Protein AF-0000000077593115 (afdb_homodimer)

Structure (mmCIF, N/CA/C/O backbone):
data_AF-0000000077593115-model_v1
#
loop_
_entity.id
_entity.type
_entity.pdbx_description
1 polymer 'AB hydrolase-1 domain-containing protein'
#
loop_
_atom_site.group_PDB
_atom_site.id
_atom_site.type_symbol
_atom_site.label_atom_id
_atom_site.label_alt_id
_atom_site.label_comp_id
_atom_site.label_asym_id
_atom_site.label_entity_id
_atom_site.label_seq_id
_atom_site.pdbx_PDB_ins_code
_atom_site.Cartn_x
_atom_site.Cartn_y
_atom_site.Cartn_z
_atom_site.occupancy
_atom_site.B_iso_or_equiv
_atom_site.auth_seq_id
_atom_site.auth_comp_id
_atom_site.auth_asym_id
_atom_site.auth_atom_id
_atom_site.pdbx_PDB_model_num
ATOM 1 N N . MET A 1 1 ? 10.383 -39.031 -15.211 1 55.69 1 MET A N 1
ATOM 2 C CA . MET A 1 1 ? 10.148 -37.656 -14.852 1 55.69 1 MET A CA 1
ATOM 3 C C . MET A 1 1 ? 11.055 -37.219 -13.703 1 55.69 1 MET A C 1
ATOM 5 O O . MET A 1 1 ? 11.188 -37.938 -12.711 1 55.69 1 MET A O 1
ATOM 9 N N . PRO A 1 2 ? 11.953 -36.156 -14 1 64.44 2 PRO A N 1
ATOM 10 C CA . PRO A 1 2 ? 12.82 -35.812 -12.875 1 64.44 2 PRO A CA 1
ATOM 11 C C . PRO A 1 2 ? 12.047 -35.5 -11.594 1 64.44 2 PRO A C 1
ATOM 13 O O . PRO A 1 2 ? 10.953 -34.938 -11.648 1 64.44 2 PRO A O 1
ATOM 16 N N . THR A 1 3 ? 12.312 -36.188 -10.625 1 82.62 3 THR A N 1
ATOM 17 C CA . THR A 1 3 ? 11.758 -35.906 -9.312 1 82.62 3 THR A CA 1
ATOM 18 C C . THR A 1 3 ? 12.414 -34.656 -8.703 1 82.62 3 THR A C 1
ATOM 20 O O . THR A 1 3 ? 13.617 -34.656 -8.445 1 82.62 3 THR A O 1
ATOM 23 N N . LEU A 1 4 ? 11.656 -33.562 -8.711 1 95 4 LEU A N 1
ATOM 24 C CA . LEU A 1 4 ? 12.211 -32.344 -8.188 1 95 4 LEU A CA 1
ATOM 25 C C . LEU A 1 4 ? 12.383 -32.406 -6.672 1 95 4 LEU A C 1
ATOM 27 O O . LEU A 1 4 ? 11.539 -32.969 -5.977 1 95 4 LEU A O 1
ATOM 31 N N . SER A 1 5 ? 13.539 -31.953 -6.227 1 97 5 SER A N 1
ATOM 32 C CA . SER A 1 5 ? 13.727 -31.703 -4.801 1 97 5 SER A CA 1
ATOM 33 C C . SER A 1 5 ? 13.039 -30.406 -4.371 1 97 5 SER A C 1
ATOM 35 O O . SER A 1 5 ? 12.766 -29.547 -5.203 1 97 5 SER A O 1
ATOM 37 N N . SER A 1 6 ? 12.68 -30.359 -3.135 1 97.62 6 SER A N 1
ATOM 38 C CA . SER A 1 6 ? 12.023 -29.141 -2.656 1 97.62 6 SER A CA 1
ATOM 39 C C . SER A 1 6 ? 12.461 -28.797 -1.238 1 97.62 6 SER A C 1
ATOM 41 O O . SER A 1 6 ? 12.938 -29.656 -0.5 1 97.62 6 SER A O 1
ATOM 43 N N . GLN A 1 7 ? 12.477 -27.562 -0.952 1 98.06 7 GLN A N 1
ATOM 44 C CA . GLN A 1 7 ? 12.758 -27.016 0.373 1 98.06 7 GLN A CA 1
ATOM 45 C C . GLN A 1 7 ? 11.773 -25.906 0.736 1 98.06 7 GLN A C 1
ATOM 47 O O . GLN A 1 7 ? 11.422 -25.078 -0.106 1 98.06 7 GLN A O 1
ATOM 52 N N . HIS A 1 8 ? 11.297 -25.953 1.96 1 98.44 8 HIS A N 1
ATOM 53 C CA . HIS A 1 8 ? 10.312 -24.984 2.436 1 98.44 8 HIS A CA 1
ATOM 54 C C . HIS A 1 8 ? 10.984 -23.891 3.248 1 98.44 8 HIS A C 1
ATOM 56 O O . HIS A 1 8 ? 11.898 -24.141 4.027 1 98.44 8 HIS A O 1
ATOM 62 N N . TYR A 1 9 ? 10.562 -22.656 3.021 1 98.81 9 TYR A N 1
ATOM 63 C CA . TYR A 1 9 ? 11.031 -21.484 3.754 1 98.81 9 TYR A CA 1
ATOM 64 C C . TYR A 1 9 ? 9.859 -20.672 4.285 1 98.81 9 TYR A C 1
ATOM 66 O O . TYR A 1 9 ? 8.734 -20.797 3.787 1 98.81 9 TYR A O 1
ATOM 74 N N . VAL A 1 10 ? 10.07 -19.953 5.324 1 98.88 10 VAL A N 1
ATOM 75 C CA . VAL A 1 10 ? 9.203 -18.859 5.758 1 98.88 10 VAL A CA 1
ATOM 76 C C . VAL A 1 10 ? 9.969 -17.531 5.695 1 98.88 10 VAL A C 1
ATOM 78 O O . VAL A 1 10 ? 10.984 -17.359 6.379 1 98.88 10 VAL A O 1
ATOM 81 N N . PHE A 1 11 ? 9.594 -16.688 4.836 1 98.94 11 PHE A N 1
ATOM 82 C CA . PHE A 1 11 ? 10.141 -15.328 4.789 1 98.94 11 PHE A CA 1
ATOM 83 C C . PHE A 1 11 ? 9.422 -14.422 5.777 1 98.94 11 PHE A C 1
ATOM 85 O O . PHE A 1 11 ? 8.195 -14.352 5.785 1 98.94 11 PHE A O 1
ATOM 92 N N . ASP A 1 12 ? 10.188 -13.758 6.633 1 98.88 12 ASP A N 1
ATOM 93 C CA . ASP A 1 12 ? 9.633 -12.938 7.707 1 98.88 12 ASP A CA 1
ATOM 94 C C . ASP A 1 12 ? 10.172 -11.508 7.641 1 98.88 12 ASP A C 1
ATOM 96 O O . ASP A 1 12 ? 11.281 -11.242 8.117 1 98.88 12 ASP A O 1
ATOM 100 N N . PRO A 1 13 ? 9.398 -10.602 7.023 1 98.62 13 PRO A N 1
ATOM 101 C CA . PRO A 1 13 ? 9.828 -9.203 6.934 1 98.62 13 PRO A CA 1
ATOM 102 C C . PRO A 1 13 ? 9.406 -8.375 8.148 1 98.62 13 PRO A C 1
ATOM 104 O O . PRO A 1 13 ? 9.672 -7.172 8.203 1 98.62 13 PRO A O 1
ATOM 107 N N . ARG A 1 14 ? 8.781 -8.93 9.18 1 97.75 14 ARG A N 1
ATOM 108 C CA . ARG A 1 14 ? 8.359 -8.203 10.375 1 97.75 14 ARG A CA 1
ATOM 109 C C . ARG A 1 14 ? 9.57 -7.66 11.133 1 97.75 14 ARG A C 1
ATOM 111 O O . ARG A 1 14 ? 10.656 -8.234 11.07 1 97.75 14 ARG A O 1
ATOM 118 N N . PRO A 1 15 ? 9.367 -6.559 11.727 1 96.75 15 PRO A N 1
ATOM 119 C CA . PRO A 1 15 ? 8.125 -5.863 12.07 1 96.75 15 PRO A CA 1
ATOM 120 C C . PRO A 1 15 ? 7.758 -4.781 11.055 1 96.75 15 PRO A C 1
ATOM 122 O O . PRO A 1 15 ? 6.707 -4.145 11.188 1 96.75 15 PRO A O 1
ATOM 125 N N . ASP A 1 16 ? 8.5 -4.48 9.992 1 96.62 16 ASP A N 1
ATOM 126 C CA . ASP A 1 16 ? 8.258 -3.375 9.062 1 96.62 16 ASP A CA 1
ATOM 127 C C . ASP A 1 16 ? 7.062 -3.664 8.164 1 96.62 16 ASP A C 1
ATOM 129 O O . ASP A 1 16 ? 6.41 -2.74 7.672 1 96.62 16 ASP A O 1
ATOM 133 N N . PHE A 1 17 ? 6.77 -4.844 7.922 1 97.88 17 PHE A N 1
ATOM 134 C CA . PHE A 1 17 ? 5.648 -5.371 7.152 1 97.88 17 PHE A CA 1
ATOM 135 C C . PHE A 1 17 ? 4.98 -6.523 7.895 1 97.88 17 PHE A C 1
ATOM 137 O O . PHE A 1 17 ? 5.656 -7.395 8.438 1 97.88 17 PHE A O 1
ATOM 144 N N . PRO A 1 18 ? 3.699 -6.543 7.922 1 97.56 18 PRO A N 1
ATOM 145 C CA . PRO A 1 18 ? 3.072 -7.367 8.953 1 97.56 18 PRO A CA 1
ATOM 146 C C . PRO A 1 18 ? 2.934 -8.828 8.539 1 97.56 18 PRO A C 1
ATOM 148 O O . PRO A 1 18 ? 2.596 -9.68 9.367 1 97.56 18 PRO A O 1
ATOM 151 N N . PHE A 1 19 ? 3.232 -9.156 7.254 1 98.75 19 PHE A N 1
ATOM 152 C CA . PHE A 1 19 ? 2.881 -10.484 6.766 1 98.75 19 PHE A CA 1
ATOM 153 C C . PHE A 1 19 ? 4.125 -11.352 6.594 1 98.75 19 PHE A C 1
ATOM 155 O O . PHE A 1 19 ? 5.164 -10.867 6.141 1 98.75 19 PHE A O 1
ATOM 162 N N . ARG A 1 20 ? 3.988 -12.57 6.953 1 98.88 20 ARG A N 1
ATOM 163 C CA . ARG A 1 20 ? 4.965 -13.594 6.602 1 98.88 20 ARG A CA 1
ATOM 164 C C . ARG A 1 20 ? 4.547 -14.336 5.332 1 98.88 20 ARG A C 1
ATOM 166 O O . ARG A 1 20 ? 3.367 -14.344 4.977 1 98.88 20 ARG A O 1
ATOM 173 N N . PHE A 1 21 ? 5.551 -14.961 4.656 1 98.94 21 PHE A N 1
ATOM 174 C CA . PHE A 1 21 ? 5.277 -15.656 3.398 1 98.94 21 PHE A CA 1
ATOM 175 C C . PHE A 1 21 ? 5.859 -17.062 3.42 1 98.94 21 PHE A C 1
ATOM 177 O O . PHE A 1 21 ? 7.047 -17.25 3.693 1 98.94 21 PHE A O 1
ATOM 184 N N . ALA A 1 22 ? 5.008 -18.016 3.162 1 98.94 22 ALA A N 1
ATOM 185 C CA . ALA A 1 22 ? 5.473 -19.375 2.912 1 98.94 22 ALA A CA 1
ATOM 186 C C . ALA A 1 22 ? 6.004 -19.531 1.489 1 98.94 22 ALA A C 1
ATOM 188 O O . ALA A 1 22 ? 5.328 -19.156 0.526 1 98.94 22 ALA A O 1
ATOM 189 N N . VAL A 1 23 ? 7.16 -20.062 1.39 1 98.94 23 VAL A N 1
ATOM 190 C CA . VAL A 1 23 ? 7.855 -20.156 0.11 1 98.94 23 VAL A CA 1
ATOM 191 C C . VAL A 1 23 ? 8.406 -21.578 -0.078 1 98.94 23 VAL A C 1
ATOM 193 O O . VAL A 1 23 ? 8.836 -22.219 0.884 1 98.94 23 VAL A O 1
ATOM 196 N N . LYS A 1 24 ? 8.328 -22.047 -1.273 1 98.81 24 LYS A N 1
ATOM 197 C CA . LYS A 1 24 ? 8.875 -23.344 -1.614 1 98.81 24 LYS A CA 1
ATOM 198 C C . LYS A 1 24 ? 9.891 -23.25 -2.748 1 98.81 24 LYS A C 1
ATOM 200 O O . LYS A 1 24 ? 9.586 -22.703 -3.816 1 98.81 24 LYS A O 1
ATOM 205 N N . ARG A 1 25 ? 11.086 -23.688 -2.506 1 98.69 25 ARG A N 1
ATOM 206 C CA . ARG A 1 25 ? 12.125 -23.828 -3.523 1 98.69 25 ARG A CA 1
ATOM 207 C C . ARG A 1 25 ? 12.078 -25.203 -4.172 1 98.69 25 ARG A C 1
ATOM 209 O O . ARG A 1 25 ? 11.969 -26.219 -3.48 1 98.69 25 ARG A O 1
ATOM 216 N N . LEU A 1 26 ? 12.078 -25.25 -5.484 1 98.38 26 LEU A N 1
ATOM 217 C CA . LEU A 1 26 ? 12.117 -26.5 -6.23 1 98.38 26 LEU A CA 1
ATOM 218 C C . LEU A 1 26 ? 13.266 -26.5 -7.23 1 98.38 26 LEU A C 1
ATOM 220 O O . LEU A 1 26 ? 13.539 -25.484 -7.867 1 98.38 26 LEU A O 1
ATOM 224 N N . TRP A 1 27 ? 13.953 -27.641 -7.32 1 96.81 27 TRP A N 1
ATOM 225 C CA . TRP A 1 27 ? 15.031 -27.766 -8.297 1 96.81 27 TRP A CA 1
ATOM 226 C C . TRP A 1 27 ? 15.266 -29.234 -8.672 1 96.81 27 TRP A C 1
ATOM 228 O O . TRP A 1 27 ? 14.797 -30.141 -7.977 1 96.81 27 TRP A O 1
ATOM 238 N N . ASP A 1 28 ? 15.805 -29.438 -9.82 1 94.88 28 ASP A N 1
ATOM 239 C CA . ASP A 1 28 ? 16.328 -30.75 -10.211 1 94.88 28 ASP A CA 1
ATOM 240 C C . ASP A 1 28 ? 17.766 -30.938 -9.727 1 94.88 28 ASP A C 1
ATOM 242 O O . ASP A 1 28 ? 18.688 -30.344 -10.273 1 94.88 28 ASP A O 1
ATOM 246 N N . PRO A 1 29 ? 17.922 -31.781 -8.766 1 93.12 29 PRO A N 1
ATOM 247 C CA . PRO A 1 29 ? 19.266 -31.953 -8.211 1 93.12 29 PRO A CA 1
ATOM 248 C C . PRO A 1 29 ? 20.266 -32.469 -9.242 1 93.12 29 PRO A C 1
ATOM 250 O O . PRO A 1 29 ? 21.484 -32.312 -9.062 1 93.12 29 PRO A O 1
ATOM 253 N N . LEU A 1 30 ? 19.781 -33 -10.297 1 90.69 30 LEU A N 1
ATOM 254 C CA . LEU A 1 30 ? 20.656 -33.562 -11.312 1 90.69 30 LEU A CA 1
ATOM 255 C C . LEU A 1 30 ? 20.906 -32.562 -12.445 1 90.69 30 LEU A C 1
ATOM 257 O O . LEU A 1 30 ? 21.703 -32.844 -13.344 1 90.69 30 LEU A O 1
ATOM 261 N N . SER A 1 31 ? 20.25 -31.469 -12.305 1 89.62 31 SER A N 1
ATOM 262 C CA . SER A 1 31 ? 20.453 -30.469 -13.344 1 89.62 31 SER A CA 1
ATOM 263 C C . SER A 1 31 ? 21.891 -29.938 -13.328 1 89.62 31 SER A C 1
ATOM 265 O O . SER A 1 31 ? 22.422 -29.625 -12.266 1 89.62 31 SER A O 1
ATOM 267 N N . PRO A 1 32 ? 22.5 -29.828 -14.492 1 89.06 32 PRO A N 1
ATOM 268 C CA . PRO A 1 32 ? 23.859 -29.25 -14.531 1 89.06 32 PRO A CA 1
ATOM 269 C C . PRO A 1 32 ? 23.875 -27.75 -14.289 1 89.06 32 PRO A C 1
ATOM 271 O O . PRO A 1 32 ? 24.938 -27.141 -14.211 1 89.06 32 PRO A O 1
ATOM 274 N N . TYR A 1 33 ? 22.703 -27.141 -14.062 1 91.75 33 TYR A N 1
ATOM 275 C CA . TYR A 1 33 ? 22.609 -25.688 -14.008 1 91.75 33 TYR A CA 1
ATOM 276 C C . TYR A 1 33 ? 22.359 -25.203 -12.578 1 91.75 33 TYR A C 1
ATOM 278 O O . TYR A 1 33 ? 22.219 -24.016 -12.336 1 91.75 33 TYR A O 1
ATOM 286 N N . VAL A 1 34 ? 22.406 -26.047 -11.664 1 91.31 34 VAL A N 1
ATOM 287 C CA . VAL A 1 34 ? 22.078 -25.719 -10.281 1 91.31 34 VAL A CA 1
ATOM 288 C C . VAL A 1 34 ? 23.031 -24.656 -9.758 1 91.31 34 VAL A C 1
ATOM 290 O O . VAL A 1 34 ? 22.656 -23.797 -8.961 1 91.31 34 VAL A O 1
ATOM 293 N N . GLN A 1 35 ? 24.25 -24.641 -10.258 1 92.38 35 GLN A N 1
ATOM 294 C CA . GLN A 1 35 ? 25.25 -23.703 -9.781 1 92.38 35 GLN A CA 1
ATOM 295 C C . GLN A 1 35 ? 25.609 -22.688 -10.867 1 92.38 35 GLN A C 1
ATOM 297 O O . GLN A 1 35 ? 26.562 -21.906 -10.711 1 92.38 35 GLN A O 1
ATOM 302 N N . ASP A 1 36 ? 24.859 -22.719 -11.914 1 93.44 36 ASP A N 1
ATOM 303 C CA . ASP A 1 36 ? 25.125 -21.844 -13.047 1 93.44 36 ASP A CA 1
ATOM 304 C C . ASP A 1 36 ? 24.562 -20.453 -12.797 1 93.44 36 ASP A C 1
ATOM 306 O O . ASP A 1 36 ? 23.344 -20.281 -12.711 1 93.44 36 ASP A O 1
ATOM 310 N N . GLU A 1 37 ? 25.359 -19.438 -12.797 1 92.19 37 GLU A N 1
ATOM 311 C CA . GLU A 1 37 ? 24.953 -18.062 -12.492 1 92.19 37 GLU A CA 1
ATOM 312 C C . GLU A 1 37 ? 24.156 -17.469 -13.641 1 92.19 37 GLU A C 1
ATOM 314 O O . GLU A 1 37 ? 23.422 -16.5 -13.453 1 92.19 37 GLU A O 1
ATOM 319 N N . ASP A 1 38 ? 24.266 -18.094 -14.781 1 92.19 38 ASP A N 1
ATOM 320 C CA . ASP A 1 38 ? 23.547 -17.578 -15.953 1 92.19 38 ASP A CA 1
ATOM 321 C C . ASP A 1 38 ? 22.203 -18.281 -16.125 1 92.19 38 ASP A C 1
ATOM 323 O O . ASP A 1 38 ? 21.422 -17.922 -17.016 1 92.19 38 ASP A O 1
ATOM 327 N N . ALA A 1 39 ? 21.953 -19.25 -15.242 1 95.81 39 ALA A N 1
ATOM 328 C CA . ALA A 1 39 ? 20.688 -19.953 -15.297 1 95.81 39 ALA A CA 1
ATOM 329 C C . ALA A 1 39 ? 19.594 -19.156 -14.586 1 95.81 39 ALA A C 1
ATOM 331 O O . ALA A 1 39 ? 19.859 -18.453 -13.617 1 95.81 39 ALA A O 1
ATOM 332 N N . TYR A 1 40 ? 18.438 -19.328 -15.039 1 97.25 40 TYR A N 1
ATOM 333 C CA . TYR A 1 40 ? 17.312 -18.578 -14.492 1 97.25 40 TYR A CA 1
ATOM 334 C C . TYR A 1 40 ? 16.922 -19.109 -13.117 1 97.25 40 TYR A C 1
ATOM 336 O O . TYR A 1 40 ? 16.922 -20.312 -12.883 1 97.25 40 TYR A O 1
ATOM 344 N N . THR A 1 41 ? 16.719 -18.234 -12.25 1 98.38 41 THR A N 1
ATOM 345 C CA . THR A 1 41 ? 15.914 -18.453 -11.055 1 98.38 41 THR A CA 1
ATOM 346 C C . THR A 1 41 ? 14.484 -17.969 -11.273 1 98.38 41 THR A C 1
ATOM 348 O O . THR A 1 41 ? 14.25 -16.781 -11.484 1 98.38 41 THR A O 1
ATOM 351 N N . LEU A 1 42 ? 13.555 -18.922 -11.211 1 98.81 42 LEU A N 1
ATOM 352 C CA . LEU A 1 42 ? 12.156 -18.578 -11.453 1 98.81 42 LEU A CA 1
ATOM 353 C C . LEU A 1 42 ? 11.477 -18.125 -10.164 1 98.81 42 LEU A C 1
ATOM 355 O O . LEU A 1 42 ? 11.648 -18.75 -9.109 1 98.81 42 LEU A O 1
ATOM 359 N N . ILE A 1 43 ? 10.828 -17 -10.219 1 98.94 43 ILE A N 1
ATOM 360 C CA . ILE A 1 43 ? 9.977 -16.5 -9.148 1 98.94 43 ILE A CA 1
ATOM 361 C C . ILE A 1 43 ? 8.508 -16.641 -9.555 1 98.94 43 ILE A C 1
ATOM 363 O O . ILE A 1 43 ? 8.039 -15.93 -10.445 1 98.94 43 ILE A O 1
ATOM 367 N N . MET A 1 44 ? 7.785 -17.531 -8.875 1 98.94 44 MET A N 1
ATOM 368 C CA . MET A 1 44 ? 6.449 -17.891 -9.344 1 98.94 44 MET A CA 1
ATOM 369 C C . MET A 1 44 ? 5.395 -17.531 -8.305 1 98.94 44 MET A C 1
ATOM 371 O O . MET A 1 44 ? 5.504 -17.922 -7.137 1 98.94 44 MET A O 1
ATOM 375 N N . VAL A 1 45 ? 4.375 -16.797 -8.695 1 98.94 45 VAL A N 1
ATOM 376 C CA . VAL A 1 45 ? 3.342 -16.297 -7.793 1 98.94 45 VAL A CA 1
ATOM 377 C C . VAL A 1 45 ? 1.963 -16.656 -8.344 1 98.94 45 VAL A C 1
ATOM 379 O O . VAL A 1 45 ? 1.66 -16.359 -9.508 1 98.94 45 VAL A O 1
ATOM 382 N N . HIS A 1 46 ? 1.139 -17.234 -7.539 1 98.88 46 HIS A N 1
ATOM 383 C CA . HIS A 1 46 ? -0.167 -17.734 -7.941 1 98.88 46 HIS A CA 1
ATOM 384 C C . HIS A 1 46 ? -1.222 -16.641 -7.914 1 98.88 46 HIS A C 1
ATOM 386 O O . HIS A 1 46 ? -0.95 -15.523 -7.461 1 98.88 46 HIS A O 1
ATOM 392 N N . GLY A 1 47 ? -2.4 -16.938 -8.438 1 98.38 47 GLY A N 1
ATOM 393 C CA . GLY A 1 47 ? -3.533 -16.031 -8.43 1 98.38 47 GLY A CA 1
ATOM 394 C C . GLY A 1 47 ? -4.422 -16.188 -7.215 1 98.38 47 GLY A C 1
ATOM 395 O O . GLY A 1 47 ? -4.234 -17.109 -6.418 1 98.38 47 GLY A O 1
ATOM 396 N N . THR A 1 48 ? -5.391 -15.281 -7.105 1 97.88 48 THR A N 1
ATOM 397 C CA . THR A 1 48 ? -6.348 -15.32 -6.004 1 97.88 48 THR A CA 1
ATOM 398 C C . THR A 1 48 ? -7.156 -16.609 -6.035 1 97.88 48 THR A C 1
ATOM 400 O O . THR A 1 48 ? -7.645 -17.031 -7.09 1 97.88 48 THR A O 1
ATOM 403 N N . GLY A 1 49 ? -7.234 -17.219 -4.855 1 97.5 49 GLY A N 1
ATOM 404 C CA . GLY A 1 49 ? -8.008 -18.438 -4.742 1 97.5 49 GLY A CA 1
ATOM 405 C C . GLY A 1 49 ? -7.16 -19.688 -4.828 1 97.5 49 GLY A C 1
ATOM 406 O O . GLY A 1 49 ? -7.676 -20.797 -4.691 1 97.5 49 GLY A O 1
ATOM 407 N N . PHE A 1 50 ? -5.871 -19.5 -5.008 1 98.38 50 PHE A N 1
ATOM 408 C CA . PHE A 1 50 ? -4.988 -20.641 -5.191 1 98.38 50 PHE A CA 1
ATOM 409 C C . PHE A 1 50 ? -3.785 -20.547 -4.262 1 98.38 50 PHE A C 1
ATOM 411 O O . PHE A 1 50 ? -3.805 -19.812 -3.279 1 98.38 50 PHE A O 1
ATOM 418 N N . HIS A 1 51 ? -2.805 -21.469 -4.488 1 98.81 51 HIS A N 1
ATOM 419 C CA . HIS A 1 51 ? -1.635 -21.516 -3.619 1 98.81 51 HIS A CA 1
ATOM 420 C C . HIS A 1 51 ? -0.398 -21.984 -4.379 1 98.81 51 HIS A C 1
ATOM 422 O O . HIS A 1 51 ? -0.496 -22.391 -5.539 1 98.81 51 HIS A O 1
ATOM 428 N N . LYS A 1 52 ? 0.714 -21.906 -3.744 1 98.88 52 LYS A N 1
ATOM 429 C CA . LYS A 1 52 ? 2.01 -22.016 -4.406 1 98.88 52 LYS A CA 1
ATOM 430 C C . LYS A 1 52 ? 2.191 -23.406 -5.02 1 98.88 52 LYS A C 1
ATOM 432 O O . LYS A 1 52 ? 2.855 -23.547 -6.051 1 98.88 52 LYS A O 1
ATOM 437 N N . GLU A 1 53 ? 1.553 -24.438 -4.492 1 98.62 53 GLU A N 1
ATOM 438 C CA . GLU A 1 53 ? 1.765 -25.812 -4.969 1 98.62 53 GLU A CA 1
ATOM 439 C C . GLU A 1 53 ? 1.096 -26.031 -6.324 1 98.62 53 GLU A C 1
ATOM 441 O O . GLU A 1 53 ? 1.357 -27.031 -6.996 1 98.62 53 GLU A O 1
ATOM 446 N N . HIS A 1 54 ? 0.292 -25.062 -6.738 1 98.38 54 HIS A N 1
ATOM 447 C CA . HIS A 1 54 ? -0.297 -25.156 -8.07 1 98.38 54 HIS A CA 1
ATOM 448 C C . HIS A 1 54 ? 0.779 -25.125 -9.148 1 98.38 54 HIS A C 1
ATOM 450 O O . HIS A 1 54 ? 0.546 -25.578 -10.273 1 98.38 54 HIS A O 1
ATOM 456 N N . TRP A 1 55 ? 1.91 -24.672 -8.805 1 98.69 55 TRP A N 1
ATOM 457 C CA . TRP A 1 55 ? 2.988 -24.562 -9.773 1 98.69 55 TRP A CA 1
ATOM 458 C C . TRP A 1 55 ? 3.703 -25.891 -9.953 1 98.69 55 TRP A C 1
ATOM 460 O O . TRP A 1 55 ? 4.457 -26.078 -10.906 1 98.69 55 TRP A O 1
ATOM 470 N N . GLU A 1 56 ? 3.52 -26.812 -9.031 1 98 56 GLU A N 1
ATOM 471 C CA . GLU A 1 56 ? 4.32 -28.047 -9.016 1 98 56 GLU A CA 1
ATOM 472 C C . GLU A 1 56 ? 4.102 -28.859 -10.289 1 98 56 GLU A C 1
ATOM 474 O O . GLU A 1 56 ? 5.062 -29.234 -10.961 1 98 56 GLU A O 1
ATOM 479 N N . PRO A 1 57 ? 2.82 -29.078 -10.711 1 97.81 57 PRO A N 1
ATOM 480 C CA . PRO A 1 57 ? 2.656 -29.781 -11.977 1 97.81 57 PRO A CA 1
ATOM 481 C C . PRO A 1 57 ? 3.217 -29.016 -13.172 1 97.81 57 PRO A C 1
ATOM 483 O O . PRO A 1 57 ? 3.73 -29.625 -14.117 1 97.81 57 PRO A O 1
ATOM 486 N N . VAL A 1 58 ? 3.145 -27.719 -13.164 1 98.5 58 VAL A N 1
ATOM 487 C CA . VAL A 1 58 ? 3.717 -26.891 -14.219 1 98.5 58 VAL A CA 1
ATOM 488 C C . VAL A 1 58 ? 5.23 -27.062 -14.258 1 98.5 58 VAL A C 1
ATOM 490 O O . VAL A 1 58 ? 5.816 -27.234 -15.336 1 98.5 58 VAL A O 1
ATOM 493 N N . LEU A 1 59 ? 5.824 -27.094 -13.094 1 98.19 59 LEU A N 1
ATOM 494 C CA . LEU A 1 59 ? 7.273 -27.219 -12.992 1 98.19 59 LEU A CA 1
ATOM 495 C C . LEU A 1 59 ? 7.723 -28.609 -13.391 1 98.19 59 LEU A C 1
ATOM 497 O O . LEU A 1 59 ? 8.758 -28.781 -14.039 1 98.19 59 LEU A O 1
ATOM 501 N N . ASP A 1 60 ? 6.938 -29.641 -12.969 1 96.5 60 ASP A N 1
ATOM 502 C CA . ASP A 1 60 ? 7.246 -31 -13.406 1 96.5 60 ASP A CA 1
ATOM 503 C C . ASP A 1 60 ? 7.312 -31.078 -14.93 1 96.5 60 ASP A C 1
ATOM 505 O O . ASP A 1 60 ? 8.273 -31.609 -15.492 1 96.5 60 ASP A O 1
ATOM 509 N N . ASP A 1 61 ? 6.301 -30.531 -15.531 1 96.56 61 ASP A N 1
ATOM 510 C CA . ASP A 1 61 ? 6.227 -30.562 -16.984 1 96.56 61 ASP A CA 1
ATOM 511 C C . ASP A 1 61 ? 7.328 -29.703 -17.609 1 96.56 61 ASP A C 1
ATOM 513 O O . ASP A 1 61 ? 7.902 -30.078 -18.641 1 96.56 61 ASP A O 1
ATOM 517 N N . LEU A 1 62 ? 7.66 -28.578 -17.031 1 96.12 62 LEU A N 1
ATOM 518 C CA . LEU A 1 62 ? 8.688 -27.672 -17.547 1 96.12 62 LEU A CA 1
ATOM 519 C C . LEU A 1 62 ? 10.055 -28.344 -17.562 1 96.12 62 LEU A C 1
ATOM 521 O O . LEU A 1 62 ? 10.758 -28.328 -18.562 1 96.12 62 LEU A O 1
ATOM 525 N N . TYR A 1 63 ? 10.414 -29 -16.453 1 93.5 63 TYR A N 1
ATOM 526 C CA . TYR A 1 63 ? 11.719 -29.641 -16.328 1 93.5 63 TYR A CA 1
ATOM 527 C C . TYR A 1 63 ? 11.828 -30.828 -17.266 1 93.5 63 TYR A C 1
ATOM 529 O O . TYR A 1 63 ? 12.93 -31.219 -17.656 1 93.5 63 TYR A O 1
ATOM 537 N N . GLU A 1 64 ? 10.68 -31.344 -17.625 1 91.19 64 GLU A N 1
ATOM 538 C CA . GLU A 1 64 ? 10.68 -32.406 -18.609 1 91.19 64 GLU A CA 1
ATOM 539 C C . GLU A 1 64 ? 10.922 -31.859 -20.016 1 91.19 64 GLU A C 1
ATOM 541 O O . GLU A 1 64 ? 11.539 -32.531 -20.859 1 91.19 64 GLU A O 1
ATOM 546 N N . LEU A 1 65 ? 10.484 -30.672 -20.219 1 89.75 65 LEU A N 1
ATOM 547 C CA . LEU A 1 65 ? 10.516 -30.078 -21.547 1 89.75 65 LEU A CA 1
ATOM 548 C C . LEU A 1 65 ? 11.867 -29.406 -21.812 1 89.75 65 LEU A C 1
ATOM 550 O O . LEU A 1 65 ? 12.312 -29.328 -22.953 1 89.75 65 LEU A O 1
ATOM 554 N N . LEU A 1 66 ? 12.562 -28.953 -20.812 1 86.94 66 LEU A N 1
ATOM 555 C CA . LEU A 1 66 ? 13.727 -28.078 -20.938 1 86.94 66 LEU A CA 1
ATOM 556 C C . LEU A 1 66 ? 14.844 -28.781 -21.719 1 86.94 66 LEU A C 1
ATOM 558 O O . LEU A 1 66 ? 15.406 -28.203 -22.656 1 86.94 66 LEU A O 1
ATOM 562 N N . PRO A 1 67 ? 15.195 -30.047 -21.422 1 78.06 67 PRO A N 1
ATOM 563 C CA . PRO A 1 67 ? 16.266 -30.719 -22.156 1 78.06 67 PRO A CA 1
ATOM 564 C C . PRO A 1 67 ? 15.906 -30.969 -23.609 1 78.06 67 PRO A C 1
ATOM 566 O O . PRO A 1 67 ? 16.781 -31.266 -24.438 1 78.06 67 PRO A O 1
ATOM 569 N N . LYS A 1 68 ? 14.672 -30.828 -24.016 1 74.31 68 LYS A N 1
ATOM 570 C CA . LYS A 1 68 ? 14.18 -31.203 -25.344 1 74.31 68 LYS A CA 1
ATOM 571 C C . LYS A 1 68 ? 14.008 -29.984 -26.234 1 74.31 68 LYS A C 1
ATOM 573 O O . LYS A 1 68 ? 13.664 -30.109 -27.406 1 74.31 68 LYS A O 1
ATOM 578 N N . GLN A 1 69 ? 14.18 -28.828 -25.672 1 68.69 69 GLN A N 1
ATOM 579 C CA . GLN A 1 69 ? 13.883 -27.625 -26.453 1 68.69 69 GLN A CA 1
ATOM 580 C C . GLN A 1 69 ? 14.906 -27.422 -27.562 1 68.69 69 GLN A C 1
ATOM 582 O O . GLN A 1 69 ? 16.109 -27.562 -27.328 1 68.69 69 GLN A O 1
ATOM 587 N N . PRO A 1 70 ? 14.391 -27.266 -28.875 1 59.38 70 PRO A N 1
ATOM 588 C CA . PRO A 1 70 ? 15.289 -26.938 -29.984 1 59.38 70 PRO A CA 1
ATOM 589 C C . PRO A 1 70 ? 15.961 -25.578 -29.812 1 59.38 70 PRO A C 1
ATOM 591 O O . PRO A 1 70 ? 15.352 -24.641 -29.281 1 59.38 70 PRO A O 1
ATOM 594 N N . GLY A 1 71 ? 17.234 -25.188 -30.281 1 52.72 71 GLY A N 1
ATOM 595 C CA . GLY A 1 71 ? 17.859 -23.891 -30.422 1 52.72 71 GLY A CA 1
ATOM 596 C C . GLY A 1 71 ? 18.484 -23.359 -29.141 1 52.72 71 GLY A C 1
ATOM 597 O O . GLY A 1 71 ? 18.672 -22.156 -28.984 1 52.72 71 GLY A O 1
ATOM 598 N N . GLY A 1 72 ? 18.719 -24.203 -28.109 1 56.94 72 GLY A N 1
ATOM 599 C CA . GLY A 1 72 ? 19.453 -23.922 -26.891 1 56.94 72 GLY A CA 1
ATOM 600 C C . GLY A 1 72 ? 18.609 -24.031 -25.625 1 56.94 72 GLY A C 1
ATOM 601 O O . GLY A 1 72 ? 17.406 -23.781 -25.672 1 56.94 72 GLY A O 1
ATOM 602 N N . VAL A 1 73 ? 19.016 -24.719 -24.719 1 64.06 73 VAL A N 1
ATOM 603 C CA . VAL A 1 73 ? 18.375 -25.125 -23.469 1 64.06 73 VAL A CA 1
ATOM 604 C C . VAL A 1 73 ? 18.344 -23.938 -22.5 1 64.06 73 VAL A C 1
ATOM 606 O O . VAL A 1 73 ? 19.375 -23.344 -22.203 1 64.06 73 VAL A O 1
ATOM 609 N N . ALA A 1 74 ? 17.016 -23.391 -22.422 1 83.62 74 ALA A N 1
ATOM 610 C CA . ALA A 1 74 ? 16.938 -22.469 -21.297 1 83.62 74 ALA A CA 1
ATOM 611 C C . ALA A 1 74 ? 17.516 -23.078 -20.031 1 83.62 74 ALA A C 1
ATOM 613 O O . ALA A 1 74 ? 17.203 -24.234 -19.688 1 83.62 74 ALA A O 1
ATOM 614 N N . LYS A 1 75 ? 18.406 -22.422 -19.547 1 91.31 75 LYS A N 1
ATOM 615 C CA . LYS A 1 75 ? 19.031 -22.875 -18.297 1 91.31 75 LYS A CA 1
ATOM 616 C C . LYS A 1 75 ? 18.219 -22.422 -17.094 1 91.31 75 LYS A C 1
ATOM 618 O O . LYS A 1 75 ? 18.016 -21.219 -16.891 1 91.31 75 LYS A O 1
ATOM 623 N N . VAL A 1 76 ? 17.719 -23.438 -16.406 1 96.12 76 VAL A N 1
ATOM 624 C CA . VAL A 1 76 ? 16.969 -23.125 -15.195 1 96.12 76 VAL A CA 1
ATOM 625 C C . VAL A 1 76 ? 17.672 -23.703 -13.977 1 96.12 76 VAL A C 1
ATOM 627 O O . VAL A 1 76 ? 17.938 -24.906 -13.922 1 96.12 76 VAL A O 1
ATOM 630 N N . ARG A 1 77 ? 17.938 -22.844 -13.094 1 96.06 77 ARG A N 1
ATOM 631 C CA . ARG A 1 77 ? 18.641 -23.203 -11.859 1 96.06 77 ARG A CA 1
ATOM 632 C C . ARG A 1 77 ? 17.656 -23.766 -10.828 1 96.06 77 ARG A C 1
ATOM 634 O O . ARG A 1 77 ? 17.922 -24.797 -10.211 1 96.06 77 ARG A O 1
ATOM 641 N N . GLU A 1 78 ? 16.594 -23.094 -10.617 1 97.94 78 GLU A N 1
ATOM 642 C CA . GLU A 1 78 ? 15.633 -23.359 -9.547 1 97.94 78 GLU A CA 1
ATOM 643 C C . GLU A 1 78 ? 14.375 -22.5 -9.719 1 97.94 78 GLU A C 1
ATOM 645 O O . GLU A 1 78 ? 14.344 -21.594 -10.547 1 97.94 78 GLU A O 1
ATOM 650 N N . ALA A 1 79 ? 13.367 -22.953 -8.992 1 98.69 79 ALA A N 1
ATOM 651 C CA . ALA A 1 79 ? 12.133 -22.188 -8.914 1 98.69 79 ALA A CA 1
ATOM 652 C C . ALA A 1 79 ? 11.7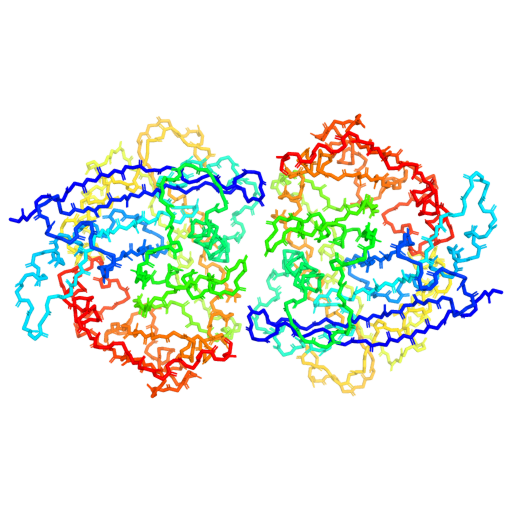5 -21.906 -7.461 1 98.69 79 ALA A C 1
ATOM 654 O O . ALA A 1 79 ? 11.891 -22.766 -6.598 1 98.69 79 ALA A O 1
ATOM 655 N N . TRP A 1 80 ? 11.375 -20.688 -7.234 1 98.94 80 TRP A N 1
ATOM 656 C CA . TRP A 1 80 ? 10.828 -20.266 -5.949 1 98.94 80 TRP A CA 1
ATOM 657 C C . TRP A 1 80 ? 9.352 -19.906 -6.082 1 98.94 80 TRP A C 1
ATOM 659 O O . TRP A 1 80 ? 9 -18.953 -6.777 1 98.94 80 TRP A O 1
ATOM 669 N N . CYS A 1 81 ? 8.5 -20.641 -5.406 1 98.94 81 CYS A N 1
ATOM 670 C CA . CYS A 1 81 ? 7.062 -20.438 -5.434 1 98.94 81 CYS A CA 1
ATOM 671 C C . CYS A 1 81 ? 6.574 -19.812 -4.133 1 98.94 81 CYS A C 1
ATOM 673 O O . CYS A 1 81 ? 6.801 -20.359 -3.053 1 98.94 81 CYS A O 1
ATOM 675 N N . LEU A 1 82 ? 5.883 -18.703 -4.246 1 98.94 82 LEU A N 1
ATOM 676 C CA . LEU A 1 82 ? 5.418 -17.984 -3.061 1 98.94 82 LEU A CA 1
ATOM 677 C C . LEU A 1 82 ? 3.908 -18.125 -2.896 1 98.94 82 LEU A C 1
ATOM 679 O O . LEU A 1 82 ? 3.162 -18.016 -3.873 1 98.94 82 LEU A O 1
ATOM 683 N N . ASP A 1 83 ? 3.457 -18.375 -1.651 1 98.94 83 ASP A N 1
ATOM 684 C CA . ASP A 1 83 ? 2.07 -18.078 -1.304 1 98.94 83 ASP A CA 1
ATOM 685 C C . ASP A 1 83 ? 1.872 -16.578 -1.062 1 98.94 83 ASP A C 1
ATOM 687 O O . ASP A 1 83 ? 2.656 -15.953 -0.347 1 98.94 83 ASP A O 1
ATOM 691 N N . THR A 1 84 ? 0.856 -16.031 -1.643 1 98.81 84 THR A N 1
ATOM 692 C CA . THR A 1 84 ? 0.507 -14.672 -1.271 1 98.81 84 THR A CA 1
ATOM 693 C C . THR A 1 84 ? 0.079 -14.602 0.191 1 98.81 84 THR A C 1
ATOM 695 O O . THR A 1 84 ? -0.248 -15.617 0.798 1 98.81 84 THR A O 1
ATOM 698 N N . TYR A 1 85 ? 0.042 -13.438 0.756 1 98.81 85 TYR A N 1
ATOM 699 C CA . TYR A 1 85 ? 0.015 -13.242 2.201 1 98.81 85 TYR A CA 1
ATOM 700 C C . TYR A 1 85 ? -1.256 -13.828 2.807 1 98.81 85 TYR A C 1
ATOM 702 O O . TYR A 1 85 ? -1.285 -14.172 3.992 1 98.81 85 TYR A O 1
ATOM 710 N N . ASN A 1 86 ? -2.342 -13.984 2.029 1 98.75 86 ASN A N 1
ATOM 711 C CA . ASN A 1 86 ? -3.625 -14.422 2.574 1 98.75 86 ASN A CA 1
ATOM 712 C C . ASN A 1 86 ? -4.078 -15.734 1.95 1 98.75 86 ASN A C 1
ATOM 714 O O . ASN A 1 86 ? -5.262 -16.078 2.01 1 98.75 86 ASN A O 1
ATOM 718 N N . HIS A 1 87 ? -3.166 -16.469 1.303 1 98.81 87 HIS A N 1
ATOM 719 C CA . HIS A 1 87 ? -3.479 -17.75 0.685 1 98.81 87 HIS A CA 1
ATOM 720 C C . HIS A 1 87 ? -2.492 -18.828 1.122 1 98.81 87 HIS A C 1
ATOM 722 O O . HIS A 1 87 ? -1.409 -18.516 1.623 1 98.81 87 HIS A O 1
ATOM 728 N N . GLY A 1 88 ? -2.857 -20.078 0.93 1 98.75 88 GLY A N 1
ATOM 729 C CA . GLY A 1 88 ? -1.972 -21.188 1.223 1 98.75 88 GLY A CA 1
ATOM 730 C C . GLY A 1 88 ? -1.443 -21.172 2.645 1 98.75 88 GLY A C 1
ATOM 731 O O . GLY A 1 88 ? -2.176 -20.859 3.58 1 98.75 88 GLY A O 1
ATOM 732 N N . ASP A 1 89 ? -0.246 -21.609 2.775 1 98.88 89 ASP A N 1
ATOM 733 C CA . ASP A 1 89 ? 0.361 -21.688 4.102 1 98.88 89 ASP A CA 1
ATOM 734 C C . ASP A 1 89 ? 0.633 -20.297 4.664 1 98.88 89 ASP A C 1
ATOM 736 O O . ASP A 1 89 ? 0.731 -20.125 5.879 1 98.88 89 ASP A O 1
ATOM 740 N N . SER A 1 90 ? 0.754 -19.312 3.809 1 98.94 90 SER A N 1
ATOM 741 C CA . SER A 1 90 ? 0.895 -17.938 4.289 1 98.94 90 SER A CA 1
ATOM 742 C C . SER A 1 90 ? -0.345 -17.484 5.059 1 98.94 90 SER A C 1
ATOM 744 O O . SER A 1 90 ? -0.238 -16.781 6.062 1 98.94 90 SER A O 1
ATOM 746 N N . ALA A 1 91 ? -1.502 -17.875 4.566 1 98.81 91 ALA A N 1
ATOM 747 C CA . ALA A 1 91 ? -2.74 -17.516 5.258 1 98.81 91 ALA A CA 1
ATOM 748 C C . ALA A 1 91 ? -2.734 -18.047 6.691 1 98.81 91 ALA A C 1
ATOM 750 O O . ALA A 1 91 ? -3.178 -17.359 7.613 1 98.81 91 ALA A O 1
ATOM 751 N N . LEU A 1 92 ? -2.27 -19.266 6.844 1 98.62 92 LEU A N 1
ATOM 752 C CA . LEU A 1 92 ? -2.205 -19.844 8.18 1 98.62 92 LEU A CA 1
ATOM 753 C C . LEU A 1 92 ? -1.211 -19.094 9.055 1 98.62 92 LEU A C 1
ATOM 755 O O . LEU A 1 92 ? -1.489 -18.828 10.227 1 98.62 92 LEU A O 1
ATOM 759 N N . LEU A 1 93 ? -0.032 -18.75 8.469 1 98.75 93 LEU A N 1
ATOM 760 C CA . LEU A 1 93 ? 0.989 -18.016 9.195 1 98.75 93 LEU A CA 1
ATOM 761 C C . LEU A 1 93 ? 0.456 -16.656 9.641 1 98.75 93 LEU A C 1
ATOM 763 O O . LEU A 1 93 ? 0.875 -16.125 10.68 1 98.75 93 LEU A O 1
ATOM 767 N N . ASN A 1 94 ? -0.512 -16.109 8.898 1 98.69 94 ASN A N 1
ATOM 768 C CA . ASN A 1 94 ? -0.942 -14.734 9.094 1 98.69 94 ASN A CA 1
ATOM 769 C C . ASN A 1 94 ? -2.357 -14.664 9.656 1 98.69 94 ASN A C 1
ATOM 771 O O . ASN A 1 94 ? -2.996 -13.609 9.617 1 98.69 94 ASN A O 1
ATOM 775 N N . GLU A 1 95 ? -2.885 -15.719 10.125 1 97.75 95 GLU A N 1
ATOM 776 C CA . GLU A 1 95 ? -4.293 -15.812 10.5 1 97.75 95 GLU A CA 1
ATOM 777 C C . GLU A 1 95 ? -4.684 -14.711 11.484 1 97.75 95 GLU A C 1
ATOM 779 O O . GLU A 1 95 ? -5.707 -14.047 11.305 1 97.75 95 GLU A O 1
ATOM 784 N N . ASN A 1 96 ? -3.875 -14.445 12.484 1 95.62 96 ASN A N 1
ATOM 785 C CA . ASN A 1 96 ? -4.18 -13.445 13.5 1 95.62 96 ASN A CA 1
ATOM 786 C C . ASN A 1 96 ? -4.25 -12.039 12.898 1 95.62 96 ASN A C 1
ATOM 788 O O . ASN A 1 96 ? -5.184 -11.289 13.172 1 95.62 96 ASN A O 1
ATOM 792 N N . VAL A 1 97 ? -3.301 -11.711 12.055 1 95.69 97 VAL A N 1
ATOM 793 C CA . VAL A 1 97 ? -3.24 -10.391 11.438 1 95.69 97 VAL A CA 1
ATOM 794 C C . VAL A 1 97 ? -4.43 -10.203 10.5 1 95.69 97 VAL A C 1
ATOM 796 O O . VAL A 1 97 ? -5.023 -9.117 10.453 1 95.69 97 VAL A O 1
ATOM 799 N N . LEU A 1 98 ? -4.812 -11.211 9.805 1 96.75 98 LEU A N 1
ATOM 800 C CA . LEU A 1 98 ? -5.832 -11.133 8.766 1 96.75 98 LEU A CA 1
ATOM 801 C C . LEU A 1 98 ? -7.219 -10.961 9.375 1 96.75 98 LEU A C 1
ATOM 803 O O . LEU A 1 98 ? -8.172 -10.633 8.672 1 96.75 98 LEU A O 1
ATOM 807 N N . THR A 1 99 ? -7.379 -11.18 10.672 1 92.44 99 THR A N 1
ATOM 808 C CA . THR A 1 99 ? -8.656 -10.945 11.328 1 92.44 99 THR A CA 1
ATOM 809 C C . THR A 1 99 ? -8.797 -9.484 11.742 1 92.44 99 THR A C 1
ATOM 811 O O . THR A 1 99 ? -9.805 -9.094 12.336 1 92.44 99 THR A O 1
ATOM 814 N N . GLN A 1 100 ? -7.809 -8.695 11.43 1 91.19 100 GLN A N 1
ATOM 815 C CA . GLN A 1 100 ? -7.777 -7.316 11.914 1 91.19 100 GLN A CA 1
ATOM 816 C C . GLN A 1 100 ? -8.18 -6.34 10.812 1 91.19 100 GLN A C 1
ATOM 818 O O . GLN A 1 100 ? -7.43 -5.41 10.5 1 91.19 100 GLN A O 1
ATOM 823 N N . GLY A 1 101 ? -9.367 -6.531 10.258 1 89.25 101 GLY A N 1
ATOM 824 C CA . GLY A 1 101 ? -9.953 -5.527 9.383 1 89.25 101 GLY A CA 1
ATOM 825 C C . GLY A 1 101 ? -9.812 -5.855 7.91 1 89.25 101 GLY A C 1
ATOM 826 O O . GLY A 1 101 ? -10.273 -5.102 7.051 1 89.25 101 GLY A O 1
ATOM 827 N N . TYR A 1 102 ? -9.234 -6.977 7.555 1 93.56 102 TYR A N 1
ATOM 828 C CA . TYR A 1 102 ? -8.938 -7.285 6.16 1 93.56 102 TYR A CA 1
ATOM 829 C C . TYR A 1 102 ? -10.148 -7.895 5.465 1 93.56 102 TYR A C 1
ATOM 831 O O . TYR A 1 102 ? -10.117 -8.148 4.258 1 93.56 102 TYR A O 1
ATOM 839 N N . ASP A 1 103 ? -11.234 -8.008 6.156 1 90.5 103 ASP A N 1
ATOM 840 C CA . ASP A 1 103 ? -12.461 -8.539 5.562 1 90.5 103 ASP A CA 1
ATOM 841 C C . ASP A 1 103 ? -13.055 -7.559 4.559 1 90.5 103 ASP A C 1
ATOM 843 O O . ASP A 1 103 ? -13.812 -7.953 3.668 1 90.5 103 ASP A O 1
ATOM 847 N N . LYS A 1 104 ? -12.648 -6.34 4.684 1 89.12 104 LYS A N 1
ATOM 848 C CA . LYS A 1 104 ? -13.188 -5.332 3.775 1 89.12 104 LYS A CA 1
ATOM 849 C C . LYS A 1 104 ? -12.398 -5.289 2.469 1 89.12 104 LYS A C 1
ATOM 851 O O . LYS A 1 104 ? -12.984 -5.195 1.388 1 89.12 104 LYS A O 1
ATOM 856 N N . LEU A 1 105 ? -11.141 -5.41 2.643 1 94 105 LEU A N 1
ATOM 857 C CA . LEU A 1 105 ? -10.281 -5.336 1.464 1 94 105 LEU A CA 1
ATOM 858 C C . LEU A 1 105 ? -8.938 -6 1.728 1 94 105 LEU A C 1
ATOM 860 O O . LEU A 1 105 ? -8.289 -5.715 2.734 1 94 105 LEU A O 1
ATOM 864 N N . CYS A 1 106 ? -8.594 -6.902 0.868 1 96.69 106 CYS A N 1
ATOM 865 C CA . CYS A 1 106 ? -7.242 -7.445 0.786 1 96.69 106 CYS A CA 1
ATOM 866 C C . CYS A 1 106 ? -6.52 -6.926 -0.451 1 96.69 106 CYS A C 1
ATOM 868 O O . CYS A 1 106 ? -6.777 -7.383 -1.565 1 96.69 106 CYS A O 1
ATOM 870 N N . SER A 1 107 ? -5.637 -6.055 -0.219 1 97 107 SER A N 1
ATOM 871 C CA . SER A 1 107 ? -5.008 -5.355 -1.334 1 97 107 SER A CA 1
ATOM 872 C C . SER A 1 107 ? -3.947 -6.219 -2.006 1 97 107 SER A C 1
ATOM 874 O O . SER A 1 107 ? -3.154 -6.879 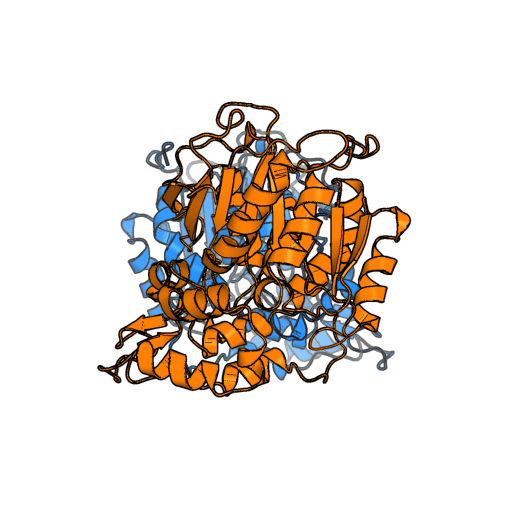-1.327 1 97 107 SER A O 1
ATOM 876 N N . TRP A 1 108 ? -3.873 -6.168 -3.332 1 98.25 108 TRP A N 1
ATOM 877 C CA . TRP A 1 108 ? -2.82 -6.855 -4.07 1 98.25 108 TRP A CA 1
ATOM 878 C C . TRP A 1 108 ? -1.5 -6.098 -3.971 1 98.25 108 TRP A C 1
ATOM 880 O O . TRP A 1 108 ? -0.442 -6.637 -4.309 1 98.25 108 TRP A O 1
ATOM 890 N N . GLU A 1 109 ? -1.563 -4.863 -3.475 1 97.81 109 GLU A N 1
ATOM 891 C CA . GLU A 1 109 ? -0.323 -4.137 -3.217 1 97.81 109 GLU A CA 1
ATOM 892 C C . GLU A 1 109 ? 0.514 -4.836 -2.148 1 97.81 109 GLU A C 1
ATOM 894 O O . GLU A 1 109 ? 1.744 -4.766 -2.172 1 97.81 109 GLU A O 1
ATOM 899 N N . ASP A 1 110 ? -0.179 -5.5 -1.249 1 98.56 110 ASP A N 1
ATOM 900 C CA . ASP A 1 110 ? 0.548 -6.242 -0.223 1 98.56 110 ASP A CA 1
ATOM 901 C C . ASP A 1 110 ? 1.276 -7.441 -0.825 1 98.56 110 ASP A C 1
ATOM 903 O O . ASP A 1 110 ? 2.322 -7.855 -0.322 1 98.56 110 ASP A O 1
ATOM 907 N N . ILE A 1 111 ? 0.766 -7.996 -1.936 1 98.81 111 ILE A N 1
ATOM 908 C CA . ILE A 1 111 ? 1.484 -9.023 -2.678 1 98.81 111 ILE A CA 1
ATOM 909 C C . ILE A 1 111 ? 2.762 -8.438 -3.271 1 98.81 111 ILE A C 1
ATOM 911 O O . ILE A 1 111 ? 3.848 -8.992 -3.102 1 98.81 111 ILE A O 1
ATOM 915 N N . ALA A 1 112 ? 2.617 -7.305 -3.902 1 98.88 112 ALA A N 1
ATOM 916 C CA . ALA A 1 112 ? 3.727 -6.633 -4.57 1 98.88 112 ALA A CA 1
ATOM 917 C C . ALA A 1 112 ? 4.832 -6.281 -3.58 1 98.88 112 ALA A C 1
ATOM 919 O O . ALA A 1 112 ? 6.008 -6.562 -3.826 1 98.88 112 ALA A O 1
ATOM 920 N N . ARG A 1 113 ? 4.398 -5.676 -2.48 1 98.75 113 ARG A N 1
ATOM 921 C CA . ARG A 1 113 ? 5.379 -5.273 -1.478 1 98.75 113 ARG A CA 1
ATOM 922 C C . ARG A 1 113 ? 6.062 -6.492 -0.864 1 98.75 113 ARG A C 1
ATOM 924 O O . ARG A 1 113 ? 7.27 -6.473 -0.618 1 98.75 113 ARG A O 1
ATOM 931 N N . GLY A 1 114 ? 5.324 -7.543 -0.62 1 98.81 114 GLY A N 1
ATOM 932 C CA . GLY A 1 114 ? 5.91 -8.781 -0.121 1 98.81 114 GLY A CA 1
ATOM 933 C C . GLY A 1 114 ? 6.949 -9.367 -1.055 1 98.81 114 GLY A C 1
ATOM 934 O O . GLY A 1 114 ? 8.031 -9.766 -0.615 1 98.81 114 GLY A O 1
ATOM 935 N N . ILE A 1 115 ? 6.629 -9.398 -2.34 1 98.94 115 ILE A N 1
ATOM 936 C CA . ILE A 1 115 ? 7.559 -9.898 -3.344 1 98.94 115 ILE A CA 1
ATOM 937 C C . ILE A 1 115 ? 8.828 -9.055 -3.342 1 98.94 115 ILE A C 1
ATOM 939 O O . ILE A 1 115 ? 9.938 -9.586 -3.361 1 98.94 115 ILE A O 1
ATOM 943 N N . HIS A 1 116 ? 8.688 -7.742 -3.303 1 98.88 116 HIS A N 1
ATOM 944 C CA . HIS A 1 116 ? 9.828 -6.836 -3.307 1 98.88 116 HIS A CA 1
ATOM 945 C C . HIS A 1 116 ? 10.734 -7.09 -2.105 1 98.88 116 HIS A C 1
ATOM 947 O O . HIS A 1 116 ? 11.953 -7.18 -2.252 1 98.88 116 HIS A O 1
ATOM 953 N N . LEU A 1 117 ? 10.109 -7.164 -0.901 1 98.81 117 LEU A N 1
ATOM 954 C CA . LEU A 1 117 ? 10.891 -7.375 0.312 1 98.81 117 LEU A CA 1
ATOM 955 C C . LEU A 1 117 ? 11.609 -8.719 0.267 1 98.81 117 LEU A C 1
ATOM 957 O O . LEU A 1 117 ? 12.766 -8.82 0.693 1 98.81 117 LEU A O 1
ATOM 961 N N . PHE A 1 118 ? 10.93 -9.727 -0.271 1 98.94 118 PHE A N 1
ATOM 962 C CA . PHE A 1 118 ? 11.492 -11.07 -0.412 1 98.94 118 PHE A CA 1
ATOM 963 C C . PHE A 1 118 ? 12.719 -11.039 -1.315 1 98.94 118 PHE A C 1
ATOM 965 O O . PHE A 1 118 ? 13.797 -11.508 -0.927 1 98.94 118 PHE A O 1
ATOM 972 N N . LEU A 1 119 ? 12.633 -10.391 -2.455 1 98.88 119 LEU A N 1
ATOM 973 C CA . LEU A 1 119 ? 13.672 -10.43 -3.473 1 98.88 119 LEU A CA 1
ATOM 974 C C . LEU A 1 119 ? 14.805 -9.469 -3.121 1 98.88 119 LEU A C 1
ATOM 976 O O . LEU A 1 119 ? 15.938 -9.633 -3.6 1 98.88 119 LEU A O 1
ATOM 980 N N . SER A 1 120 ? 14.516 -8.438 -2.297 1 98.31 120 SER A N 1
ATOM 981 C CA . SER A 1 120 ? 15.531 -7.453 -1.93 1 98.31 120 SER A CA 1
ATOM 982 C C . SER A 1 120 ? 16.203 -7.82 -0.609 1 98.31 120 SER A C 1
ATOM 984 O O . SER A 1 120 ? 17.047 -7.07 -0.106 1 98.31 120 SER A O 1
ATOM 986 N N . GLY A 1 121 ? 15.805 -8.898 0.016 1 97.75 121 GLY A N 1
ATOM 987 C CA . GLY A 1 121 ? 16.438 -9.391 1.223 1 97.75 121 GLY A CA 1
ATOM 988 C C . GLY A 1 121 ? 16.125 -8.57 2.453 1 97.75 121 GLY A C 1
ATOM 989 O O . GLY A 1 121 ? 16.953 -8.43 3.35 1 97.75 121 GLY A O 1
ATOM 990 N N . LYS A 1 122 ? 14.977 -7.988 2.441 1 97.81 122 LYS A N 1
ATOM 991 C CA . LYS A 1 122 ? 14.562 -7.172 3.576 1 97.81 122 LYS A CA 1
ATOM 992 C C . LYS A 1 122 ? 13.703 -7.977 4.551 1 97.81 122 LYS A C 1
ATOM 994 O O . LYS A 1 122 ? 12.523 -7.668 4.75 1 97.81 122 LYS A O 1
ATOM 999 N N . GLY A 1 123 ? 14.25 -8.875 5.219 1 97.88 123 GLY A N 1
ATOM 1000 C CA . GLY A 1 123 ? 13.633 -9.789 6.172 1 97.88 123 GLY A CA 1
ATOM 1001 C C . GLY A 1 123 ? 14.523 -10.969 6.527 1 97.88 123 GLY A C 1
ATOM 1002 O O . GLY A 1 123 ? 15.719 -10.961 6.23 1 97.88 123 GLY A O 1
ATOM 1003 N N . THR A 1 124 ? 13.977 -11.93 7.211 1 98.56 124 THR A N 1
ATOM 1004 C CA . THR A 1 124 ? 14.719 -13.117 7.641 1 98.56 124 THR A CA 1
ATOM 1005 C C . THR A 1 124 ? 14.062 -14.383 7.102 1 98.56 124 THR A C 1
ATOM 1007 O O . THR A 1 124 ? 12.961 -14.336 6.555 1 98.56 124 THR A O 1
ATOM 1010 N N . GLY A 1 125 ? 14.75 -15.477 7.098 1 98.69 125 GLY A N 1
ATOM 1011 C CA . GLY A 1 125 ? 14.188 -16.781 6.793 1 98.69 125 GLY A CA 1
ATOM 1012 C C . GLY A 1 125 ? 14.602 -17.297 5.426 1 98.69 125 GLY A C 1
ATOM 1013 O O . GLY A 1 125 ? 14.242 -18.422 5.047 1 98.69 125 GLY A O 1
ATOM 1014 N N . ILE A 1 126 ? 15.352 -16.5 4.688 1 98.62 126 ILE A N 1
ATOM 1015 C CA . ILE A 1 126 ? 15.805 -16.891 3.357 1 98.62 126 ILE A CA 1
ATOM 1016 C C . ILE A 1 126 ? 17.328 -16.828 3.295 1 98.62 126 ILE A C 1
ATOM 1018 O O . ILE A 1 126 ? 17.938 -15.844 3.725 1 98.62 126 ILE A O 1
ATOM 1022 N N . ASP A 1 127 ? 18.016 -17.75 2.732 1 97.62 127 ASP A N 1
ATOM 1023 C CA . ASP A 1 127 ? 19.469 -17.859 2.752 1 97.62 127 ASP A CA 1
ATOM 1024 C C . ASP A 1 127 ? 20.062 -17.625 1.357 1 97.62 127 ASP A C 1
ATOM 1026 O O . ASP A 1 127 ? 21.141 -18.125 1.051 1 97.62 127 ASP A O 1
ATOM 1030 N N . VAL A 1 128 ? 19.297 -16.969 0.521 1 97 128 VAL A N 1
ATOM 1031 C CA . VAL A 1 128 ? 19.734 -16.672 -0.838 1 97 128 VAL A CA 1
ATOM 1032 C C . VAL A 1 128 ? 19.719 -15.164 -1.067 1 97 128 VAL A C 1
ATOM 1034 O O . VAL A 1 128 ? 18.812 -14.469 -0.617 1 97 128 VAL A O 1
ATOM 1037 N N . ASP A 1 129 ? 20.734 -14.695 -1.766 1 97.38 129 ASP A N 1
ATOM 1038 C CA . ASP A 1 129 ? 20.781 -13.312 -2.236 1 97.38 129 ASP A CA 1
ATOM 1039 C C . ASP A 1 129 ? 20.281 -13.211 -3.678 1 97.38 129 ASP A C 1
ATOM 1041 O O . ASP A 1 129 ? 21.062 -13.391 -4.621 1 97.38 129 ASP A O 1
ATOM 1045 N N . PHE A 1 130 ? 19.094 -12.805 -3.877 1 98.31 130 PHE A N 1
ATOM 1046 C CA . PHE A 1 130 ? 18.438 -12.82 -5.188 1 98.31 130 PHE A CA 1
ATOM 1047 C C . PHE A 1 130 ? 19.031 -11.742 -6.094 1 98.31 130 PHE A C 1
ATOM 1049 O O . PHE A 1 130 ? 18.828 -11.773 -7.309 1 98.31 130 PHE A O 1
ATOM 1056 N N . SER A 1 131 ? 19.672 -10.742 -5.504 1 95.69 131 SER A N 1
ATOM 1057 C CA . SER A 1 131 ? 20.297 -9.703 -6.312 1 95.69 131 SER A CA 1
ATOM 1058 C C . SER A 1 131 ? 21.422 -10.266 -7.176 1 95.69 131 SER A C 1
ATOM 1060 O O . SER A 1 131 ? 21.859 -9.633 -8.133 1 95.69 131 SER A O 1
ATOM 1062 N N . LYS A 1 132 ? 21.828 -11.445 -6.902 1 96.19 132 LYS A N 1
ATOM 1063 C CA . LYS A 1 132 ? 22.906 -12.094 -7.645 1 96.19 132 LYS A CA 1
ATOM 1064 C C . LYS A 1 132 ? 22.359 -13.156 -8.594 1 96.19 132 LYS A C 1
ATOM 1066 O O . LYS A 1 132 ? 23.125 -13.906 -9.203 1 96.19 132 LYS A O 1
ATOM 1071 N N . ARG A 1 133 ? 21.062 -13.227 -8.703 1 97.44 133 ARG A N 1
ATOM 1072 C CA . ARG A 1 133 ? 20.438 -14.242 -9.539 1 97.44 133 ARG A CA 1
ATOM 1073 C C . ARG A 1 133 ? 19.875 -13.625 -10.82 1 97.44 133 ARG A C 1
ATOM 1075 O O . ARG A 1 133 ? 19.547 -12.438 -10.852 1 97.44 133 ARG A O 1
ATOM 1082 N N . LYS A 1 134 ? 19.859 -14.477 -11.836 1 97.06 134 LYS A N 1
ATOM 1083 C CA . LYS A 1 134 ? 19.109 -14.141 -13.039 1 97.06 134 LYS A CA 1
ATOM 1084 C C . LYS A 1 134 ? 17.625 -14.469 -12.867 1 97.06 134 LYS A C 1
ATOM 1086 O O . LYS A 1 134 ? 17.203 -15.617 -13.039 1 97.06 134 LYS A O 1
ATOM 1091 N N . LEU A 1 135 ? 16.812 -13.445 -12.625 1 98.25 135 LEU A N 1
ATOM 1092 C CA . LEU A 1 135 ? 15.445 -13.672 -12.172 1 98.25 135 LEU A CA 1
ATOM 1093 C C . LEU A 1 135 ? 14.469 -13.656 -13.336 1 98.25 135 LEU A C 1
ATOM 1095 O O . LEU A 1 135 ? 14.5 -12.742 -14.172 1 98.25 135 LEU A O 1
ATOM 1099 N N . ALA A 1 136 ? 13.68 -14.648 -13.445 1 98.38 136 ALA A N 1
ATOM 1100 C CA . ALA A 1 136 ? 12.492 -14.664 -14.297 1 98.38 136 ALA A CA 1
ATOM 1101 C C . ALA A 1 136 ? 11.219 -14.695 -13.453 1 98.38 136 ALA A C 1
ATOM 1103 O O . ALA A 1 136 ? 10.945 -15.68 -12.766 1 98.38 136 ALA A O 1
ATOM 1104 N N . GLY A 1 137 ? 10.453 -13.641 -13.523 1 98.88 137 GLY A N 1
ATOM 1105 C CA . GLY A 1 137 ? 9.188 -13.609 -12.812 1 98.88 137 GLY A CA 1
ATOM 1106 C C . GLY A 1 137 ? 8.039 -14.195 -13.617 1 98.88 137 GLY A C 1
ATOM 1107 O O . GLY A 1 137 ? 7.801 -13.789 -14.758 1 98.88 137 GLY A O 1
ATOM 1108 N N . ILE A 1 138 ? 7.332 -15.086 -13.023 1 98.94 138 ILE A N 1
ATOM 1109 C CA . ILE A 1 138 ? 6.172 -15.719 -13.641 1 98.94 138 ILE A CA 1
ATOM 1110 C C . ILE A 1 138 ? 4.973 -15.625 -12.695 1 98.94 138 ILE A C 1
ATOM 1112 O O . ILE A 1 138 ? 4.973 -16.219 -11.617 1 98.94 138 ILE A O 1
ATOM 1116 N N . GLY A 1 139 ? 3.975 -14.891 -13.062 1 98.88 139 GLY A N 1
ATOM 1117 C CA . GLY A 1 139 ? 2.824 -14.656 -12.203 1 98.88 139 GLY A CA 1
ATOM 1118 C C . GLY A 1 139 ? 1.5 -14.922 -12.898 1 98.88 139 GLY A C 1
ATOM 1119 O O . GLY A 1 139 ? 1.334 -14.594 -14.078 1 98.88 139 GLY A O 1
ATOM 1120 N N . HIS A 1 140 ? 0.614 -15.531 -12.188 1 98.75 140 HIS A N 1
ATOM 1121 C CA . HIS A 1 140 ? -0.739 -15.773 -12.672 1 98.75 140 HIS A CA 1
ATOM 1122 C C . HIS A 1 140 ? -1.738 -14.82 -12.023 1 98.75 140 HIS A C 1
ATOM 1124 O O . HIS A 1 140 ? -1.787 -14.711 -10.797 1 98.75 140 HIS A O 1
ATOM 1130 N N . SER A 1 141 ? -2.605 -14.133 -12.797 1 97.44 141 SER A N 1
ATOM 1131 C CA . SER A 1 141 ? -3.719 -13.344 -12.281 1 97.44 141 SER A CA 1
ATOM 1132 C C . SER A 1 141 ? -3.234 -12.266 -11.312 1 97.44 141 SER A C 1
ATOM 1134 O O . SER A 1 141 ? -2.371 -11.461 -11.656 1 97.44 141 SER A O 1
ATOM 1136 N N . SER A 1 142 ? -3.654 -12.32 -10.047 1 98.12 142 SER A N 1
ATOM 1137 C CA . SER A 1 142 ? -3.229 -11.352 -9.039 1 98.12 142 SER A CA 1
ATOM 1138 C C . SER A 1 142 ? -1.731 -11.453 -8.766 1 98.12 142 SER A C 1
ATOM 1140 O O . SER A 1 142 ? -1.084 -10.461 -8.43 1 98.12 142 SER A O 1
ATOM 1142 N N . GLY A 1 143 ? -1.176 -12.641 -8.938 1 98.81 143 GLY A N 1
ATOM 1143 C CA . GLY A 1 143 ? 0.263 -12.805 -8.797 1 98.81 143 GLY A CA 1
ATOM 1144 C C . GLY A 1 143 ? 1.053 -12.031 -9.836 1 98.81 143 GLY A C 1
ATOM 1145 O O . GLY A 1 143 ? 2.131 -11.508 -9.539 1 98.81 143 GLY A O 1
ATOM 1146 N N . ALA A 1 144 ? 0.506 -11.984 -11.055 1 98.88 144 ALA A N 1
ATOM 1147 C CA . ALA A 1 144 ? 1.124 -11.172 -12.102 1 98.88 144 ALA A CA 1
ATOM 1148 C C . ALA A 1 144 ? 1.101 -9.695 -11.734 1 98.88 144 ALA A C 1
ATOM 1150 O O . ALA A 1 144 ? 2.08 -8.977 -11.953 1 98.88 144 ALA A O 1
ATOM 1151 N N . VAL A 1 145 ? -0.027 -9.266 -11.188 1 98.56 145 VAL A N 1
ATOM 1152 C CA . VAL A 1 145 ? -0.148 -7.883 -10.75 1 98.56 145 VAL A CA 1
ATOM 1153 C C . VAL A 1 145 ? 0.889 -7.59 -9.664 1 98.56 145 VAL A C 1
ATOM 1155 O O . VAL A 1 145 ? 1.529 -6.535 -9.68 1 98.56 145 VAL A O 1
ATOM 1158 N N . GLY A 1 146 ? 1.035 -8.539 -8.75 1 98.81 146 GLY A N 1
ATOM 1159 C CA . GLY A 1 146 ? 2.057 -8.406 -7.727 1 98.81 146 GLY A CA 1
ATOM 1160 C C . GLY A 1 146 ? 3.455 -8.258 -8.289 1 98.81 146 GLY A C 1
ATOM 1161 O O . GLY A 1 146 ? 4.23 -7.418 -7.828 1 98.81 146 GLY A O 1
ATOM 1162 N N . LEU A 1 147 ? 3.77 -9.047 -9.297 1 98.88 147 LEU A N 1
ATOM 1163 C CA . LEU A 1 147 ? 5.082 -8.961 -9.93 1 98.88 147 LEU A CA 1
ATOM 1164 C C . LEU A 1 147 ? 5.27 -7.605 -10.602 1 98.88 147 LEU A C 1
ATOM 1166 O O . LEU A 1 147 ? 6.332 -6.988 -10.484 1 98.88 147 LEU A O 1
ATOM 1170 N N . ILE A 1 148 ? 4.262 -7.176 -11.328 1 98.75 148 ILE A N 1
ATOM 1171 C CA . ILE A 1 148 ? 4.316 -5.883 -12.008 1 98.75 148 ILE A CA 1
ATOM 1172 C C . ILE A 1 148 ? 4.66 -4.789 -11 1 98.75 148 ILE A C 1
ATOM 1174 O O . ILE A 1 148 ? 5.652 -4.07 -11.164 1 98.75 148 ILE A O 1
ATOM 1178 N N . LEU A 1 149 ? 3.947 -4.727 -9.898 1 98.75 149 LEU A N 1
ATOM 1179 C CA . LEU A 1 149 ? 4.062 -3.588 -8.992 1 98.75 149 LEU A CA 1
ATOM 1180 C C . LEU A 1 149 ? 5.234 -3.771 -8.031 1 98.75 149 LEU A C 1
ATOM 1182 O O . LEU A 1 149 ? 5.676 -2.812 -7.395 1 98.75 149 LEU A O 1
ATOM 1186 N N . SER A 1 150 ? 5.762 -4.98 -7.93 1 98.81 150 SER A N 1
ATOM 1187 C CA . SER A 1 150 ? 6.984 -5.176 -7.156 1 98.81 150 SER A CA 1
ATOM 1188 C C . SER A 1 150 ? 8.141 -4.363 -7.734 1 98.81 150 SER A C 1
ATOM 1190 O O . SER A 1 150 ? 9.117 -4.09 -7.039 1 98.81 150 SER A O 1
ATOM 1192 N N . THR A 1 151 ? 8.055 -3.947 -8.969 1 98.62 151 THR A N 1
ATOM 1193 C CA . THR A 1 151 ? 9.125 -3.229 -9.656 1 98.62 151 THR A CA 1
ATOM 1194 C C . THR A 1 151 ? 9.062 -1.736 -9.336 1 98.62 151 THR A C 1
ATOM 1196 O O . THR A 1 151 ? 9.914 -0.964 -9.781 1 98.62 151 THR A O 1
ATOM 1199 N N . THR A 1 152 ? 8.07 -1.301 -8.523 1 98.5 152 THR A N 1
ATOM 1200 C CA . THR A 1 152 ? 7.879 0.122 -8.266 1 98.5 152 THR A CA 1
ATOM 1201 C C . THR A 1 152 ? 8.492 0.517 -6.93 1 98.5 152 THR A C 1
ATOM 1203 O O . THR A 1 152 ? 8.445 1.686 -6.539 1 98.5 152 THR A O 1
ATOM 1206 N N . TYR A 1 153 ? 9.016 -0.392 -6.207 1 98.31 153 TYR A N 1
ATOM 1207 C CA . TYR A 1 153 ? 9.664 -0.144 -4.922 1 98.31 153 TYR A CA 1
ATOM 1208 C C . TYR A 1 153 ? 11.172 -0.01 -5.086 1 98.31 153 TYR A C 1
ATOM 1210 O O . TYR A 1 153 ? 11.695 -0.156 -6.195 1 98.31 153 TYR A O 1
ATOM 1218 N N . HIS A 1 154 ? 11.891 0.334 -3.916 1 97.38 154 HIS A N 1
ATOM 1219 C CA . HIS A 1 154 ? 13.336 0.521 -3.932 1 97.38 154 HIS A CA 1
ATOM 1220 C C . HIS A 1 154 ? 14.016 -0.321 -2.855 1 97.38 154 HIS A C 1
ATOM 1222 O O . HIS A 1 154 ? 13.508 -0.429 -1.736 1 97.38 154 HIS A O 1
ATOM 1228 N N . PRO A 1 155 ? 15.203 -0.895 -3.119 1 97.12 155 PRO A N 1
ATOM 1229 C CA . PRO A 1 155 ? 15.836 -0.895 -4.441 1 97.12 155 PRO A CA 1
ATOM 1230 C C . PRO A 1 155 ? 15.023 -1.672 -5.48 1 97.12 155 PRO A C 1
ATOM 1232 O O . PRO A 1 155 ? 14.297 -2.6 -5.129 1 97.12 155 PRO A O 1
ATOM 1235 N N . ARG A 1 156 ? 15.086 -1.297 -6.652 1 96.94 156 ARG A N 1
ATOM 1236 C CA . ARG A 1 156 ? 14.289 -1.91 -7.711 1 96.94 156 ARG A CA 1
ATOM 1237 C C . ARG A 1 156 ? 14.719 -3.354 -7.949 1 96.94 156 ARG A C 1
ATOM 1239 O O . ARG A 1 156 ? 15.914 -3.656 -7.984 1 96.94 156 ARG A O 1
ATOM 1246 N N . VAL A 1 157 ? 13.766 -4.188 -8.102 1 97.19 157 VAL A N 1
ATOM 1247 C CA . VAL A 1 157 ? 14.039 -5.578 -8.453 1 97.19 157 VAL A CA 1
ATOM 1248 C C . VAL A 1 157 ? 14.531 -5.664 -9.891 1 97.19 157 VAL A C 1
ATOM 1250 O O . VAL A 1 157 ? 13.977 -5.016 -10.781 1 97.19 157 VAL A O 1
ATOM 1253 N N . LYS A 1 158 ? 15.516 -6.461 -10.078 1 95.94 158 LYS A N 1
ATOM 1254 C CA . LYS A 1 158 ? 16.094 -6.602 -11.414 1 95.94 158 LYS A CA 1
ATOM 1255 C C . LYS A 1 158 ? 15.656 -7.91 -12.062 1 95.94 158 LYS A C 1
ATOM 1257 O O . LYS A 1 158 ? 16.422 -8.875 -12.109 1 95.94 158 LYS A O 1
ATOM 1262 N N . TYR A 1 159 ? 14.578 -7.859 -12.68 1 98 159 TYR A N 1
ATOM 1263 C CA . TYR A 1 159 ? 14.133 -9.023 -13.445 1 98 159 TYR A CA 1
ATOM 1264 C C . TYR A 1 159 ? 14.836 -9.078 -14.797 1 98 159 TYR A C 1
ATOM 1266 O O . TYR A 1 159 ? 15.031 -8.055 -15.445 1 98 159 TYR A O 1
ATOM 1274 N N . SER A 1 160 ? 15.188 -10.281 -15.18 1 96.94 160 SER A N 1
ATOM 1275 C CA . SER A 1 160 ? 15.648 -10.492 -16.547 1 96.94 160 SER A CA 1
ATOM 1276 C C . SER A 1 160 ? 14.469 -10.555 -17.516 1 96.94 160 SER A C 1
ATOM 1278 O O . SER A 1 160 ? 14.602 -10.172 -18.688 1 96.94 160 SER A O 1
ATOM 1280 N N . LEU A 1 161 ? 13.383 -11.078 -17.031 1 97.5 161 LEU A N 1
ATOM 1281 C CA . LEU A 1 161 ? 12.141 -11.062 -17.797 1 97.5 161 LEU A CA 1
ATOM 1282 C C . LEU A 1 161 ? 10.945 -11.273 -16.875 1 97.5 161 LEU A C 1
ATOM 1284 O O . LEU A 1 161 ? 11.094 -11.75 -15.742 1 97.5 161 LEU A O 1
ATOM 1288 N N . LEU A 1 162 ? 9.789 -10.883 -17.359 1 98.56 162 LEU A N 1
ATOM 1289 C CA . LEU A 1 162 ? 8.508 -11.156 -16.719 1 98.56 162 LEU A CA 1
ATOM 1290 C C . LEU A 1 162 ? 7.578 -11.914 -17.656 1 98.56 162 LEU A C 1
ATOM 1292 O O . LEU A 1 162 ? 7.457 -11.547 -18.844 1 98.56 162 LEU A O 1
ATOM 1296 N N . HIS A 1 163 ? 7.047 -12.984 -17.219 1 98.75 163 HIS A N 1
ATOM 1297 C CA . HIS A 1 163 ? 6 -13.711 -17.922 1 98.75 163 HIS A CA 1
ATOM 1298 C C . HIS A 1 163 ? 4.66 -13.586 -17.203 1 98.75 163 HIS A C 1
ATOM 1300 O O . HIS A 1 163 ? 4.418 -14.281 -16.219 1 98.75 163 HIS A O 1
ATOM 1306 N N . LEU A 1 164 ? 3.809 -12.75 -17.703 1 98.75 164 LEU A N 1
ATOM 1307 C CA . LEU A 1 164 ? 2.521 -12.461 -17.078 1 98.75 164 LEU A CA 1
ATOM 1308 C C . LEU A 1 164 ? 1.424 -13.344 -17.656 1 98.75 164 LEU A C 1
ATOM 1310 O O . LEU A 1 164 ? 1.009 -13.156 -18.797 1 98.75 164 LEU A O 1
ATOM 1314 N N . VAL A 1 165 ? 0.987 -14.211 -16.812 1 98.62 165 VAL A N 1
ATOM 1315 C CA . VAL A 1 165 ? -0.021 -15.18 -17.234 1 98.62 165 VAL A CA 1
ATOM 1316 C C . VAL A 1 165 ? -1.403 -14.711 -16.781 1 98.62 165 VAL A C 1
ATOM 1318 O O . VAL A 1 165 ? -1.722 -14.75 -15.586 1 98.62 165 VAL A O 1
ATOM 1321 N N . GLU A 1 166 ? -2.244 -14.328 -17.719 1 97 166 GLU A N 1
ATOM 1322 C CA . GLU A 1 166 ? -3.604 -13.867 -17.453 1 97 166 GLU A CA 1
ATOM 1323 C C . GLU A 1 166 ? -3.617 -12.812 -16.344 1 97 166 GLU A C 1
ATOM 1325 O O . GLU A 1 166 ? -4.348 -12.945 -15.359 1 97 166 GLU A O 1
ATOM 1330 N N . PRO A 1 167 ? -2.785 -11.758 -16.516 1 97 167 PRO A N 1
ATOM 1331 C CA . PRO A 1 167 ? -2.807 -10.727 -15.477 1 97 167 PRO A CA 1
ATOM 1332 C C . PRO A 1 167 ? -4.156 -10.016 -15.375 1 97 167 PRO A C 1
ATOM 1334 O O . PRO A 1 167 ? -4.707 -9.586 -16.391 1 97 167 PRO A O 1
ATOM 1337 N N . MET A 1 168 ? -4.68 -9.953 -14.25 1 92.62 168 MET A N 1
ATOM 1338 C CA . MET A 1 168 ? -5.969 -9.297 -14.047 1 92.62 168 MET A CA 1
ATOM 1339 C C . MET A 1 168 ? -5.793 -7.801 -13.852 1 92.62 168 MET A C 1
ATOM 1341 O O . MET A 1 168 ? -5.859 -7.305 -12.719 1 92.62 168 MET A O 1
ATOM 1345 N N . ILE A 1 169 ? -5.535 -7.094 -14.898 1 93.81 169 ILE A N 1
ATOM 1346 C CA . ILE A 1 169 ? -5.355 -5.648 -14.914 1 93.81 169 ILE A CA 1
ATOM 1347 C C . ILE A 1 169 ? -6.406 -5.008 -15.812 1 93.81 169 ILE A C 1
ATOM 1349 O O . ILE A 1 169 ? -6.77 -5.566 -16.859 1 93.81 169 ILE A O 1
ATOM 1353 N N . LEU A 1 170 ? -6.973 -3.939 -15.398 1 87.12 170 LEU A N 1
ATOM 1354 C CA . LEU A 1 170 ? -7.969 -3.238 -16.203 1 87.12 170 LEU A CA 1
ATOM 1355 C C . LEU A 1 170 ? -8.086 -1.781 -15.773 1 87.12 170 LEU A C 1
ATOM 1357 O O . LEU A 1 170 ? -7.797 -1.444 -14.617 1 87.12 170 LEU A O 1
ATOM 1361 N N . PRO A 1 171 ? -8.383 -1.014 -16.75 1 83.94 171 PRO A N 1
ATOM 1362 C CA . PRO A 1 171 ? -8.711 0.358 -16.359 1 83.94 171 PRO A CA 1
ATOM 1363 C C . PRO A 1 171 ? -9.93 0.43 -15.438 1 83.94 171 PRO A C 1
ATOM 1365 O O . PRO A 1 171 ? -10.672 -0.549 -15.305 1 83.94 171 PRO A O 1
ATOM 1368 N N . ALA A 1 172 ? -10.07 1.395 -14.711 1 75.25 172 ALA A N 1
ATOM 1369 C CA . ALA A 1 172 ? -11.133 1.49 -13.711 1 75.25 172 ALA A CA 1
ATOM 1370 C C . ALA A 1 172 ? -12.492 1.18 -14.336 1 75.25 172 ALA A C 1
ATOM 1372 O O . ALA A 1 172 ? -12.797 1.638 -15.438 1 75.25 172 ALA A O 1
ATOM 1373 N N . PHE A 1 173 ? -13.094 0.147 -13.719 1 65.56 173 PHE A N 1
ATOM 1374 C CA . PHE A 1 173 ? -14.422 -0.26 -14.156 1 65.56 173 PHE A CA 1
ATOM 1375 C C . PHE A 1 173 ? -15.422 0.876 -13.984 1 65.56 173 PHE A C 1
ATOM 1377 O O . PHE A 1 173 ? -15.344 1.641 -13.016 1 65.56 173 PHE A O 1
ATOM 1384 N N . PRO A 1 174 ? -16.203 0.887 -14.977 1 61.41 174 PRO A N 1
ATOM 1385 C CA . PRO A 1 174 ? -17.328 1.765 -14.664 1 61.41 174 PRO A CA 1
ATOM 1386 C C . PRO A 1 174 ? -18.109 1.301 -13.445 1 61.41 174 PRO A C 1
ATOM 1388 O O . PRO A 1 174 ? -18.188 0.1 -13.172 1 61.41 174 PRO A O 1
ATOM 1391 N N . PRO A 1 175 ? -18.5 2.223 -12.758 1 61.56 175 PRO A N 1
ATOM 1392 C CA . PRO A 1 175 ? -19.359 1.886 -11.609 1 61.56 175 PRO A CA 1
ATOM 1393 C C . PRO A 1 175 ? -20.547 1.013 -12 1 61.56 175 PRO A C 1
ATOM 1395 O O . PRO A 1 175 ? -21.094 1.159 -13.094 1 61.56 175 PRO A O 1
ATOM 1398 N N . GLY A 1 176 ? -20.797 -0.117 -11.273 1 61.5 176 GLY A N 1
ATOM 1399 C CA . GLY A 1 176 ? -22.016 -0.877 -11.469 1 61.5 176 GLY A CA 1
ATOM 1400 C C . GLY A 1 176 ? -21.781 -2.262 -12.039 1 61.5 176 GLY A C 1
ATOM 1401 O O . GLY A 1 176 ? -22.672 -3.111 -12.023 1 61.5 176 GLY A O 1
ATOM 1402 N N . ILE A 1 177 ? -20.672 -2.463 -12.609 1 65.56 177 ILE A N 1
ATOM 1403 C CA . ILE A 1 177 ? -20.422 -3.797 -13.148 1 65.56 177 ILE A CA 1
ATOM 1404 C C . ILE A 1 177 ? -20.172 -4.777 -12 1 65.56 177 ILE A C 1
ATOM 1406 O O . ILE A 1 177 ? -19.328 -4.527 -11.133 1 65.56 177 ILE A O 1
ATOM 1410 N N . PRO A 1 178 ? -21.062 -5.688 -12.055 1 70.31 178 PRO A N 1
ATOM 1411 C CA . PRO A 1 178 ? -20.922 -6.668 -10.977 1 70.31 178 PRO A CA 1
ATOM 1412 C C . PRO A 1 178 ? -19.562 -7.355 -10.969 1 70.31 178 PRO A C 1
ATOM 1414 O O . PRO A 1 178 ? -19.016 -7.652 -12.031 1 70.31 178 PRO A O 1
ATOM 1417 N N . ASN A 1 179 ? -19.031 -7.445 -9.828 1 85.19 179 ASN A N 1
ATOM 1418 C CA . ASN A 1 179 ? -17.812 -8.234 -9.617 1 85.19 179 ASN A CA 1
ATOM 1419 C C . ASN A 1 179 ? -18.141 -9.711 -9.406 1 85.19 179 ASN A C 1
ATOM 1421 O O . ASN A 1 179 ? -18.344 -10.148 -8.281 1 85.19 179 ASN A O 1
ATOM 1425 N N . VAL A 1 180 ? -18.141 -10.469 -10.438 1 86.12 180 VAL A N 1
ATOM 1426 C CA . VAL A 1 180 ? -18.594 -11.859 -10.445 1 86.12 180 VAL A CA 1
ATOM 1427 C C . VAL A 1 180 ? -17.656 -12.711 -9.602 1 86.12 180 VAL A C 1
ATOM 1429 O O . VAL A 1 180 ? -18.078 -13.68 -8.969 1 86.12 180 VAL A O 1
ATOM 1432 N N . LEU A 1 181 ? -16.438 -12.375 -9.602 1 91.38 181 LEU A N 1
ATOM 1433 C CA . LEU A 1 181 ? -15.477 -13.141 -8.812 1 91.38 181 LEU A CA 1
ATOM 1434 C C . LEU A 1 181 ? -15.727 -12.961 -7.324 1 91.38 181 LEU A C 1
ATOM 1436 O O . LEU A 1 181 ? -15.695 -13.93 -6.562 1 91.38 181 LEU A O 1
ATOM 1440 N N . GLU A 1 182 ? -15.984 -11.711 -6.945 1 93.19 182 GLU A N 1
ATOM 1441 C CA . GLU A 1 182 ? -16.328 -11.461 -5.551 1 93.19 182 GLU A CA 1
ATOM 1442 C C . GLU A 1 182 ? -17.594 -12.203 -5.148 1 93.19 182 GLU A C 1
ATOM 1444 O O . GLU A 1 182 ? -17.641 -12.852 -4.098 1 93.19 182 GLU A O 1
ATOM 1449 N N . ALA A 1 183 ? -18.641 -12.094 -5.977 1 93.31 183 ALA A N 1
ATOM 1450 C CA . ALA A 1 183 ? -19.922 -12.734 -5.688 1 93.31 183 ALA A CA 1
ATOM 1451 C C . ALA A 1 183 ? -19.75 -14.242 -5.555 1 93.31 183 ALA A C 1
ATOM 1453 O O . ALA A 1 183 ? -20.359 -14.867 -4.68 1 93.31 183 ALA A O 1
ATOM 1454 N N . GLY A 1 184 ? -18.953 -14.789 -6.449 1 93.81 184 GLY A N 1
ATOM 1455 C CA . GLY A 1 184 ? -18.688 -16.219 -6.391 1 93.81 184 GLY A CA 1
ATOM 1456 C C . GLY A 1 184 ? -17.984 -16.641 -5.117 1 93.81 184 GLY A C 1
ATOM 1457 O O . GLY A 1 184 ? -18.328 -17.656 -4.516 1 93.81 184 GLY A O 1
ATOM 1458 N N . ALA A 1 185 ? -17.016 -15.875 -4.711 1 95.56 185 ALA A N 1
ATOM 1459 C CA . ALA A 1 185 ? -16.25 -16.188 -3.508 1 95.56 185 ALA A CA 1
ATOM 1460 C C . ALA A 1 185 ? -17.125 -16.125 -2.262 1 95.56 185 ALA A C 1
ATOM 1462 O O . ALA A 1 185 ? -17.031 -16.969 -1.379 1 95.56 185 ALA A O 1
ATOM 1463 N N . VAL A 1 186 ? -18.031 -15.172 -2.225 1 94.56 186 VAL A N 1
ATOM 1464 C CA . VAL A 1 186 ? -18.875 -14.953 -1.063 1 94.56 186 VAL A CA 1
ATOM 1465 C C . VAL A 1 186 ? -19.828 -16.141 -0.887 1 94.56 186 VAL A C 1
ATOM 1467 O O . VAL A 1 186 ? -20.125 -16.547 0.24 1 94.56 186 VAL A O 1
ATOM 1470 N N . LYS A 1 187 ? -20.234 -16.766 -1.895 1 94.94 187 LYS A N 1
ATOM 1471 C CA . LYS A 1 187 ? -21.297 -17.766 -1.858 1 94.94 187 LYS A CA 1
ATOM 1472 C C . LYS A 1 187 ? -20.734 -19.172 -1.868 1 94.94 187 LYS A C 1
ATOM 1474 O O . LYS A 1 187 ? -21.469 -20.141 -1.67 1 94.94 187 LYS A O 1
ATOM 1479 N N . ARG A 1 188 ? -19.531 -19.312 -1.953 1 93.69 188 ARG A N 1
ATOM 1480 C CA . ARG A 1 188 ? -19 -20.656 -2.197 1 93.69 188 ARG A CA 1
ATOM 1481 C C . ARG A 1 188 ? -19.031 -21.5 -0.928 1 93.69 188 ARG A C 1
ATOM 1483 O O . ARG A 1 188 ? -18.844 -20.969 0.174 1 93.69 188 ARG A O 1
ATOM 1490 N N . ARG A 1 189 ? -19.234 -22.766 -1.141 1 94.75 189 ARG A N 1
ATOM 1491 C CA . ARG A 1 189 ? -19.031 -23.719 -0.056 1 94.75 189 ARG A CA 1
ATOM 1492 C C . ARG A 1 189 ? -17.562 -23.766 0.367 1 94.75 189 ARG A C 1
ATOM 1494 O O . ARG A 1 189 ? -16.672 -23.734 -0.479 1 94.75 189 ARG A O 1
ATOM 1501 N N . ASP A 1 190 ? -17.344 -23.781 1.727 1 96.69 190 ASP A N 1
ATOM 1502 C CA . ASP A 1 190 ? -15.938 -23.781 2.129 1 96.69 190 ASP A CA 1
ATOM 1503 C C . ASP A 1 190 ? -15.711 -24.688 3.326 1 96.69 190 ASP A C 1
ATOM 1505 O O . ASP A 1 190 ? -14.672 -24.609 3.992 1 96.69 190 ASP A O 1
ATOM 1509 N N . ILE A 1 191 ? -16.656 -25.516 3.65 1 98.19 191 ILE A N 1
ATOM 1510 C CA . ILE A 1 191 ? -16.484 -26.484 4.727 1 98.19 191 ILE A CA 1
ATOM 1511 C C . ILE A 1 191 ? -16.875 -27.875 4.234 1 98.19 191 ILE A C 1
ATOM 1513 O O . ILE A 1 191 ? -17.891 -28.031 3.547 1 98.19 191 ILE A O 1
ATOM 1517 N N . TRP A 1 192 ? -16.078 -28.875 4.559 1 98.62 192 TRP A N 1
ATOM 1518 C CA . TRP A 1 192 ? -16.312 -30.281 4.25 1 98.62 192 TRP A CA 1
ATOM 1519 C C . TRP A 1 192 ? -15.969 -31.172 5.441 1 98.62 192 TRP A C 1
ATOM 1521 O O . TRP A 1 192 ? -15.125 -30.812 6.266 1 98.62 192 TRP A O 1
ATOM 1531 N N . PRO A 1 193 ? -16.547 -32.344 5.512 1 98.38 193 PRO A N 1
ATOM 1532 C CA . PRO A 1 193 ? -16.234 -33.25 6.617 1 98.38 193 PRO A CA 1
ATOM 1533 C C . PRO A 1 193 ? -14.766 -33.688 6.617 1 98.38 193 PRO A C 1
ATOM 1535 O O . PRO A 1 193 ? -14.203 -33.969 7.68 1 98.38 193 PRO A O 1
ATOM 1538 N N . SER A 1 194 ? -14.195 -33.875 5.445 1 98.38 194 SER A N 1
ATOM 1539 C CA . SER A 1 194 ? -12.812 -34.312 5.281 1 98.38 194 SER A CA 1
ATOM 1540 C C . SER A 1 194 ? -12.258 -33.875 3.926 1 98.38 194 SER A C 1
ATOM 1542 O O . SER A 1 194 ? -13 -33.406 3.059 1 98.38 194 SER A O 1
ATOM 1544 N N . LYS A 1 195 ? -10.984 -34.031 3.783 1 98.44 195 LYS A N 1
ATOM 1545 C CA . LYS A 1 195 ? -10.367 -33.75 2.49 1 98.44 195 LYS A CA 1
ATOM 1546 C C . LYS A 1 195 ? -10.891 -34.688 1.413 1 98.44 195 LYS A C 1
ATOM 1548 O O . LYS A 1 195 ? -11.062 -34.312 0.259 1 98.44 195 LYS A O 1
ATOM 1553 N N . GLU A 1 196 ? -11.109 -35.906 1.777 1 98.31 196 GLU A N 1
ATOM 1554 C CA . GLU A 1 196 ? -11.656 -36.875 0.836 1 98.31 196 GLU A CA 1
ATOM 1555 C C . GLU A 1 196 ? -13.031 -36.469 0.343 1 98.31 196 GLU A C 1
ATOM 1557 O O . GLU A 1 196 ? -13.328 -36.562 -0.849 1 98.31 196 GLU A O 1
ATOM 1562 N N . GLU A 1 197 ? -13.828 -36 1.261 1 98.31 197 GLU A N 1
ATOM 1563 C CA . GLU A 1 197 ? -15.164 -35.562 0.895 1 98.31 197 GLU A CA 1
ATOM 1564 C C . GLU A 1 197 ? -15.117 -34.281 0.052 1 98.31 197 GLU A C 1
ATOM 1566 O O . GLU A 1 197 ? -15.953 -34.094 -0.832 1 98.31 197 GLU A O 1
ATOM 1571 N N . ALA A 1 198 ? -14.195 -33.438 0.364 1 98.38 198 ALA A N 1
ATOM 1572 C CA . ALA A 1 198 ? -13.992 -32.25 -0.465 1 98.38 198 ALA A CA 1
ATOM 1573 C C . ALA A 1 198 ? -13.609 -32.656 -1.893 1 98.38 198 ALA A C 1
ATOM 1575 O O . ALA A 1 198 ? -14.164 -32.094 -2.854 1 98.38 198 ALA A O 1
ATOM 1576 N N . MET A 1 199 ? -12.688 -33.562 -1.975 1 98.06 199 MET A N 1
ATOM 1577 C CA . MET A 1 199 ? -12.258 -34.031 -3.287 1 98.06 199 MET A CA 1
ATOM 1578 C C . MET A 1 199 ? -13.445 -34.594 -4.086 1 98.06 199 MET A C 1
ATOM 1580 O O . MET A 1 199 ? -13.586 -34.281 -5.273 1 98.06 199 MET A O 1
ATOM 1584 N N . LYS A 1 200 ? -14.258 -35.312 -3.461 1 97.62 200 LYS A N 1
ATOM 1585 C CA . LYS A 1 200 ? -15.445 -35.844 -4.109 1 97.62 200 LYS A CA 1
ATOM 1586 C C . LYS A 1 200 ? -16.375 -34.75 -4.57 1 97.62 200 LYS A C 1
ATOM 1588 O O . LYS A 1 200 ? -16.906 -34.781 -5.68 1 97.62 200 LYS A O 1
ATOM 1593 N N . ALA A 1 201 ? -16.547 -33.844 -3.688 1 96.62 201 ALA A N 1
ATOM 1594 C CA . ALA A 1 201 ? -17.438 -32.719 -4.004 1 96.62 201 ALA A CA 1
ATOM 1595 C C . ALA A 1 201 ? -16.922 -31.922 -5.199 1 96.62 201 ALA A C 1
ATOM 1597 O O . ALA A 1 201 ? -17.672 -31.594 -6.113 1 96.62 201 ALA A O 1
ATOM 1598 N N . PHE A 1 202 ? -15.625 -31.578 -5.199 1 96.44 202 PHE A N 1
ATOM 1599 C CA . PHE A 1 202 ? -15.031 -30.844 -6.301 1 96.44 202 PHE A CA 1
ATOM 1600 C C . PHE A 1 202 ? -15.086 -31.641 -7.594 1 96.44 202 PHE A C 1
ATOM 1602 O O . PHE A 1 202 ? -15.461 -31.125 -8.641 1 96.44 202 PHE A O 1
ATOM 1609 N N . SER A 1 203 ? -14.805 -32.875 -7.512 1 95 203 SER A N 1
ATOM 1610 C CA . SER A 1 203 ? -14.711 -33.719 -8.688 1 95 203 SER A CA 1
ATOM 1611 C C . SER A 1 203 ? -16.078 -33.969 -9.312 1 95 203 SER A C 1
ATOM 1613 O O . SER A 1 203 ? -16.172 -34.406 -10.461 1 95 203 SER A O 1
ATOM 1615 N N . SER A 1 204 ? -17.109 -33.688 -8.617 1 94.12 204 SER A N 1
ATOM 1616 C CA . SER A 1 204 ? -18.453 -33.938 -9.117 1 94.12 204 SER A CA 1
ATOM 1617 C C . SER A 1 204 ? -18.984 -32.719 -9.898 1 94.12 204 SER A C 1
ATOM 1619 O O . SER A 1 204 ? -19.984 -32.844 -10.609 1 94.12 204 SER A O 1
ATOM 1621 N N . ARG A 1 205 ? -18.328 -31.609 -9.805 1 93.81 205 ARG A N 1
ATOM 1622 C CA . ARG A 1 205 ? -18.797 -30.391 -10.453 1 93.81 205 ARG A CA 1
ATOM 1623 C C . ARG A 1 205 ? -18.047 -30.156 -11.758 1 93.81 205 ARG A C 1
ATOM 1625 O O . ARG A 1 205 ? -16.828 -30.281 -11.812 1 93.81 205 ARG A O 1
ATOM 1632 N N . PRO A 1 206 ? -18.766 -29.75 -12.766 1 92.06 206 PRO A N 1
ATOM 1633 C CA . PRO A 1 206 ? -18.156 -29.547 -14.078 1 92.06 206 PRO A CA 1
ATOM 1634 C C . PRO A 1 206 ? -17.031 -28.5 -14.047 1 92.06 206 PRO A C 1
ATOM 1636 O O . PRO A 1 206 ? -16.016 -28.656 -14.727 1 92.06 206 PRO A O 1
ATOM 1639 N N . SER A 1 207 ? -17.188 -27.484 -13.258 1 89.88 207 SER A N 1
ATOM 1640 C CA . SER A 1 207 ? -16.219 -26.375 -13.203 1 89.88 207 SER A CA 1
ATOM 1641 C C . SER A 1 207 ? -14.867 -26.859 -12.688 1 89.88 207 SER A C 1
ATOM 1643 O O . SER A 1 207 ? -13.844 -26.234 -12.961 1 89.88 207 SER A O 1
ATOM 1645 N N . TRP A 1 208 ? -14.898 -28 -11.992 1 93.81 208 TRP A N 1
ATOM 1646 C CA . TRP A 1 208 ? -13.664 -28.516 -11.43 1 93.81 208 TRP A CA 1
ATOM 1647 C C . TRP A 1 208 ? -13.172 -29.734 -12.219 1 93.81 208 TRP A C 1
ATOM 1649 O O . TRP A 1 208 ? -11.977 -30.031 -12.227 1 93.81 208 TRP A O 1
ATOM 1659 N N . GLN A 1 209 ? -14.047 -30.375 -12.883 1 93.38 209 GLN A N 1
ATOM 1660 C CA . GLN A 1 209 ? -13.711 -31.562 -13.656 1 93.38 209 GLN A CA 1
ATOM 1661 C C . GLN A 1 209 ? -12.758 -31.234 -14.805 1 93.38 209 GLN A C 1
ATOM 1663 O O . GLN A 1 209 ? -11.984 -32.094 -15.242 1 93.38 209 GLN A O 1
ATOM 1668 N N . VAL A 1 210 ? -12.805 -30.047 -15.203 1 93.62 210 VAL A N 1
ATOM 1669 C CA . VAL A 1 210 ? -11.984 -29.641 -16.344 1 93.62 210 VAL A CA 1
ATOM 1670 C C . VAL A 1 210 ? -10.555 -29.391 -15.891 1 93.62 210 VAL A C 1
ATOM 1672 O O . VAL A 1 210 ? -9.648 -29.266 -16.719 1 93.62 210 VAL A O 1
ATOM 1675 N N . TRP A 1 211 ? -10.312 -29.391 -14.586 1 96.94 211 TRP A N 1
ATOM 1676 C CA . TRP A 1 211 ? -8.969 -29.156 -14.078 1 96.94 211 TRP A CA 1
ATOM 1677 C C . TRP A 1 211 ? -8.078 -30.375 -14.305 1 96.94 211 TRP A C 1
ATOM 1679 O O . TRP A 1 211 ? -8.555 -31.516 -14.312 1 96.94 211 TRP A O 1
ATOM 1689 N N . ASP A 1 212 ? -6.793 -30.109 -14.609 1 97.25 212 ASP A N 1
ATOM 1690 C CA . ASP A 1 212 ? -5.805 -31.188 -14.547 1 97.25 212 ASP A CA 1
ATOM 1691 C C . ASP A 1 212 ? -5.875 -31.922 -13.211 1 97.25 212 ASP A C 1
ATOM 1693 O O . ASP A 1 212 ? -5.895 -31.281 -12.148 1 97.25 212 ASP A O 1
ATOM 1697 N N . ALA A 1 213 ? -5.875 -33.25 -13.258 1 97.31 213 ALA A N 1
ATOM 1698 C CA . ALA A 1 213 ? -6.066 -34.062 -12.062 1 97.31 213 ALA A CA 1
ATOM 1699 C C . ALA A 1 213 ? -4.965 -33.812 -11.047 1 97.31 213 ALA A C 1
ATOM 1701 O O . ALA A 1 213 ? -5.207 -33.844 -9.836 1 97.31 213 ALA A O 1
ATOM 1702 N N . ARG A 1 214 ? -3.73 -33.625 -11.453 1 97.44 214 ARG A N 1
ATOM 1703 C CA . ARG A 1 214 ? -2.619 -33.344 -10.547 1 97.44 214 ARG A CA 1
ATOM 1704 C C . ARG A 1 214 ? -2.859 -32.062 -9.766 1 97.44 214 ARG A C 1
ATOM 1706 O O . ARG A 1 214 ? -2.57 -31.984 -8.57 1 97.44 214 ARG A O 1
ATOM 1713 N N . ILE A 1 215 ? -3.422 -31.078 -10.461 1 97.88 215 ILE A N 1
ATOM 1714 C CA . ILE A 1 215 ? -3.652 -29.766 -9.859 1 97.88 215 ILE A CA 1
ATOM 1715 C C . ILE A 1 215 ? -4.809 -29.859 -8.867 1 97.88 215 ILE A C 1
ATOM 1717 O O . ILE A 1 215 ? -4.742 -29.297 -7.77 1 97.88 215 ILE A O 1
ATOM 1721 N N . LEU A 1 216 ? -5.867 -30.5 -9.242 1 97.88 216 LEU A N 1
ATOM 1722 C CA . LEU A 1 216 ? -6.996 -30.656 -8.328 1 97.88 216 LEU A CA 1
ATOM 1723 C C . LEU A 1 216 ? -6.57 -31.375 -7.051 1 97.88 216 LEU A C 1
ATOM 1725 O O . LEU A 1 216 ? -6.977 -30.984 -5.953 1 97.88 216 LEU A O 1
ATOM 1729 N N . LYS A 1 217 ? -5.785 -32.375 -7.242 1 97.5 217 LYS A N 1
ATOM 1730 C CA . LYS A 1 217 ? -5.262 -33.094 -6.082 1 97.5 217 LYS A CA 1
ATOM 1731 C C . LYS A 1 217 ? -4.461 -32.188 -5.176 1 97.5 217 LYS A C 1
ATOM 1733 O O . LYS A 1 217 ? -4.637 -32.188 -3.955 1 97.5 217 LYS A O 1
ATOM 1738 N N . THR A 1 218 ? -3.584 -31.391 -5.805 1 97.19 218 THR A N 1
ATOM 1739 C CA . THR A 1 218 ? -2.758 -30.438 -5.066 1 97.19 218 THR A CA 1
ATOM 1740 C C . THR A 1 218 ? -3.627 -29.406 -4.363 1 97.19 218 THR A C 1
ATOM 1742 O O . THR A 1 218 ? -3.33 -29 -3.238 1 97.19 218 THR A O 1
ATOM 1745 N N . TYR A 1 219 ? -4.695 -28.984 -5 1 98.06 219 TYR A N 1
ATOM 1746 C CA . TYR A 1 219 ? -5.609 -28 -4.438 1 98.06 219 TYR A CA 1
ATOM 1747 C C . TYR A 1 219 ? -6.211 -28.484 -3.129 1 98.06 219 TYR A C 1
ATOM 1749 O O . TYR A 1 219 ? -6.207 -27.781 -2.125 1 98.06 219 TYR A O 1
ATOM 1757 N N . VAL A 1 220 ? -6.648 -29.688 -3.158 1 98.06 220 VAL A N 1
ATOM 1758 C CA . VAL A 1 220 ? -7.324 -30.266 -1.994 1 98.06 220 VAL A CA 1
ATOM 1759 C C . VAL A 1 220 ? -6.305 -30.562 -0.899 1 98.06 220 VAL A C 1
ATOM 1761 O O . VAL A 1 220 ? -6.531 -30.25 0.273 1 98.06 220 VAL A O 1
ATOM 1764 N N . GLU A 1 221 ? -5.184 -31.078 -1.308 1 98 221 GLU A N 1
ATOM 1765 C CA . GLU A 1 221 ? -4.172 -31.5 -0.342 1 98 221 GLU A CA 1
ATOM 1766 C C . GLU A 1 221 ? -3.574 -30.297 0.384 1 98 221 GLU A C 1
ATOM 1768 O O . GLU A 1 221 ? -3.359 -30.344 1.597 1 98 221 GLU A O 1
ATOM 1773 N N . HIS A 1 222 ? -3.357 -29.203 -0.358 1 98.38 222 HIS A N 1
ATOM 1774 C CA . HIS A 1 222 ? -2.578 -28.109 0.215 1 98.38 222 HIS A CA 1
ATOM 1775 C C . HIS A 1 222 ? -3.438 -26.875 0.414 1 98.38 222 HIS A C 1
ATOM 1777 O O . HIS A 1 222 ? -3.021 -25.922 1.086 1 98.38 222 HIS A O 1
ATOM 1783 N N . GLY A 1 223 ? -4.641 -26.875 -0.079 1 98.25 223 GLY A N 1
ATOM 1784 C CA . GLY A 1 223 ? -5.48 -25.688 -0.007 1 98.25 223 GLY A CA 1
ATOM 1785 C C . GLY A 1 223 ? -6.441 -25.703 1.167 1 98.25 223 GLY A C 1
ATOM 1786 O O . GLY A 1 223 ? -7.086 -24.703 1.466 1 98.25 223 GLY A O 1
ATOM 1787 N N . LEU A 1 224 ? -6.574 -26.828 1.855 1 98.69 224 LEU A N 1
ATOM 1788 C CA . LEU A 1 224 ? -7.516 -26.984 2.961 1 98.69 224 LEU A CA 1
ATOM 1789 C C . LEU A 1 224 ? -6.773 -27.125 4.289 1 98.69 224 LEU A C 1
ATOM 1791 O O . LEU A 1 224 ? -5.605 -27.516 4.312 1 98.69 224 LEU A O 1
ATOM 1795 N N . THR A 1 225 ? -7.402 -26.719 5.355 1 98.62 225 THR A N 1
ATOM 1796 C CA . THR A 1 225 ? -6.879 -26.859 6.711 1 98.62 225 THR A CA 1
ATOM 1797 C C . THR A 1 225 ? -7.953 -27.391 7.652 1 98.62 225 THR A C 1
ATOM 1799 O O . THR A 1 225 ? -9.148 -27.281 7.367 1 98.62 225 THR A O 1
ATOM 1802 N N . SER A 1 226 ? -7.559 -27.938 8.742 1 98.44 226 SER A N 1
ATOM 1803 C CA . SER A 1 226 ? -8.484 -28.516 9.719 1 98.44 226 SER A CA 1
ATOM 1804 C C . SER A 1 226 ? -9.227 -27.406 10.484 1 98.44 226 SER A C 1
ATOM 1806 O O . SER A 1 226 ? -8.656 -26.359 10.766 1 98.44 226 SER A O 1
ATOM 1808 N N . LEU A 1 227 ? -10.445 -27.703 10.859 1 98.19 227 LEU A N 1
ATOM 1809 C CA . LEU A 1 227 ? -11.234 -26.875 11.773 1 98.19 227 LEU A CA 1
ATOM 1810 C C . LEU A 1 227 ? -10.945 -27.266 13.227 1 98.19 227 LEU A C 1
ATOM 1812 O O . LEU A 1 227 ? -10.578 -28.406 13.508 1 98.19 227 LEU A O 1
ATOM 1816 N N . PRO A 1 228 ? -11.094 -26.312 14.156 1 98 228 PRO A N 1
ATOM 1817 C CA . PRO A 1 228 ? -11.555 -24.922 13.992 1 98 228 PRO A CA 1
ATOM 1818 C C . PRO A 1 228 ? -10.445 -23.984 13.531 1 98 228 PRO A C 1
ATOM 1820 O O . PRO A 1 228 ? -9.266 -24.344 13.586 1 98 228 PRO A O 1
ATOM 1823 N N . THR A 1 229 ? -10.766 -22.875 12.977 1 97.75 229 THR A N 1
ATOM 1824 C CA . THR A 1 229 ? -9.898 -21.75 12.641 1 97.75 229 THR A CA 1
ATOM 1825 C C . THR A 1 229 ? -10.391 -20.469 13.312 1 97.75 229 THR A C 1
ATOM 1827 O O . THR A 1 229 ? -11.453 -20.469 13.945 1 97.75 229 THR A O 1
ATOM 1830 N N . LEU A 1 230 ? -9.734 -19.406 13.195 1 96 230 LEU A N 1
ATOM 1831 C CA . LEU A 1 230 ? -10.172 -18.156 13.773 1 96 230 LEU A CA 1
ATOM 1832 C C . LEU A 1 230 ? -11.398 -17.609 13.047 1 96 230 LEU A C 1
ATOM 1834 O O . LEU A 1 230 ? -12.211 -16.891 13.633 1 96 230 LEU A O 1
ATOM 1838 N N . SER A 1 231 ? -11.562 -17.984 11.773 1 94.56 231 SER A N 1
ATOM 1839 C CA . SER A 1 231 ? -12.742 -17.594 11.008 1 94.56 231 SER A CA 1
ATOM 1840 C C . SER A 1 231 ? -13.953 -18.438 11.367 1 94.56 231 SER A C 1
ATOM 1842 O O . SER A 1 231 ? -15.094 -18 11.195 1 94.56 231 SER A O 1
ATOM 1844 N N . TYR A 1 232 ? -13.68 -19.688 11.797 1 96.31 232 TYR A N 1
ATOM 1845 C CA . TYR A 1 232 ? -14.719 -20.625 12.219 1 96.31 232 TYR A CA 1
ATOM 1846 C C . TYR A 1 232 ? -14.391 -21.219 13.578 1 96.31 232 TYR A C 1
ATOM 1848 O O . TYR A 1 232 ? -14.195 -22.438 13.695 1 96.31 232 TYR A O 1
ATOM 1856 N N . PRO A 1 233 ? -14.484 -20.438 14.586 1 96.38 233 PRO A N 1
ATOM 1857 C CA . PRO A 1 233 ? -14.055 -20.938 15.891 1 96.38 233 PRO A CA 1
ATOM 1858 C C . PRO A 1 233 ? -15.031 -21.938 16.484 1 96.38 233 PRO A C 1
ATOM 1860 O O . PRO A 1 233 ? -14.641 -22.766 17.328 1 96.38 233 PRO A O 1
ATOM 1863 N N . ASP A 1 234 ? -16.25 -21.938 15.984 1 97.31 234 ASP A N 1
ATOM 1864 C CA . ASP A 1 234 ? -17.281 -22.75 16.625 1 97.31 234 ASP A CA 1
ATOM 1865 C C . ASP A 1 234 ? -17.469 -24.078 15.883 1 97.31 234 ASP A C 1
ATOM 1867 O O . ASP A 1 234 ? -18.203 -24.953 16.344 1 97.31 234 ASP A O 1
ATOM 1871 N N . ILE A 1 235 ? -16.922 -24.203 14.75 1 97.38 235 ILE A N 1
ATOM 1872 C CA . ILE A 1 235 ? -16.984 -25.453 14.008 1 97.38 235 ILE A CA 1
ATOM 1873 C C . ILE A 1 235 ? -15.719 -26.281 14.281 1 97.38 235 ILE A C 1
ATOM 1875 O O . ILE A 1 235 ? -14.625 -25.922 13.844 1 97.38 235 ILE A O 1
ATOM 1879 N N . THR A 1 236 ? -15.789 -27.406 14.898 1 97 236 THR A N 1
ATOM 1880 C CA . THR A 1 236 ? -14.617 -28.047 15.484 1 97 236 THR A CA 1
ATOM 1881 C C . THR A 1 236 ? -14.234 -29.297 14.68 1 97 236 THR A C 1
ATOM 1883 O O . THR A 1 236 ? -13.211 -29.922 14.961 1 97 236 THR A O 1
ATOM 1886 N N . LYS A 1 237 ? -14.992 -29.703 13.734 1 97.81 237 LYS A N 1
ATOM 1887 C CA . LYS A 1 237 ? -14.68 -30.891 12.93 1 97.81 237 LYS A CA 1
ATOM 1888 C C . LYS A 1 237 ? -14.711 -30.562 11.438 1 97.81 237 LYS A C 1
ATOM 1890 O O . LYS A 1 237 ? -15.477 -29.688 11.008 1 97.81 237 LYS A O 1
ATOM 1895 N N . GLY A 1 238 ? -13.852 -31.281 10.727 1 98.56 238 GLY A N 1
ATOM 1896 C CA . GLY A 1 238 ? -13.836 -31.094 9.281 1 98.56 238 GLY A CA 1
ATOM 1897 C C . GLY A 1 238 ? -12.695 -30.219 8.805 1 98.56 238 GLY A C 1
ATOM 1898 O O . GLY A 1 238 ? -11.688 -30.062 9.5 1 98.56 238 GLY A O 1
ATOM 1899 N N . VAL A 1 239 ? -12.836 -29.812 7.48 1 98.75 239 VAL A N 1
ATOM 1900 C CA . VAL A 1 239 ? -11.789 -29 6.859 1 98.75 239 VAL A CA 1
ATOM 1901 C C . VAL A 1 239 ? -12.422 -27.797 6.156 1 98.75 239 VAL A C 1
ATOM 1903 O O . VAL A 1 239 ? -13.609 -27.812 5.832 1 98.75 239 VAL A O 1
ATOM 1906 N N . THR A 1 240 ? -11.68 -26.781 6.016 1 98.62 240 THR A N 1
ATOM 1907 C CA . THR A 1 240 ? -12.07 -25.578 5.301 1 98.62 240 THR A CA 1
ATOM 1908 C C . THR A 1 240 ? -10.906 -25.031 4.469 1 98.62 240 THR A C 1
ATOM 1910 O O . THR A 1 240 ? -9.812 -25.609 4.48 1 98.62 240 THR A O 1
ATOM 1913 N N . LEU A 1 241 ? -11.125 -24.016 3.713 1 98.56 241 LEU A N 1
ATOM 1914 C CA . LEU A 1 241 ? -10.102 -23.375 2.881 1 98.56 241 LEU A CA 1
ATOM 1915 C C . LEU A 1 241 ? -9.07 -22.656 3.74 1 98.56 241 LEU A C 1
ATOM 1917 O O . LEU A 1 241 ? -9.422 -22 4.723 1 98.56 241 LEU A O 1
ATOM 1921 N N . LYS A 1 242 ? -7.836 -22.781 3.357 1 98.69 242 LYS A N 1
ATOM 1922 C CA . LYS A 1 242 ? -6.809 -22.016 4.062 1 98.69 242 LYS A CA 1
ATOM 1923 C C . LYS A 1 242 ? -7.055 -20.516 3.928 1 98.69 242 LYS A C 1
ATOM 1925 O O . LYS A 1 242 ? -6.855 -19.75 4.883 1 98.69 242 LYS A O 1
ATOM 1930 N N . CYS A 1 243 ? -7.457 -20.094 2.734 1 98.31 243 CYS A N 1
ATOM 1931 C CA . CYS A 1 243 ? -7.953 -18.734 2.564 1 98.31 243 CYS A CA 1
ATOM 1932 C C . CYS A 1 243 ? -9.453 -18.656 2.812 1 98.31 243 CYS A C 1
ATOM 1934 O O . CYS A 1 243 ? -10.25 -19.094 1.971 1 98.31 243 CYS A O 1
ATOM 1936 N N . PRO A 1 244 ? -9.852 -18.078 3.889 1 97.06 244 PRO A N 1
ATOM 1937 C CA . PRO A 1 244 ? -11.297 -17.984 4.125 1 97.06 244 PRO A CA 1
ATOM 1938 C C . PRO A 1 244 ? -12.031 -17.266 3 1 97.06 244 PRO A C 1
ATOM 1940 O O . PRO A 1 244 ? -11.5 -16.328 2.416 1 97.06 244 PRO A O 1
ATOM 1943 N N . ARG A 1 245 ? -13.234 -17.719 2.748 1 96.88 245 ARG A N 1
ATOM 1944 C CA . ARG A 1 245 ? -14 -17.219 1.61 1 96.88 245 ARG A CA 1
ATOM 1945 C C . ARG A 1 245 ? -14.172 -15.703 1.694 1 96.88 245 ARG A C 1
ATOM 1947 O O . ARG A 1 245 ? -14.148 -15.008 0.674 1 96.88 245 ARG A O 1
ATOM 1954 N N . HIS A 1 246 ? -14.367 -15.148 2.938 1 96.56 246 HIS A N 1
ATOM 1955 C CA . HIS A 1 246 ? -14.562 -13.711 3.055 1 96.56 246 HIS A CA 1
ATOM 1956 C C . HIS A 1 246 ? -13.289 -12.945 2.705 1 96.56 246 HIS A C 1
ATOM 1958 O O . HIS A 1 246 ? -13.352 -11.828 2.193 1 96.56 246 HIS A O 1
ATOM 1964 N N . LEU A 1 247 ? -12.109 -13.523 2.939 1 97.69 247 LEU A N 1
ATOM 1965 C CA . LEU A 1 247 ? -10.852 -12.875 2.586 1 97.69 247 LEU A CA 1
ATOM 1966 C C . LEU A 1 247 ? -10.578 -13.008 1.092 1 97.69 247 LEU A C 1
ATOM 1968 O O . LEU A 1 247 ? -9.992 -12.102 0.486 1 97.69 247 LEU A O 1
ATOM 1972 N N . GLU A 1 248 ? -10.945 -14.148 0.532 1 98.19 248 GLU A N 1
ATOM 1973 C CA . GLU A 1 248 ? -10.875 -14.273 -0.92 1 98.19 248 GLU A CA 1
ATOM 1974 C C . GLU A 1 248 ? -11.742 -13.227 -1.61 1 98.19 248 GLU A C 1
ATOM 1976 O O . GLU A 1 248 ? -11.312 -12.586 -2.572 1 98.19 248 GLU A O 1
ATOM 1981 N N . ALA A 1 249 ? -12.977 -13.039 -1.1 1 97.31 249 ALA A N 1
ATOM 1982 C CA . ALA A 1 249 ? -13.867 -12.008 -1.623 1 97.31 249 ALA A CA 1
ATOM 1983 C C . ALA A 1 249 ? -13.242 -10.625 -1.476 1 97.31 249 ALA A C 1
ATOM 1985 O O . ALA A 1 249 ? -13.312 -9.805 -2.396 1 97.31 249 ALA A O 1
ATOM 1986 N N . ALA A 1 250 ? -12.641 -10.398 -0.343 1 96.69 250 ALA A N 1
ATOM 1987 C CA . ALA A 1 250 ? -11.977 -9.125 -0.078 1 96.69 250 ALA A CA 1
ATOM 1988 C C . ALA A 1 250 ? -10.844 -8.875 -1.076 1 96.69 250 ALA A C 1
ATOM 1990 O O . ALA A 1 250 ? -10.578 -7.73 -1.446 1 96.69 250 ALA A O 1
ATOM 1991 N N . SER A 1 251 ? -10.188 -9.922 -1.515 1 97.44 251 SER A N 1
ATOM 1992 C CA . SER A 1 251 ? -9.125 -9.805 -2.516 1 97.44 251 SER A CA 1
ATOM 1993 C C . SER A 1 251 ? -9.688 -9.375 -3.865 1 97.44 251 SER A C 1
ATOM 1995 O O . SER A 1 251 ? -9.07 -8.57 -4.57 1 97.44 251 SER A O 1
ATOM 1997 N N . TYR A 1 252 ? -10.852 -9.836 -4.172 1 95.25 252 TYR A N 1
ATOM 1998 C CA . TYR A 1 252 ? -11.461 -9.516 -5.457 1 95.25 252 TYR A CA 1
ATOM 1999 C C . TYR A 1 252 ? -12.008 -8.094 -5.461 1 95.25 252 TYR A C 1
ATOM 2001 O O . TYR A 1 252 ? -12.289 -7.527 -6.52 1 95.25 252 TYR A O 1
ATOM 2009 N N . ARG A 1 253 ? -12.141 -7.492 -4.32 1 92.31 253 ARG A N 1
ATOM 2010 C CA . ARG A 1 253 ? -12.672 -6.137 -4.203 1 92.31 253 ARG A CA 1
ATOM 2011 C C . ARG A 1 253 ? -11.609 -5.098 -4.562 1 92.31 253 ARG A C 1
ATOM 2013 O O . ARG A 1 253 ? -11.93 -3.926 -4.762 1 92.31 253 ARG A O 1
ATOM 2020 N N . ASP A 1 254 ? -10.398 -5.551 -4.641 1 92.56 254 ASP A N 1
ATOM 2021 C CA . ASP A 1 254 ? -9.32 -4.602 -4.91 1 92.56 254 ASP A CA 1
ATOM 2022 C C . ASP A 1 254 ? -9.328 -4.16 -6.375 1 92.56 254 ASP A C 1
ATOM 2024 O O . ASP A 1 254 ? -8.711 -4.805 -7.227 1 92.56 254 ASP A O 1
ATOM 2028 N N . GLY A 1 255 ? -9.883 -3.053 -6.641 1 90.06 255 GLY A N 1
ATOM 2029 C CA . GLY A 1 255 ? -9.914 -2.488 -7.98 1 90.06 255 GLY A CA 1
ATOM 2030 C C . GLY A 1 255 ? -8.766 -1.526 -8.25 1 90.06 255 GLY A C 1
ATOM 2031 O O . GLY A 1 255 ? -8.266 -1.446 -9.375 1 90.06 255 GLY A O 1
ATOM 2032 N N . VAL A 1 256 ? -8.25 -0.912 -7.289 1 93.38 256 VAL A N 1
ATOM 2033 C CA . VAL A 1 256 ? -7.266 0.16 -7.406 1 93.38 256 VAL A CA 1
ATOM 2034 C C . VAL A 1 256 ? -5.922 -0.416 -7.852 1 93.38 256 VAL A C 1
ATOM 2036 O O . VAL A 1 256 ? -5.273 0.126 -8.75 1 93.38 256 VAL A O 1
ATOM 2039 N N . THR A 1 257 ? -5.57 -1.55 -7.293 1 95.56 257 THR A N 1
ATOM 2040 C CA . THR A 1 257 ? -4.258 -2.107 -7.598 1 95.56 257 THR A CA 1
ATOM 2041 C C . THR A 1 257 ? -4.215 -2.627 -9.031 1 95.56 257 THR A C 1
ATOM 2043 O O . THR A 1 257 ? -3.191 -2.51 -9.711 1 95.56 257 THR A O 1
ATOM 2046 N N . ARG A 1 258 ? -5.332 -3.162 -9.531 1 94.38 258 ARG A N 1
ATOM 2047 C CA . ARG A 1 258 ? -5.438 -3.604 -10.922 1 94.38 258 ARG A CA 1
ATOM 2048 C C . ARG A 1 258 ? -5.266 -2.432 -11.883 1 94.38 258 ARG A C 1
ATOM 2050 O O . ARG A 1 258 ? -4.582 -2.551 -12.898 1 94.38 258 ARG A O 1
ATOM 2057 N N . THR A 1 259 ? -5.879 -1.389 -11.523 1 95.12 259 THR A N 1
ATOM 2058 C CA . THR A 1 259 ? -5.844 -0.186 -12.344 1 95.12 259 THR A CA 1
ATOM 2059 C C . THR A 1 259 ? -4.453 0.438 -12.336 1 95.12 259 THR A C 1
ATOM 2061 O O . THR A 1 259 ? -3.961 0.894 -13.367 1 95.12 259 THR A O 1
ATOM 2064 N N . ARG A 1 260 ? -3.777 0.477 -11.141 1 96.81 260 ARG A N 1
ATOM 2065 C CA . ARG A 1 260 ? -2.406 0.964 -11.047 1 96.81 260 ARG A CA 1
ATOM 2066 C C . ARG A 1 260 ? -1.481 0.185 -11.969 1 96.81 260 ARG A C 1
ATOM 2068 O O . ARG A 1 260 ? -0.667 0.775 -12.688 1 96.81 260 ARG A O 1
ATOM 2075 N N . ALA A 1 261 ? -1.668 -1.106 -11.977 1 97.5 261 ALA A N 1
ATOM 2076 C CA . ALA A 1 261 ? -0.844 -1.951 -12.836 1 97.5 261 ALA A CA 1
ATOM 2077 C C . ALA A 1 261 ? -1.106 -1.653 -14.312 1 97.5 261 ALA A C 1
ATOM 2079 O O . ALA A 1 261 ? -0.176 -1.625 -15.117 1 97.5 261 ALA A O 1
ATOM 2080 N N . PHE A 1 262 ? -2.373 -1.452 -14.641 1 96.62 262 PHE A N 1
ATOM 2081 C CA . PHE A 1 262 ? -2.754 -1.13 -16 1 96.62 262 PHE A CA 1
ATOM 2082 C C . PHE A 1 262 ? -2.027 0.119 -16.484 1 96.62 262 PHE A C 1
ATOM 2084 O O . PHE A 1 262 ? -1.418 0.112 -17.562 1 96.62 262 PHE A O 1
ATOM 2091 N N . TRP A 1 263 ? -2.002 1.129 -15.672 1 96.25 263 TRP A N 1
ATOM 2092 C CA . TRP A 1 263 ? -1.441 2.408 -16.094 1 96.25 263 TRP A CA 1
ATOM 2093 C C . TRP A 1 263 ? 0.08 2.395 -16 1 96.25 263 TRP A C 1
ATOM 2095 O O . TRP A 1 263 ? 0.754 3.238 -16.594 1 96.25 263 TRP A O 1
ATOM 2105 N N . TYR A 1 264 ? 0.646 1.442 -15.258 1 97.88 264 TYR A N 1
ATOM 2106 C CA . TYR A 1 264 ? 2.094 1.32 -15.125 1 97.88 264 TYR A CA 1
ATOM 2107 C C . TYR A 1 264 ? 2.672 0.462 -16.25 1 97.88 264 TYR A C 1
ATOM 2109 O O . TYR A 1 264 ? 3.875 0.51 -16.516 1 97.88 264 TYR A O 1
ATOM 2117 N N . LEU A 1 265 ? 1.887 -0.256 -16.953 1 97.5 265 LEU A N 1
ATOM 2118 C CA . LEU A 1 265 ? 2.293 -1.269 -17.922 1 97.5 265 LEU A CA 1
ATOM 2119 C C . LEU A 1 265 ? 3.15 -0.654 -19.016 1 97.5 265 LEU A C 1
ATOM 2121 O O . LEU A 1 265 ? 4.164 -1.231 -19.422 1 97.5 265 LEU A O 1
ATOM 2125 N N . PRO A 1 266 ? 2.791 0.528 -19.562 1 97.12 266 PRO A N 1
ATOM 2126 C CA . PRO A 1 266 ? 3.635 1.131 -20.609 1 97.12 266 PRO A CA 1
ATOM 2127 C C . PRO A 1 266 ? 5.066 1.372 -20.125 1 97.12 266 PRO A C 1
ATOM 2129 O O . PRO A 1 266 ? 6.008 1.244 -20.922 1 97.12 266 PRO A O 1
ATOM 2132 N N . THR A 1 267 ? 5.219 1.685 -18.859 1 97.38 267 THR A N 1
ATOM 2133 C CA . THR A 1 267 ? 6.547 1.882 -18.297 1 97.38 267 THR A CA 1
ATOM 2134 C C . THR A 1 267 ? 7.25 0.544 -18.094 1 97.38 267 THR A C 1
ATOM 2136 O O . THR A 1 267 ? 8.438 0.411 -18.391 1 97.38 267 THR A O 1
ATOM 2139 N N . LEU A 1 268 ? 6.52 -0.416 -17.594 1 97.94 268 LEU A N 1
ATOM 2140 C CA . LEU A 1 268 ? 7.082 -1.73 -17.312 1 97.94 268 LEU A CA 1
ATOM 2141 C C . LEU A 1 268 ? 7.719 -2.336 -18.547 1 97.94 268 LEU A C 1
ATOM 2143 O O . LEU A 1 268 ? 8.828 -2.867 -18.484 1 97.94 268 LEU A O 1
ATOM 2147 N N . VAL A 1 269 ? 7.051 -2.23 -19.688 1 97 269 VAL A N 1
ATOM 2148 C CA . VAL A 1 269 ? 7.477 -2.912 -20.906 1 97 269 VAL A CA 1
ATOM 2149 C C . VAL A 1 269 ? 8.695 -2.207 -21.484 1 97 269 VAL A C 1
ATOM 2151 O O . VAL A 1 269 ? 9.383 -2.758 -22.359 1 97 269 VAL A O 1
ATOM 2154 N N . GLN A 1 270 ? 8.93 -1.011 -21.047 1 95.31 270 GLN A N 1
ATOM 2155 C CA . GLN A 1 270 ? 10.133 -0.303 -21.469 1 95.31 270 GLN A CA 1
ATOM 2156 C C . GLN A 1 270 ? 11.32 -0.668 -20.578 1 95.31 270 GLN A C 1
ATOM 2158 O O . GLN A 1 270 ? 12.469 -0.578 -21.016 1 95.31 270 GLN A O 1
ATOM 2163 N N . ARG A 1 271 ? 11.023 -1.126 -19.391 1 95 271 ARG A N 1
ATOM 2164 C CA . ARG A 1 271 ? 12.07 -1.36 -18.406 1 95 271 ARG A CA 1
ATOM 2165 C C . ARG A 1 271 ? 12.516 -2.82 -18.422 1 95 271 ARG A C 1
ATOM 2167 O O . ARG A 1 271 ? 13.664 -3.129 -18.109 1 95 271 ARG A O 1
ATOM 2174 N N . TYR A 1 272 ? 11.562 -3.691 -18.734 1 96.56 272 TYR A N 1
ATOM 2175 C CA . TYR A 1 272 ? 11.812 -5.129 -18.688 1 96.56 272 TYR A CA 1
ATOM 2176 C C . TYR A 1 272 ? 11.266 -5.812 -19.938 1 96.56 272 TYR A C 1
ATOM 2178 O O . TYR A 1 272 ? 10.289 -5.348 -20.531 1 96.56 272 TYR A O 1
ATOM 2186 N N . PRO A 1 273 ? 11.969 -6.957 -20.375 1 96.88 273 PRO A N 1
ATOM 2187 C CA . PRO A 1 273 ? 11.242 -7.844 -21.281 1 96.88 273 PRO A CA 1
ATOM 2188 C C . PRO A 1 273 ? 9.984 -8.438 -20.656 1 96.88 273 PRO A C 1
ATOM 2190 O O . PRO A 1 273 ? 10.07 -9.164 -19.656 1 96.88 273 PRO A O 1
ATOM 2193 N N . VAL A 1 274 ? 8.844 -8.117 -21.203 1 97.94 274 VAL A N 1
ATOM 2194 C CA . VAL A 1 274 ? 7.574 -8.586 -20.672 1 97.94 274 VAL A CA 1
ATOM 2195 C C . VAL A 1 274 ? 6.883 -9.484 -21.688 1 97.94 274 VAL A C 1
ATOM 2197 O O . VAL A 1 274 ? 6.605 -9.055 -22.812 1 97.94 274 VAL A O 1
ATOM 2200 N N . HIS A 1 275 ? 6.676 -10.695 -21.312 1 97.81 275 HIS A N 1
ATOM 2201 C CA . HIS A 1 275 ? 5.926 -11.664 -22.094 1 97.81 275 HIS A CA 1
ATOM 2202 C C . HIS A 1 275 ? 4.5 -11.82 -21.578 1 97.81 275 HIS A C 1
ATOM 2204 O O . HIS A 1 275 ? 4.297 -12.156 -20.406 1 97.81 275 HIS A O 1
ATOM 2210 N N . MET A 1 276 ? 3.533 -11.609 -22.484 1 97.62 276 MET A N 1
ATOM 2211 C CA . MET A 1 276 ? 2.123 -11.688 -22.125 1 97.62 276 MET A CA 1
ATOM 2212 C C . MET A 1 276 ? 1.502 -12.992 -22.609 1 97.62 276 MET A C 1
ATOM 2214 O O . MET A 1 276 ? 1.673 -13.359 -23.781 1 97.62 276 MET A O 1
ATOM 2218 N N . LEU A 1 277 ? 0.875 -13.641 -21.672 1 98 277 LEU A N 1
ATOM 2219 C CA . LEU A 1 277 ? 0.095 -14.805 -22.062 1 98 277 LEU A CA 1
ATOM 2220 C C . LEU A 1 277 ? -1.365 -14.648 -21.656 1 98 277 LEU A C 1
ATOM 2222 O O . LEU A 1 277 ? -1.669 -14.516 -20.469 1 98 277 LEU A O 1
ATOM 2226 N N . TYR A 1 278 ? -2.264 -14.672 -22.625 1 96.56 278 TYR A N 1
ATOM 2227 C CA . TYR A 1 278 ? -3.703 -14.695 -22.406 1 96.56 278 TYR A CA 1
ATOM 2228 C C . TYR A 1 278 ? -4.328 -15.961 -22.984 1 96.56 278 TYR A C 1
ATOM 2230 O O . TYR A 1 278 ? -3.891 -16.453 -24.016 1 96.56 278 TYR A O 1
ATOM 2238 N N . GLY A 1 279 ? -5.277 -16.453 -22.219 1 94.69 279 GLY A N 1
ATOM 2239 C CA . GLY A 1 279 ? -6.102 -17.484 -22.844 1 94.69 279 GLY A CA 1
ATOM 2240 C C . GLY A 1 279 ? -6.988 -16.953 -23.953 1 94.69 279 GLY A C 1
ATOM 2241 O O . GLY A 1 279 ? -7.52 -15.844 -23.844 1 94.69 279 GLY A O 1
ATOM 2242 N N . ALA A 1 280 ? -7.195 -17.75 -24.953 1 92.69 280 ALA A N 1
ATOM 2243 C CA . ALA A 1 280 ? -7.98 -17.328 -26.109 1 92.69 280 ALA A CA 1
ATOM 2244 C C . ALA A 1 280 ? -9.477 -17.453 -25.828 1 92.69 280 ALA A C 1
ATOM 2246 O O . ALA A 1 280 ? -10.297 -16.875 -26.547 1 92.69 280 ALA A O 1
ATOM 2247 N N . VAL A 1 281 ? -9.828 -18.156 -24.797 1 90 281 VAL A N 1
ATOM 2248 C CA . VAL A 1 281 ? -11.227 -18.297 -24.406 1 90 281 VAL A CA 1
ATOM 2249 C C . VAL A 1 281 ? -11.625 -17.156 -23.484 1 90 281 VAL A C 1
ATOM 2251 O O . VAL A 1 281 ? -10.984 -16.938 -22.453 1 90 281 VAL A O 1
ATOM 2254 N N . SER A 1 282 ? -12.664 -16.438 -23.906 1 83.81 282 SER A N 1
ATOM 2255 C CA . SER A 1 282 ? -13.164 -15.344 -23.078 1 83.81 282 SER A CA 1
ATOM 2256 C C . SER A 1 282 ? -14.078 -15.859 -21.969 1 83.81 282 SER A C 1
ATOM 2258 O O . SER A 1 282 ? -15.195 -16.297 -22.234 1 83.81 282 SER A O 1
ATOM 2260 N N . ASP A 1 283 ? -13.617 -15.828 -20.812 1 83.19 283 ASP A N 1
ATOM 2261 C CA . ASP A 1 283 ? -14.391 -16.266 -19.641 1 83.19 283 ASP A CA 1
ATOM 2262 C C . ASP A 1 283 ? -14.477 -15.148 -18.609 1 83.19 283 ASP A C 1
ATOM 2264 O O . ASP A 1 283 ? -14.938 -14.047 -18.906 1 83.19 283 ASP A O 1
ATOM 2268 N N . TYR A 1 284 ? -13.875 -15.32 -17.391 1 76.94 284 TYR A N 1
ATOM 2269 C CA . TYR A 1 284 ? -13.953 -14.367 -16.297 1 76.94 284 TYR A CA 1
ATOM 2270 C C . TYR A 1 284 ? -13.242 -13.062 -16.641 1 76.94 284 TYR A C 1
ATOM 2272 O O . TYR A 1 284 ? -13.484 -12.031 -16.016 1 76.94 284 TYR A O 1
ATOM 2280 N N . TYR A 1 285 ? -12.5 -13.172 -17.672 1 81.06 285 TYR A N 1
ATOM 2281 C CA . TYR A 1 285 ? -11.719 -12.031 -18.141 1 81.06 285 TYR A CA 1
ATOM 2282 C C . TYR A 1 285 ? -11.992 -11.75 -19.609 1 81.06 285 TYR A C 1
ATOM 2284 O O . TYR A 1 285 ? -11.406 -12.383 -20.484 1 81.06 285 TYR A O 1
ATOM 2292 N N . PRO A 1 286 ? -12.797 -10.734 -19.875 1 83.31 286 PRO A N 1
ATOM 2293 C CA . PRO A 1 286 ? -13.289 -10.523 -21.234 1 83.31 286 PRO A CA 1
ATOM 2294 C C . PRO A 1 286 ? -12.18 -10.133 -22.203 1 83.31 286 PRO A C 1
ATOM 2296 O O . PRO A 1 286 ? -11.266 -9.391 -21.844 1 83.31 286 PRO A O 1
ATOM 2299 N N . GLY A 1 287 ? -12.359 -10.602 -23.406 1 86.31 287 GLY A N 1
ATOM 2300 C CA . GLY A 1 287 ? -11.391 -10.328 -24.453 1 86.31 287 GLY A CA 1
ATOM 2301 C C . GLY A 1 287 ? -11.188 -8.852 -24.719 1 86.31 287 GLY A C 1
ATOM 2302 O O . GLY A 1 287 ? -10.07 -8.406 -24.984 1 86.31 287 GLY A O 1
ATOM 2303 N N . THR A 1 288 ? -12.195 -8.094 -24.594 1 88.06 288 THR A N 1
ATOM 2304 C CA . THR A 1 288 ? -12.102 -6.66 -24.844 1 88.06 288 THR A CA 1
ATOM 2305 C C . THR A 1 288 ? -11.172 -6 -23.828 1 88.06 288 THR A C 1
ATOM 2307 O O . THR A 1 288 ? -10.445 -5.062 -24.172 1 88.06 288 THR A O 1
ATOM 2310 N N . ILE A 1 289 ? -11.172 -6.496 -22.641 1 89.31 289 ILE A N 1
ATOM 2311 C CA . ILE A 1 289 ? -10.289 -5.969 -21.609 1 89.31 289 ILE A CA 1
ATOM 2312 C C . ILE A 1 289 ? -8.852 -6.375 -21.906 1 89.31 289 ILE A C 1
ATOM 2314 O O . ILE A 1 289 ? -7.934 -5.555 -21.797 1 89.31 289 ILE A O 1
ATOM 2318 N N . LYS A 1 290 ? -8.672 -7.598 -22.312 1 92.44 290 LYS A N 1
ATOM 2319 C CA . LYS A 1 290 ? -7.344 -8.086 -22.672 1 92.44 290 LYS A CA 1
ATOM 2320 C C . LYS A 1 290 ? -6.746 -7.25 -23.797 1 92.44 290 LYS A C 1
ATOM 2322 O O . LYS A 1 290 ? -5.57 -6.883 -23.75 1 92.44 290 LYS A O 1
ATOM 2327 N N . GLU A 1 291 ? -7.551 -6.926 -24.734 1 92.31 291 GLU A N 1
ATOM 2328 C CA . GLU A 1 291 ? -7.105 -6.105 -25.859 1 92.31 291 GLU A CA 1
ATOM 2329 C C . GLU A 1 291 ? -6.738 -4.699 -25.406 1 92.31 291 GLU A C 1
ATOM 2331 O O . GLU A 1 291 ? -5.762 -4.117 -25.891 1 92.31 291 GLU A O 1
ATOM 2336 N N . ASP A 1 292 ? -7.516 -4.176 -24.5 1 92.31 292 ASP A N 1
ATOM 2337 C CA . ASP A 1 292 ? -7.227 -2.85 -23.953 1 92.31 292 ASP A CA 1
ATOM 2338 C C . ASP A 1 292 ? -5.871 -2.824 -23.25 1 92.31 292 ASP A C 1
ATOM 2340 O O . ASP A 1 292 ? -5.141 -1.833 -23.344 1 92.31 292 ASP A O 1
ATOM 2344 N N . VAL A 1 293 ? -5.613 -3.879 -22.562 1 94.06 293 VAL A N 1
ATOM 2345 C CA . VAL A 1 293 ? -4.344 -3.988 -21.844 1 94.06 293 VAL A CA 1
ATOM 2346 C C . VAL A 1 293 ? -3.189 -3.98 -22.844 1 94.06 293 VAL A C 1
ATOM 2348 O O . VAL A 1 293 ? -2.234 -3.215 -22.688 1 94.06 293 VAL A O 1
ATOM 2351 N N . ILE A 1 294 ? -3.275 -4.762 -23.891 1 94.94 294 ILE A N 1
ATOM 2352 C CA . ILE A 1 294 ? -2.234 -4.859 -24.906 1 94.94 294 ILE A CA 1
ATOM 2353 C C . ILE A 1 294 ? -2.078 -3.516 -25.625 1 94.94 294 ILE A C 1
ATOM 2355 O O . ILE A 1 294 ? -0.958 -3.039 -25.812 1 94.94 294 ILE A O 1
ATOM 2359 N N . ASN A 1 295 ? -3.143 -2.92 -25.844 1 94.5 295 ASN A N 1
ATOM 2360 C CA . ASN A 1 295 ? -3.125 -1.646 -26.562 1 94.5 295 ASN A CA 1
ATOM 2361 C C . ASN A 1 295 ? -2.564 -0.525 -25.688 1 94.5 295 ASN A C 1
ATOM 2363 O O . ASN A 1 295 ? -1.92 0.396 -26.188 1 94.5 295 ASN A O 1
ATOM 2367 N N . ASN A 1 296 ? -2.879 -0.616 -24.453 1 92.25 296 ASN A N 1
ATOM 2368 C CA . ASN A 1 296 ? -2.393 0.404 -23.531 1 92.25 296 ASN A CA 1
ATOM 2369 C C . ASN A 1 296 ? -0.871 0.515 -23.578 1 92.25 296 ASN A C 1
ATOM 2371 O O . ASN A 1 296 ? -0.323 1.618 -23.531 1 92.25 296 ASN A O 1
ATOM 2375 N N . ALA A 1 297 ? -0.145 -0.566 -23.562 1 90.44 297 ALA A N 1
ATOM 2376 C CA . ALA A 1 297 ? 1.315 -0.586 -23.547 1 90.44 297 ALA A CA 1
ATOM 2377 C C . ALA A 1 297 ? 1.873 -0.559 -24.969 1 90.44 297 ALA A C 1
ATOM 2379 O O . ALA A 1 297 ? 3.078 -0.391 -25.172 1 90.44 297 ALA A O 1
ATOM 2380 N N . GLY A 1 298 ? 1.045 -0.692 -25.938 1 87.5 298 GLY A N 1
ATOM 2381 C CA . GLY A 1 298 ? 1.498 -0.821 -27.312 1 87.5 298 GLY A CA 1
ATOM 2382 C C . GLY A 1 298 ? 2.043 -2.199 -27.641 1 87.5 298 GLY A C 1
ATOM 2383 O O . GLY A 1 298 ? 3.057 -2.617 -27.078 1 87.5 298 GLY A O 1
ATOM 2384 N N . ALA A 1 299 ? 1.43 -2.977 -28.516 1 84.88 299 ALA A N 1
ATOM 2385 C CA . ALA A 1 299 ? 1.715 -4.375 -28.844 1 84.88 299 ALA A CA 1
ATOM 2386 C C . ALA A 1 299 ? 3.195 -4.574 -29.156 1 84.88 299 ALA A C 1
ATOM 2388 O O . ALA A 1 299 ? 3.775 -5.605 -28.812 1 84.88 299 ALA A O 1
ATOM 2389 N N . SER A 1 300 ? 3.801 -3.615 -29.625 1 88.5 300 SER A N 1
ATOM 2390 C CA . SER A 1 300 ? 5.188 -3.742 -30.062 1 88.5 300 SER A CA 1
ATOM 2391 C C . SER A 1 300 ? 6.148 -3.607 -28.875 1 88.5 300 SER A C 1
ATOM 2393 O O . SER A 1 300 ? 7.336 -3.918 -29 1 88.5 300 SER A O 1
ATOM 2395 N N . ASN A 1 301 ? 5.633 -3.271 -27.766 1 93.25 301 ASN A N 1
ATOM 2396 C CA . ASN A 1 301 ? 6.504 -3.027 -26.625 1 93.25 301 ASN A CA 1
ATOM 2397 C C . ASN A 1 301 ? 6.68 -4.281 -25.766 1 93.25 301 ASN A C 1
ATOM 2399 O O . ASN A 1 301 ? 7.594 -4.359 -24.953 1 93.25 301 ASN A O 1
ATOM 2403 N N . PHE A 1 302 ? 5.824 -5.191 -26.016 1 96.06 302 PHE A N 1
ATOM 2404 C CA . PHE A 1 302 ? 5.992 -6.473 -25.344 1 96.06 302 PHE A CA 1
ATOM 2405 C C . PHE A 1 302 ? 7.066 -7.309 -26.047 1 96.06 302 PHE A C 1
ATOM 2407 O O . PHE A 1 302 ? 7.223 -7.238 -27.266 1 96.06 302 PHE A O 1
ATOM 2414 N N . ALA A 1 303 ? 7.781 -8.047 -25.234 1 96.12 303 ALA A N 1
ATOM 2415 C CA . ALA A 1 303 ? 8.719 -8.992 -25.828 1 96.12 303 ALA A CA 1
ATOM 2416 C C . ALA A 1 303 ? 7.98 -10.047 -26.656 1 96.12 303 ALA A C 1
ATOM 2418 O O . ALA A 1 303 ? 8.461 -10.461 -27.719 1 96.12 303 ALA A O 1
ATOM 2419 N N . SER A 1 304 ? 6.824 -10.5 -26.109 1 95.94 304 SER A N 1
ATOM 2420 C CA . SER A 1 304 ? 5.922 -11.352 -26.891 1 95.94 304 SER A CA 1
ATOM 2421 C C . SER A 1 304 ? 4.508 -11.32 -26.312 1 95.94 304 SER A C 1
ATOM 2423 O O . SER A 1 304 ? 4.309 -10.969 -25.156 1 95.94 304 SER A O 1
ATOM 2425 N N . ILE A 1 305 ? 3.543 -11.609 -27.172 1 96.81 305 ILE A N 1
ATOM 2426 C CA . ILE A 1 305 ? 2.148 -11.812 -26.797 1 96.81 305 ILE A CA 1
ATOM 2427 C C . ILE A 1 305 ? 1.659 -13.156 -27.344 1 96.81 305 ILE A C 1
ATOM 2429 O O . ILE A 1 305 ? 1.739 -13.406 -28.547 1 96.81 305 ILE A O 1
ATOM 2433 N N . VAL A 1 306 ? 1.189 -13.961 -26.406 1 96.81 306 VAL A N 1
ATOM 2434 C CA . VAL A 1 306 ? 0.685 -15.258 -26.828 1 96.81 306 VAL A CA 1
ATOM 2435 C C . VAL A 1 306 ? -0.775 -15.414 -26.406 1 96.81 306 VAL A C 1
ATOM 2437 O O . VAL A 1 306 ? -1.134 -15.094 -25.266 1 96.81 306 VAL A O 1
ATOM 2440 N N . TRP A 1 307 ? -1.56 -15.812 -27.297 1 95.75 307 TRP A N 1
ATOM 2441 C CA . TRP A 1 307 ? -2.92 -16.25 -27.016 1 95.75 307 TRP A CA 1
ATOM 2442 C C . TRP A 1 307 ? -3.004 -17.781 -26.984 1 95.75 307 TRP A C 1
ATOM 2444 O O . TRP A 1 307 ? -2.92 -18.438 -28.031 1 95.75 307 TRP A O 1
ATOM 2454 N N . ALA A 1 308 ? -3.113 -18.344 -25.812 1 95.56 308 ALA A N 1
ATOM 2455 C CA . ALA A 1 308 ? -3.133 -19.797 -25.656 1 95.56 308 ALA A CA 1
ATOM 2456 C C . ALA A 1 308 ? -4.477 -20.375 -26.078 1 95.56 308 ALA A C 1
ATOM 2458 O O . ALA A 1 308 ? -5.477 -20.234 -25.359 1 95.56 308 ALA A O 1
ATOM 2459 N N . GLU A 1 309 ? -4.457 -21.109 -27.094 1 93.31 309 GLU A N 1
ATOM 2460 C CA . GLU A 1 309 ? -5.684 -21.703 -27.641 1 93.31 309 GLU A CA 1
ATOM 2461 C C . GLU A 1 309 ? -6.285 -22.719 -26.656 1 93.31 309 GLU A C 1
ATOM 2463 O O . GLU A 1 309 ? -5.559 -23.484 -26.031 1 93.31 309 GLU A O 1
ATOM 2468 N N . GLY A 1 310 ? -7.594 -22.656 -26.484 1 90.75 310 GLY A N 1
ATOM 2469 C CA . GLY A 1 310 ? -8.305 -23.609 -25.656 1 90.75 310 GLY A CA 1
ATOM 2470 C C . GLY A 1 310 ? -8.211 -23.312 -24.172 1 90.75 310 GLY A C 1
ATOM 2471 O O . GLY A 1 310 ? -8.805 -24 -23.344 1 90.75 310 GLY A O 1
ATOM 2472 N N . ALA A 1 311 ? -7.508 -22.297 -23.906 1 90.88 311 ALA A N 1
ATOM 2473 C CA . ALA A 1 311 ? -7.309 -21.953 -22.5 1 90.88 311 ALA A CA 1
ATOM 2474 C C . ALA A 1 311 ? -8.023 -20.656 -22.141 1 90.88 311 ALA A C 1
ATOM 2476 O O . ALA A 1 311 ? -8.219 -19.797 -23 1 90.88 311 ALA A O 1
ATOM 2477 N N . GLY A 1 312 ? -8.438 -20.531 -20.938 1 92.81 312 GLY A N 1
ATOM 2478 C CA . GLY A 1 312 ? -8.938 -19.297 -20.344 1 92.81 312 GLY A CA 1
ATOM 2479 C C . GLY A 1 312 ? -8.094 -18.781 -19.203 1 92.81 312 GLY A C 1
ATOM 2480 O O . GLY A 1 312 ? -6.871 -18.953 -19.203 1 92.81 312 GLY A O 1
ATOM 2481 N N . HIS A 1 313 ? -8.773 -18.094 -18.297 1 94.5 313 HIS A N 1
ATOM 2482 C CA . HIS A 1 313 ? -8.07 -17.469 -17.172 1 94.5 313 HIS A CA 1
ATOM 2483 C C . HIS A 1 313 ? -7.352 -18.5 -16.328 1 94.5 313 HIS A C 1
ATOM 2485 O O . HIS A 1 313 ? -6.332 -18.203 -15.703 1 94.5 313 HIS A O 1
ATOM 2491 N N . LEU A 1 314 ? -7.848 -19.719 -16.328 1 96.5 314 LEU A N 1
ATOM 2492 C CA . LEU A 1 314 ? -7.316 -20.75 -15.438 1 96.5 314 LEU A CA 1
ATOM 2493 C C . LEU A 1 314 ? -6.414 -21.719 -16.203 1 96.5 314 LEU A C 1
ATOM 2495 O O . LEU A 1 314 ? -6.449 -22.922 -15.969 1 96.5 314 LEU A O 1
ATOM 2499 N N . ILE A 1 315 ? -5.609 -21.219 -17.078 1 97.12 315 ILE A N 1
ATOM 2500 C CA . ILE A 1 315 ? -4.711 -22.062 -17.844 1 97.12 315 ILE A CA 1
ATOM 2501 C C . ILE A 1 315 ? -3.801 -22.859 -16.906 1 97.12 315 ILE A C 1
ATOM 2503 O O . ILE A 1 315 ? -3.465 -24 -17.188 1 97.12 315 ILE A O 1
ATOM 2507 N N . THR A 1 316 ? -3.396 -22.297 -15.773 1 97.31 316 THR A N 1
ATOM 2508 C CA . THR A 1 316 ? -2.549 -22.984 -14.805 1 97.31 316 THR A CA 1
ATOM 2509 C C . THR A 1 316 ? -3.238 -24.234 -14.281 1 97.31 316 THR A C 1
ATOM 2511 O O . THR A 1 316 ? -2.611 -25.297 -14.148 1 97.31 316 THR A O 1
ATOM 2514 N N . GLN A 1 317 ? -4.516 -24.172 -14.031 1 97.06 317 GLN A N 1
ATOM 2515 C CA . GLN A 1 317 ? -5.289 -25.25 -13.438 1 97.06 317 GLN A CA 1
ATOM 2516 C C . GLN A 1 317 ? -5.75 -26.25 -14.5 1 97.06 317 GLN A C 1
ATOM 2518 O O . GLN A 1 317 ? -5.758 -27.453 -14.258 1 97.06 317 GLN A O 1
ATOM 2523 N N . ILE A 1 318 ? -6.09 -25.75 -15.641 1 96.06 318 ILE A N 1
ATOM 2524 C CA . ILE A 1 318 ? -6.766 -26.562 -16.641 1 96.06 318 ILE A CA 1
ATOM 2525 C C . ILE A 1 318 ? -5.73 -27.25 -17.531 1 96.06 318 ILE A C 1
ATOM 2527 O O . ILE A 1 318 ? -5.895 -28.422 -17.906 1 96.06 318 ILE A O 1
ATOM 2531 N N . ASN A 1 319 ? -4.668 -26.547 -17.859 1 97.12 319 ASN A N 1
ATOM 2532 C CA . ASN A 1 319 ? -3.678 -27.109 -18.766 1 97.12 319 ASN A CA 1
ATOM 2533 C C . ASN A 1 319 ? -2.258 -26.719 -18.359 1 97.12 319 ASN A C 1
ATOM 2535 O O . ASN A 1 319 ? -1.56 -26.047 -19.109 1 97.12 319 ASN A O 1
ATOM 2539 N N . PRO A 1 320 ? -1.75 -27.281 -17.281 1 97.94 320 PRO A N 1
ATOM 2540 C CA . PRO A 1 320 ? -0.394 -26.969 -16.828 1 97.94 320 PRO A CA 1
ATOM 2541 C C . PRO A 1 320 ? 0.678 -27.359 -17.828 1 97.94 320 PRO A C 1
ATOM 2543 O O . PRO A 1 320 ? 1.733 -26.734 -17.906 1 97.94 320 PRO A O 1
ATOM 2546 N N . THR A 1 321 ? 0.445 -28.359 -18.641 1 97.12 321 THR A N 1
ATOM 2547 C CA . THR A 1 321 ? 1.405 -28.781 -19.656 1 97.12 321 THR A CA 1
ATOM 2548 C C . THR A 1 321 ? 1.578 -27.719 -20.734 1 97.12 321 THR A C 1
ATOM 2550 O O . THR A 1 321 ? 2.701 -27.406 -21.125 1 97.12 321 THR A O 1
ATOM 2553 N N . GLN A 1 322 ? 0.426 -27.234 -21.172 1 97.38 322 GLN A N 1
ATOM 2554 C CA . GLN A 1 322 ? 0.489 -26.141 -22.141 1 97.38 322 GLN A CA 1
ATOM 2555 C C . GLN A 1 322 ? 1.223 -24.938 -21.562 1 97.38 322 GLN A C 1
ATOM 2557 O O . GLN A 1 322 ? 2.043 -24.328 -22.25 1 97.38 322 GLN A O 1
ATOM 2562 N N . LEU A 1 323 ? 0.945 -24.578 -20.344 1 98.31 323 LEU A N 1
ATOM 2563 C CA . LEU A 1 323 ? 1.602 -23.438 -19.703 1 98.31 323 LEU A CA 1
ATOM 2564 C C . LEU A 1 323 ? 3.104 -23.688 -19.578 1 98.31 323 LEU A C 1
ATOM 2566 O O . LEU A 1 323 ? 3.902 -22.781 -19.844 1 98.31 323 LEU A O 1
ATOM 2570 N N . ALA A 1 324 ? 3.484 -24.875 -19.203 1 97.44 324 ALA A N 1
ATOM 2571 C CA . ALA A 1 324 ? 4.898 -25.219 -19.125 1 97.44 324 ALA A CA 1
ATOM 2572 C C . ALA A 1 324 ? 5.602 -25 -20.453 1 97.44 324 ALA A C 1
ATOM 2574 O O . ALA A 1 324 ? 6.727 -24.5 -20.5 1 97.44 324 ALA A O 1
ATOM 2575 N N . GLY A 1 325 ? 4.922 -25.438 -21.484 1 95.5 325 GLY A N 1
ATOM 2576 C CA . GLY A 1 325 ? 5.473 -25.219 -22.812 1 95.5 325 GLY A CA 1
ATOM 2577 C C . GLY A 1 325 ? 5.668 -23.75 -23.141 1 95.5 325 GLY A C 1
ATOM 2578 O O . GLY A 1 325 ? 6.695 -23.359 -23.703 1 95.5 325 GLY A O 1
ATOM 2579 N N . GLU A 1 326 ? 4.73 -22.906 -22.812 1 96.12 326 GLU A N 1
ATOM 2580 C CA . GLU A 1 326 ? 4.824 -21.484 -23.062 1 96.12 326 GLU A CA 1
ATOM 2581 C C . GLU A 1 326 ? 5.949 -20.844 -22.25 1 96.12 326 GLU A C 1
ATOM 2583 O O . GLU A 1 326 ? 6.656 -19.969 -22.734 1 96.12 326 GLU A O 1
ATOM 2588 N N . ILE A 1 327 ? 6.094 -21.297 -21.016 1 97.31 327 ILE A N 1
ATOM 2589 C CA . ILE A 1 327 ? 7.172 -20.797 -20.172 1 97.31 327 ILE A CA 1
ATOM 2590 C C . ILE A 1 327 ? 8.523 -21.188 -20.781 1 97.31 327 ILE A C 1
ATOM 2592 O O . ILE A 1 327 ? 9.438 -20.359 -20.844 1 97.31 327 ILE A O 1
ATOM 2596 N N . ALA A 1 328 ? 8.633 -22.422 -21.234 1 95.56 328 ALA A N 1
ATOM 2597 C CA . ALA A 1 328 ? 9.867 -22.891 -21.844 1 95.56 328 ALA A CA 1
ATOM 2598 C C . ALA A 1 328 ? 10.266 -22.031 -23.031 1 95.56 328 ALA A C 1
ATOM 2600 O O . ALA A 1 328 ? 11.438 -21.688 -23.203 1 95.56 328 ALA A O 1
ATOM 2601 N N . LYS A 1 329 ? 9.273 -21.656 -23.828 1 93.31 329 LYS A N 1
ATOM 2602 C CA . LYS A 1 329 ? 9.531 -20.812 -24.984 1 93.31 329 LYS A CA 1
ATOM 2603 C C . LYS A 1 329 ? 10.062 -19.438 -24.578 1 93.31 329 LYS A C 1
ATOM 2605 O O . LYS A 1 329 ? 11 -18.922 -25.188 1 93.31 329 LYS A O 1
ATOM 2610 N N . VAL A 1 330 ? 9.477 -18.906 -23.562 1 94.88 330 VAL A N 1
ATOM 2611 C CA . VAL A 1 330 ? 9.859 -17.578 -23.078 1 94.88 330 VAL A CA 1
ATOM 2612 C C . VAL A 1 330 ? 11.289 -17.625 -22.531 1 94.88 330 VAL A C 1
ATOM 2614 O O . VAL A 1 330 ? 12.078 -16.719 -22.781 1 94.88 330 VAL A O 1
ATOM 2617 N N . LEU A 1 331 ? 11.602 -18.672 -21.812 1 94.94 331 LEU A N 1
ATOM 2618 C CA . LEU A 1 331 ? 12.914 -18.797 -21.188 1 94.94 331 LEU A CA 1
ATOM 2619 C C . LEU A 1 331 ? 13.992 -19.016 -22.234 1 94.94 331 LEU A C 1
ATOM 2621 O O . LEU A 1 331 ? 15.164 -18.703 -22.016 1 94.94 331 LEU A O 1
ATOM 2625 N N . ALA A 1 332 ? 13.609 -19.516 -23.359 1 90.12 332 ALA A N 1
ATOM 2626 C CA . ALA A 1 332 ? 14.555 -19.828 -24.422 1 90.12 332 ALA A CA 1
ATOM 2627 C C . ALA A 1 332 ? 14.727 -18.625 -25.359 1 90.12 332 ALA A C 1
ATOM 2629 O O . ALA A 1 332 ? 15.68 -18.578 -26.141 1 90.12 332 ALA A O 1
ATOM 2630 N N . ALA A 1 333 ? 13.781 -17.703 -25.266 1 84.38 333 ALA A N 1
ATOM 2631 C CA . ALA A 1 333 ? 13.805 -16.547 -26.156 1 84.38 333 ALA A CA 1
ATOM 2632 C C . ALA A 1 333 ? 14.969 -15.617 -25.797 1 84.38 333 ALA A C 1
ATOM 2634 O O . ALA A 1 333 ? 15.32 -15.469 -24.625 1 84.38 333 ALA A O 1
ATOM 2635 N N . PRO A 1 334 ? 15.547 -15.039 -26.906 1 79.25 334 PRO A N 1
ATOM 2636 C CA . PRO A 1 334 ? 16.578 -14.039 -26.609 1 79.25 334 PRO A CA 1
ATOM 2637 C C . PRO A 1 334 ? 16.031 -12.828 -25.859 1 79.25 334 PRO A C 1
ATOM 2639 O O . PRO A 1 334 ? 14.891 -12.414 -26.094 1 79.25 334 PRO A O 1
ATOM 2642 N N . ILE A 1 335 ? 16.75 -12.352 -24.953 1 74.06 335 ILE A N 1
ATOM 2643 C CA . ILE A 1 335 ? 16.359 -11.148 -24.219 1 74.06 335 ILE A CA 1
ATOM 2644 C C . ILE A 1 335 ? 16.609 -9.922 -25.078 1 74.06 335 ILE A C 1
ATOM 2646 O O . ILE A 1 335 ? 17.734 -9.695 -25.547 1 74.06 335 ILE A O 1
ATOM 2650 N N . PRO A 1 336 ? 15.461 -9.242 -25.391 1 68.44 336 PRO A N 1
ATOM 2651 C CA . PRO A 1 336 ? 15.656 -8.062 -26.234 1 68.44 336 PRO A CA 1
ATOM 2652 C C . PRO A 1 336 ? 16.656 -7.066 -25.625 1 68.44 336 PRO A C 1
ATOM 2654 O O . PRO A 1 336 ? 16.703 -6.91 -24.406 1 68.44 336 PRO A O 1
ATOM 2657 N N . THR A 1 337 ? 17.672 -6.609 -26.391 1 58.34 337 THR A N 1
ATOM 2658 C CA . THR A 1 337 ? 18.719 -5.676 -25.984 1 58.34 337 THR A CA 1
ATOM 2659 C C . THR A 1 337 ? 18.125 -4.305 -25.672 1 58.34 337 THR A C 1
ATOM 2661 O O . THR A 1 337 ? 18.75 -3.488 -25 1 58.34 337 THR A O 1
ATOM 2664 N N . HIS A 1 338 ? 17.062 -3.859 -26.25 1 51.69 338 HIS A N 1
ATOM 2665 C CA . HIS A 1 338 ? 16.609 -2.473 -26.172 1 51.69 338 HIS A CA 1
ATOM 2666 C C . HIS A 1 338 ? 16.188 -2.1 -24.75 1 51.69 338 HIS A C 1
ATOM 2668 O O . HIS A 1 338 ? 15.711 -0.99 -24.516 1 51.69 338 HIS A O 1
ATOM 2674 N N . ILE A 1 339 ? 16.172 -3.021 -23.922 1 51.06 339 ILE A N 1
ATOM 2675 C CA . ILE A 1 339 ? 15.578 -2.527 -22.688 1 51.06 339 ILE A CA 1
ATOM 2676 C C . ILE A 1 339 ? 16.484 -1.473 -22.062 1 51.06 339 ILE A C 1
ATOM 2678 O O . ILE A 1 339 ? 17.656 -1.741 -21.781 1 51.06 339 ILE A O 1
ATOM 2682 N N . ASN A 1 340 ? 16.234 -0.315 -22.359 1 44.34 340 ASN A N 1
ATOM 2683 C CA . ASN A 1 340 ? 16.922 0.944 -22.078 1 44.34 340 ASN A CA 1
ATOM 2684 C C . ASN A 1 340 ? 17.172 1.124 -20.578 1 44.34 340 ASN A C 1
ATOM 2686 O O . ASN A 1 340 ? 16.25 1.09 -19.781 1 44.34 340 ASN A O 1
ATOM 2690 N N . SER A 1 341 ? 18.391 0.765 -20.234 1 39.31 341 SER A N 1
ATOM 2691 C CA . SER A 1 341 ? 19 0.931 -18.922 1 39.31 341 SER A CA 1
ATOM 2692 C C . SER A 1 341 ? 18.672 2.293 -18.312 1 39.31 341 SER A C 1
ATOM 2694 O O . SER A 1 341 ? 18.875 2.52 -17.125 1 39.31 341 SER A O 1
ATOM 2696 N N . LYS A 1 342 ? 18.484 3.309 -19.016 1 37.75 342 LYS A N 1
ATOM 2697 C CA . LYS A 1 342 ? 18.531 4.633 -18.406 1 37.75 342 LYS A CA 1
ATOM 2698 C C . LYS A 1 342 ? 17.266 4.891 -17.578 1 37.75 342 LYS A C 1
ATOM 2700 O O . LYS A 1 342 ? 17.109 5.973 -17 1 37.75 342 LYS A O 1
ATOM 2705 N N . LEU A 1 343 ? 16.297 4.211 -17.812 1 36.47 343 LEU A N 1
ATOM 2706 C CA . LEU A 1 343 ? 15.195 4.762 -17.016 1 36.47 343 LEU A CA 1
ATOM 2707 C C . LEU A 1 343 ? 15.227 4.234 -15.594 1 36.47 343 LEU A C 1
ATOM 2709 O O . LEU A 1 343 ? 15.445 3.041 -15.375 1 36.47 343 LEU A O 1
ATOM 2713 N N . MET B 1 1 ? 5.977 40.031 13.945 1 55.97 1 MET B N 1
ATOM 2714 C CA . MET B 1 1 ? 5.93 38.625 13.609 1 55.97 1 MET B CA 1
ATOM 2715 C C . MET B 1 1 ? 6.734 38.344 12.344 1 55.97 1 MET B C 1
ATOM 2717 O O . MET B 1 1 ? 6.613 39.062 11.352 1 55.97 1 MET B O 1
ATOM 2721 N N . PRO B 1 2 ? 7.812 37.438 12.5 1 64.75 2 PRO B N 1
ATOM 2722 C CA . PRO B 1 2 ? 8.578 37.219 11.266 1 64.75 2 PRO B CA 1
ATOM 2723 C C . PRO B 1 2 ? 7.695 36.781 10.094 1 64.75 2 PRO B C 1
ATOM 2725 O O . PRO B 1 2 ? 6.723 36.062 10.289 1 64.75 2 PRO B O 1
ATOM 2728 N N . THR B 1 3 ? 7.715 37.5 9.117 1 82.81 3 THR B N 1
ATOM 2729 C CA . THR B 1 3 ? 7.043 37.094 7.887 1 82.81 3 THR B CA 1
ATOM 2730 C C . THR B 1 3 ? 7.801 35.969 7.191 1 82.81 3 THR B C 1
ATOM 2732 O O . THR B 1 3 ? 8.945 36.156 6.766 1 82.81 3 THR B O 1
ATOM 2735 N N . LEU B 1 4 ? 7.242 34.781 7.27 1 95 4 LEU B N 1
ATOM 2736 C CA . LEU B 1 4 ? 7.91 33.625 6.664 1 95 4 LEU B CA 1
ATOM 2737 C C . LEU B 1 4 ? 7.867 33.719 5.141 1 95 4 LEU B C 1
ATOM 2739 O O . LEU B 1 4 ? 6.863 34.125 4.566 1 95 4 LEU B O 1
ATOM 2743 N N . SER B 1 5 ? 9.008 33.438 4.547 1 97 5 SER B N 1
ATOM 2744 C CA . SER B 1 5 ? 9.047 33.219 3.107 1 97 5 SER B CA 1
ATOM 2745 C C . SER B 1 5 ? 8.523 31.828 2.756 1 97 5 SER B C 1
ATOM 2747 O O . SER B 1 5 ? 8.508 30.922 3.605 1 97 5 SER B O 1
ATOM 2749 N N . SER B 1 6 ? 8.016 31.703 1.578 1 97.62 6 SER B N 1
ATOM 2750 C CA . SER B 1 6 ? 7.504 30.391 1.177 1 97.62 6 SER B CA 1
ATOM 2751 C C . SER B 1 6 ? 7.809 30.109 -0.291 1 97.62 6 SER B C 1
ATOM 2753 O O . SER B 1 6 ? 8.039 31.031 -1.074 1 97.62 6 SER B O 1
ATOM 2755 N N . GLN B 1 7 ? 7.977 28.891 -0.59 1 98.06 7 GLN B N 1
ATOM 2756 C CA . GLN B 1 7 ? 8.172 28.375 -1.945 1 98.06 7 GLN B CA 1
ATOM 2757 C C . GLN B 1 7 ? 7.328 27.125 -2.189 1 98.06 7 GLN B C 1
ATOM 2759 O O . GLN B 1 7 ? 7.23 26.266 -1.318 1 98.06 7 GLN B O 1
ATOM 2764 N N . HIS B 1 8 ? 6.695 27.094 -3.336 1 98.44 8 HIS B N 1
ATOM 2765 C CA . HIS B 1 8 ? 5.828 25.969 -3.691 1 98.44 8 HIS B CA 1
ATOM 2766 C C . HIS B 1 8 ? 6.551 24.984 -4.594 1 98.44 8 HIS B C 1
ATOM 2768 O O . HIS B 1 8 ? 7.309 25.375 -5.48 1 98.44 8 HIS B O 1
ATOM 2774 N N . TYR B 1 9 ? 6.363 23.703 -4.328 1 98.81 9 TYR B N 1
ATOM 2775 C CA . TYR B 1 9 ? 6.91 22.609 -5.129 1 98.81 9 TYR B CA 1
ATOM 2776 C C . TYR B 1 9 ? 5.82 21.625 -5.504 1 98.81 9 TYR B C 1
ATOM 2778 O O . TYR B 1 9 ? 4.77 21.562 -4.863 1 98.81 9 TYR B O 1
ATOM 2786 N N . VAL B 1 10 ? 6 20.922 -6.574 1 98.88 10 VAL B N 1
ATOM 2787 C CA . VAL B 1 10 ? 5.27 19.703 -6.902 1 98.88 10 VAL B CA 1
ATOM 2788 C C . VAL B 1 10 ? 6.234 18.516 -6.953 1 98.88 10 VAL B C 1
ATOM 2790 O O . VAL B 1 10 ? 7.16 18.5 -7.766 1 98.88 10 VAL B O 1
ATOM 2793 N N . PHE B 1 11 ? 6.117 17.625 -6.066 1 98.94 11 PHE B N 1
ATOM 2794 C CA . PHE B 1 11 ? 6.875 16.375 -6.105 1 98.94 11 PHE B CA 1
ATOM 2795 C C . PHE B 1 11 ? 6.184 15.352 -6.996 1 98.94 11 PHE B C 1
ATOM 2797 O O . PHE B 1 11 ? 4.992 15.078 -6.836 1 98.94 11 PHE B O 1
ATOM 2804 N N . ASP B 1 12 ? 6.926 14.812 -7.957 1 98.88 12 ASP B N 1
ATOM 2805 C CA . ASP B 1 12 ? 6.371 13.898 -8.953 1 98.88 12 ASP B CA 1
ATOM 2806 C C . ASP B 1 12 ? 7.141 12.578 -8.969 1 98.88 12 ASP B C 1
ATOM 2808 O O . ASP B 1 12 ? 8.203 12.484 -9.586 1 98.88 12 ASP B O 1
ATOM 2812 N N . PRO B 1 13 ? 6.602 11.562 -8.266 1 98.62 13 PRO B N 1
ATOM 2813 C CA . PRO B 1 13 ? 7.258 10.258 -8.242 1 98.62 13 PRO B CA 1
ATOM 2814 C C . PRO B 1 13 ? 6.828 9.359 -9.406 1 98.62 13 PRO B C 1
ATOM 2816 O O . PRO B 1 13 ? 7.277 8.219 -9.508 1 98.62 13 PRO B O 1
ATOM 2819 N N . ARG B 1 14 ? 5.984 9.797 -10.328 1 97.81 14 ARG B N 1
ATOM 2820 C CA . ARG B 1 14 ? 5.539 9 -11.461 1 97.81 14 ARG B CA 1
ATOM 2821 C C . ARG B 1 14 ? 6.707 8.648 -12.383 1 97.81 14 ARG B C 1
ATOM 2823 O O . ARG B 1 14 ? 7.688 9.391 -12.461 1 97.81 14 ARG B O 1
ATOM 2830 N N . PRO B 1 15 ? 6.609 7.527 -12.961 1 96.81 15 PRO B N 1
ATOM 2831 C CA . PRO B 1 15 ? 5.457 6.645 -13.148 1 96.81 15 PRO B CA 1
ATOM 2832 C C . PRO B 1 15 ? 5.395 5.527 -12.109 1 96.81 15 PRO B C 1
ATOM 2834 O O . PRO B 1 15 ? 4.445 4.734 -12.102 1 96.81 15 PRO B O 1
ATOM 2837 N N . ASP B 1 16 ? 6.305 5.352 -11.148 1 96.75 16 ASP B N 1
ATOM 2838 C CA . ASP B 1 16 ? 6.367 4.23 -10.219 1 96.75 16 ASP B CA 1
ATOM 2839 C C . ASP B 1 16 ? 5.273 4.34 -9.156 1 96.75 16 ASP B C 1
ATOM 2841 O O . ASP B 1 16 ? 4.863 3.332 -8.578 1 96.75 16 ASP B O 1
ATOM 2845 N N . PHE B 1 17 ? 4.82 5.449 -8.875 1 97.94 17 PHE B N 1
ATOM 2846 C CA . PHE B 1 17 ? 3.74 5.801 -7.961 1 97.94 17 PHE B CA 1
ATOM 2847 C C . PHE B 1 17 ? 2.803 6.82 -8.594 1 97.94 17 PHE B C 1
ATOM 2849 O O . PHE B 1 17 ? 3.252 7.781 -9.219 1 97.94 17 PHE B O 1
ATOM 2856 N N . PRO B 1 18 ? 1.545 6.641 -8.453 1 97.62 18 PRO B N 1
ATOM 2857 C CA . PRO B 1 18 ? 0.661 7.344 -9.383 1 97.62 18 PRO B CA 1
ATOM 2858 C C . PRO B 1 18 ? 0.348 8.773 -8.945 1 97.62 18 PRO B C 1
ATOM 2860 O O . PRO B 1 18 ? -0.231 9.547 -9.711 1 97.62 18 PRO B O 1
ATOM 2863 N N . PHE B 1 19 ? 0.767 9.156 -7.707 1 98.75 19 PHE B N 1
ATOM 2864 C CA . PHE B 1 19 ? 0.276 10.422 -7.164 1 98.75 19 PHE B CA 1
ATOM 2865 C C . PHE B 1 19 ? 1.382 11.469 -7.148 1 98.75 19 PHE B C 1
ATOM 2867 O O . PHE B 1 19 ? 2.535 11.156 -6.84 1 98.75 19 PHE B O 1
ATOM 2874 N N . ARG B 1 20 ? 1.005 12.648 -7.48 1 98.88 20 ARG B N 1
ATOM 2875 C CA . ARG B 1 20 ? 1.844 13.82 -7.246 1 98.88 20 ARG B CA 1
ATOM 2876 C C . ARG B 1 20 ? 1.484 14.5 -5.93 1 98.88 20 ARG B C 1
ATOM 2878 O O . ARG B 1 20 ? 0.375 14.328 -5.418 1 98.88 20 ARG B O 1
ATOM 2885 N N . PHE B 1 21 ? 2.455 15.289 -5.371 1 98.94 21 PHE B N 1
ATOM 2886 C CA . PHE B 1 21 ? 2.246 15.938 -4.082 1 98.94 21 PHE B CA 1
ATOM 2887 C C . PHE B 1 21 ? 2.584 17.422 -4.164 1 98.94 21 PHE B C 1
ATOM 2889 O O . PHE B 1 21 ? 3.682 17.797 -4.59 1 98.94 21 PHE B O 1
ATOM 2896 N N . ALA B 1 22 ? 1.639 18.234 -3.783 1 98.94 22 ALA B N 1
ATOM 2897 C CA . ALA B 1 22 ? 1.908 19.656 -3.584 1 98.94 22 ALA B CA 1
ATOM 2898 C C . ALA B 1 22 ? 2.594 19.906 -2.242 1 98.94 22 ALA B C 1
ATOM 2900 O O . ALA B 1 22 ? 2.121 19.438 -1.202 1 98.94 22 ALA B O 1
ATOM 2901 N N . VAL B 1 23 ? 3.66 20.625 -2.291 1 98.94 23 VAL B N 1
ATOM 2902 C CA . VAL B 1 23 ? 4.496 20.844 -1.115 1 98.94 23 VAL B CA 1
ATOM 2903 C C . VAL B 1 23 ? 4.832 22.328 -0.984 1 98.94 23 VAL B C 1
ATOM 2905 O O . VAL B 1 23 ? 5.031 23.016 -1.988 1 98.94 23 VAL B O 1
ATOM 2908 N N . LYS B 1 24 ? 4.832 22.781 0.218 1 98.81 24 LYS B N 1
ATOM 2909 C CA . LYS B 1 24 ? 5.207 24.156 0.497 1 98.81 24 LYS B CA 1
ATOM 2910 C C . LYS B 1 24 ? 6.367 24.234 1.486 1 98.81 24 LYS B C 1
ATOM 2912 O O . LYS B 1 24 ? 6.289 23.672 2.58 1 98.81 24 LYS B O 1
ATOM 2917 N N . ARG B 1 25 ? 7.43 24.859 1.096 1 98.69 25 ARG B N 1
ATOM 2918 C CA . ARG B 1 25 ? 8.562 25.172 1.966 1 98.69 25 ARG B CA 1
ATOM 2919 C C . ARG B 1 25 ? 8.391 26.531 2.631 1 98.69 25 ARG B C 1
ATOM 2921 O O . ARG B 1 25 ? 8.031 27.5 1.973 1 98.69 25 ARG B O 1
ATOM 2928 N N . LEU B 1 26 ? 8.547 26.594 3.934 1 98.44 26 LEU B N 1
ATOM 2929 C CA . LEU B 1 26 ? 8.492 27.844 4.68 1 98.44 26 LEU B CA 1
ATOM 2930 C C . LEU B 1 26 ? 9.742 28.031 5.523 1 98.44 26 LEU B C 1
ATOM 2932 O O . LEU B 1 26 ? 10.25 27.078 6.109 1 98.44 26 LEU B O 1
ATOM 2936 N N . TRP B 1 27 ? 10.234 29.281 5.543 1 96.75 27 TRP B N 1
ATOM 2937 C CA . TRP B 1 27 ? 11.398 29.578 6.371 1 96.75 27 TRP B CA 1
ATOM 2938 C C . TRP B 1 27 ? 11.445 31.062 6.727 1 96.75 27 TRP B C 1
ATOM 2940 O O . TRP B 1 27 ? 10.75 31.875 6.117 1 96.75 27 TRP B O 1
ATOM 2950 N N . ASP B 1 28 ? 12.102 31.359 7.789 1 94.81 28 ASP B N 1
ATOM 2951 C CA . ASP B 1 28 ? 12.445 32.75 8.125 1 94.81 28 ASP B CA 1
ATOM 2952 C C . ASP B 1 28 ? 13.758 33.156 7.461 1 94.81 28 ASP B C 1
ATOM 2954 O O . ASP B 1 28 ? 14.836 32.719 7.883 1 94.81 28 ASP B O 1
ATOM 2958 N N . PRO B 1 29 ? 13.656 34 6.496 1 93 29 PRO B N 1
ATOM 2959 C CA . PRO B 1 29 ? 14.875 34.375 5.777 1 93 29 PRO B CA 1
ATOM 2960 C C . PRO B 1 29 ? 15.906 35.031 6.68 1 93 29 PRO B C 1
ATOM 2962 O O . PRO B 1 29 ? 17.094 35.094 6.34 1 93 29 PRO B O 1
ATOM 2965 N N . LEU B 1 30 ? 15.492 35.531 7.793 1 90.44 30 LEU B N 1
ATOM 2966 C CA . LEU B 1 30 ? 16.391 36.219 8.688 1 90.44 30 LEU B CA 1
ATOM 2967 C C . LEU B 1 30 ? 16.938 35.312 9.766 1 90.44 30 LEU B C 1
ATOM 2969 O O . LEU B 1 30 ? 17.797 35.688 10.562 1 90.44 30 LEU B O 1
ATOM 2973 N N . SER B 1 31 ? 16.453 34.094 9.703 1 89.5 31 SER B N 1
ATOM 2974 C CA . SER B 1 31 ? 16.953 33.156 10.695 1 89.5 31 SER B CA 1
ATOM 2975 C C . SER B 1 31 ? 18.422 32.844 10.484 1 89.5 31 SER B C 1
ATOM 2977 O O . SER B 1 31 ? 18.875 32.625 9.359 1 89.5 31 SER B O 1
ATOM 2979 N N . PRO B 1 32 ? 19.188 32.844 11.562 1 88.94 32 PRO B N 1
ATOM 2980 C CA . PRO B 1 32 ? 20.609 32.5 11.422 1 88.94 32 PRO B CA 1
ATOM 2981 C C . PRO B 1 32 ? 20.828 31.016 11.164 1 88.94 32 PRO B C 1
ATOM 2983 O O . PRO B 1 32 ? 21.969 30.578 10.945 1 88.94 32 PRO B O 1
ATOM 2986 N N . TYR B 1 33 ? 19.766 30.219 11.078 1 91.62 33 TYR B N 1
ATOM 2987 C CA . TYR B 1 33 ? 19.906 28.781 11.016 1 91.62 33 TYR B CA 1
ATOM 2988 C C . TYR B 1 33 ? 19.547 28.25 9.625 1 91.62 33 TYR B C 1
ATOM 2990 O O . TYR B 1 33 ? 19.562 27.047 9.391 1 91.62 33 TYR B O 1
ATOM 2998 N N . VAL B 1 34 ? 19.344 29.078 8.734 1 91 34 VAL B N 1
ATOM 2999 C CA . VAL B 1 34 ? 18.891 28.688 7.398 1 91 34 VAL B CA 1
ATOM 3000 C C . VAL B 1 34 ? 19.922 27.781 6.738 1 91 34 VAL B C 1
ATOM 3002 O O . VAL B 1 34 ? 19.578 26.875 5.992 1 91 34 VAL B O 1
ATOM 3005 N N . GLN B 1 35 ? 21.188 27.984 7.078 1 92.12 35 GLN B N 1
ATOM 3006 C CA . GLN B 1 35 ? 22.25 27.203 6.465 1 92.12 35 GLN B CA 1
ATOM 3007 C C . GLN B 1 35 ? 22.906 26.281 7.48 1 92.12 35 GLN B C 1
ATOM 3009 O O . GLN B 1 35 ? 23.938 25.656 7.188 1 92.12 35 GLN B O 1
ATOM 3014 N N . ASP B 1 36 ? 22.312 26.188 8.609 1 93.19 36 ASP B N 1
ATOM 3015 C CA . ASP B 1 36 ? 22.859 25.375 9.688 1 93.19 36 ASP B CA 1
ATOM 3016 C C . ASP B 1 36 ? 22.484 23.906 9.5 1 93.19 36 ASP B C 1
ATOM 3018 O O . ASP B 1 36 ? 21.312 23.547 9.57 1 93.19 36 ASP B O 1
ATOM 3022 N N . GLU B 1 37 ? 23.438 23.047 9.398 1 91.88 37 GLU B N 1
ATOM 3023 C CA . GLU B 1 37 ? 23.219 21.625 9.133 1 91.88 37 GLU B CA 1
ATOM 3024 C C . GLU B 1 37 ? 22.672 20.922 10.375 1 91.88 37 GLU B C 1
ATOM 3026 O O . GLU B 1 37 ? 22.078 19.844 10.266 1 91.88 37 GLU B O 1
ATOM 3031 N N . ASP B 1 38 ? 22.828 21.562 11.484 1 92.06 38 ASP B N 1
ATOM 3032 C CA . ASP B 1 38 ? 22.359 20.953 12.727 1 92.06 38 ASP B CA 1
ATOM 3033 C C . ASP B 1 38 ? 20.969 21.438 13.086 1 92.06 38 ASP B C 1
ATOM 3035 O O . ASP B 1 38 ? 20.375 20.969 14.07 1 92.06 38 ASP B O 1
ATOM 3039 N N . ALA B 1 39 ? 20.453 22.328 12.25 1 95.62 39 ALA B N 1
ATOM 3040 C CA . ALA B 1 39 ? 19.094 22.828 12.484 1 95.62 39 ALA B CA 1
ATOM 3041 C C . ALA B 1 39 ? 18.062 21.875 11.906 1 95.62 39 ALA B C 1
ATOM 3043 O O . ALA B 1 39 ? 18.312 21.203 10.906 1 95.62 39 ALA B O 1
ATOM 3044 N N . TYR B 1 40 ? 16.953 21.859 12.508 1 97.19 40 TYR B N 1
ATOM 3045 C CA . TYR B 1 40 ? 15.906 20.922 12.109 1 97.19 40 TYR B CA 1
ATOM 3046 C C . TYR B 1 40 ? 15.266 21.359 10.797 1 97.19 40 TYR B C 1
ATOM 3048 O O . TYR B 1 40 ? 15.039 22.562 10.578 1 97.19 40 TYR B O 1
ATOM 3056 N N . THR B 1 41 ? 15.086 20.469 9.961 1 98.38 41 THR B N 1
ATOM 3057 C CA . THR B 1 41 ? 14.109 20.547 8.883 1 98.38 41 THR B CA 1
ATOM 3058 C C . THR B 1 41 ? 12.812 19.844 9.281 1 98.38 41 THR B C 1
ATOM 3060 O O . THR B 1 41 ? 12.805 18.641 9.508 1 98.38 41 THR B O 1
ATOM 3063 N N . LEU B 1 42 ? 11.75 20.625 9.344 1 98.75 42 LEU B N 1
ATOM 3064 C CA . LEU B 1 42 ? 10.469 20.078 9.758 1 98.75 42 LEU B CA 1
ATOM 3065 C C . LEU B 1 42 ? 9.711 19.5 8.57 1 98.75 42 LEU B C 1
ATOM 3067 O O . LEU B 1 42 ? 9.641 20.125 7.508 1 98.75 42 LEU B O 1
ATOM 3071 N N . ILE B 1 43 ? 9.266 18.281 8.695 1 98.94 43 ILE B N 1
ATOM 3072 C CA . ILE B 1 43 ? 8.359 17.656 7.738 1 98.94 43 ILE B CA 1
ATOM 3073 C C . ILE B 1 43 ? 6.957 17.562 8.336 1 98.94 43 ILE B C 1
ATOM 3075 O O . ILE B 1 43 ? 6.727 16.797 9.281 1 98.94 43 ILE B O 1
ATOM 3079 N N . MET B 1 44 ? 6.02 18.328 7.777 1 98.94 44 MET B N 1
ATOM 3080 C CA . MET B 1 44 ? 4.715 18.469 8.422 1 98.94 44 MET B CA 1
ATOM 3081 C C . MET B 1 44 ? 3.604 17.938 7.523 1 98.94 44 MET B C 1
ATOM 3083 O O . MET B 1 44 ? 3.494 18.328 6.359 1 98.94 44 MET B O 1
ATOM 3087 N N . VAL B 1 45 ? 2.773 17.047 8.039 1 98.94 45 VAL B N 1
ATOM 3088 C CA . VAL B 1 45 ? 1.72 16.391 7.273 1 98.94 45 VAL B CA 1
ATOM 3089 C C . VAL B 1 45 ? 0.388 16.516 8.008 1 98.94 45 VAL B C 1
ATOM 3091 O O . VAL B 1 45 ? 0.291 16.188 9.195 1 98.94 45 VAL B O 1
ATOM 3094 N N . HIS B 1 46 ? -0.618 16.953 7.32 1 98.88 46 HIS B N 1
ATOM 3095 C CA . HIS B 1 46 ? -1.924 17.266 7.898 1 98.88 46 HIS B CA 1
ATOM 3096 C C . HIS B 1 46 ? -2.783 16 7.996 1 98.88 46 HIS B C 1
ATOM 3098 O O . HIS B 1 46 ? -2.398 14.945 7.5 1 98.88 46 HIS B O 1
ATOM 3104 N N . GLY B 1 47 ? -3.916 16.125 8.664 1 98.38 47 GLY B N 1
ATOM 3105 C CA . GLY B 1 47 ? -4.883 15.039 8.797 1 98.38 47 GLY B CA 1
ATOM 3106 C C . GLY B 1 47 ? -5.938 15.047 7.711 1 98.38 47 GLY B C 1
ATOM 3107 O O . GLY B 1 47 ? -6.004 15.977 6.906 1 98.38 47 GLY B O 1
ATOM 3108 N N . THR B 1 48 ? -6.762 14 7.727 1 97.88 48 THR B N 1
ATOM 3109 C CA . THR B 1 48 ? -7.844 13.875 6.762 1 97.88 48 THR B CA 1
ATOM 3110 C C . THR B 1 48 ? -8.836 15.023 6.902 1 97.88 48 THR B C 1
ATOM 3112 O O . THR B 1 48 ? -9.234 15.375 8.016 1 97.88 48 THR B O 1
ATOM 3115 N N . GLY B 1 49 ? -9.172 15.594 5.75 1 97.44 49 GLY B N 1
ATOM 3116 C CA . GLY B 1 49 ? -10.141 16.672 5.746 1 97.44 49 GLY B CA 1
ATOM 3117 C C . GLY B 1 49 ? -9.5 18.047 5.734 1 97.44 49 GLY B C 1
ATOM 3118 O O . GLY B 1 49 ? -10.195 19.062 5.68 1 97.44 49 GLY B O 1
ATOM 3119 N N . PHE B 1 50 ? -8.172 18.062 5.742 1 98.38 50 PHE B N 1
ATOM 3120 C CA . PHE B 1 50 ? -7.469 19.328 5.824 1 98.38 50 PHE B CA 1
ATOM 3121 C C . PHE B 1 50 ? -6.395 19.422 4.746 1 98.38 50 PHE B C 1
ATOM 3123 O O . PHE B 1 50 ? -6.426 18.672 3.764 1 98.38 50 PHE B O 1
ATOM 3130 N N . HIS B 1 51 ? -5.551 20.5 4.852 1 98.81 51 HIS B N 1
ATOM 3131 C CA . HIS B 1 51 ? -4.523 20.719 3.838 1 98.81 51 HIS B CA 1
ATOM 3132 C C . HIS B 1 51 ? -3.293 21.375 4.434 1 98.81 51 HIS B C 1
ATOM 3134 O O . HIS B 1 51 ? -3.307 21.797 5.598 1 98.81 51 HIS B O 1
ATOM 3140 N N . LYS B 1 52 ? -2.277 21.469 3.658 1 98.88 52 LYS B N 1
ATOM 3141 C CA . LYS B 1 52 ? -0.941 21.797 4.148 1 98.88 52 LYS B CA 1
ATOM 3142 C C . LYS B 1 52 ? -0.902 23.188 4.75 1 98.88 52 LYS B C 1
ATOM 3144 O O . LYS B 1 52 ? -0.143 23.453 5.684 1 98.88 52 LYS B O 1
ATOM 3149 N N . GLU B 1 53 ? -1.755 24.109 4.324 1 98.62 53 GLU B N 1
ATOM 3150 C CA . GLU B 1 53 ? -1.701 25.5 4.781 1 98.62 53 GLU B CA 1
ATOM 3151 C C . GLU B 1 53 ? -2.215 25.625 6.215 1 98.62 53 GLU B C 1
ATOM 3153 O O . GLU B 1 53 ? -2.029 26.656 6.855 1 98.62 53 GLU B O 1
ATOM 3158 N N . HIS B 1 54 ? -2.793 24.547 6.727 1 98.44 54 HIS B N 1
ATOM 3159 C CA . HIS B 1 54 ? -3.209 24.562 8.125 1 98.44 54 HIS B CA 1
ATOM 3160 C C . HIS B 1 54 ? -2.01 24.703 9.055 1 98.44 54 HIS B C 1
ATOM 3162 O O . HIS B 1 54 ? -2.162 25.125 10.211 1 98.44 54 HIS B O 1
ATOM 3168 N N . TRP B 1 55 ? -0.879 24.438 8.547 1 98.69 55 TRP B N 1
ATOM 3169 C CA . TRP B 1 55 ? 0.323 24.5 9.367 1 98.69 55 TRP B CA 1
ATOM 3170 C C . TRP B 1 55 ? 0.834 25.938 9.461 1 98.69 55 TRP B C 1
ATOM 3172 O O . TRP B 1 55 ? 1.669 26.25 10.312 1 98.69 55 TRP B O 1
ATOM 3182 N N . GLU B 1 56 ? 0.385 26.812 8.578 1 98 56 GLU B N 1
ATOM 3183 C CA . GLU B 1 56 ? 0.971 28.156 8.477 1 98 56 GLU B CA 1
ATOM 3184 C C . GLU B 1 56 ? 0.795 28.938 9.773 1 98 56 GLU B C 1
ATOM 3186 O O . GLU B 1 56 ? 1.764 29.469 10.312 1 98 56 GLU B O 1
ATOM 3191 N N . PRO B 1 57 ? -0.431 28.953 10.359 1 97.81 57 PRO B N 1
ATOM 3192 C CA . PRO B 1 57 ? -0.541 29.641 11.648 1 97.81 57 PRO B CA 1
ATOM 3193 C C . PRO B 1 57 ? 0.286 28.984 12.75 1 97.81 57 PRO B C 1
ATOM 3195 O O . PRO B 1 57 ? 0.815 29.672 13.625 1 97.81 57 PRO B O 1
ATOM 3198 N N . VAL B 1 58 ? 0.419 27.688 12.742 1 98.44 58 VAL B N 1
ATOM 3199 C CA . VAL B 1 58 ? 1.249 26.969 13.703 1 98.44 58 VAL B CA 1
ATOM 3200 C C . VAL B 1 58 ? 2.707 27.391 13.547 1 98.44 58 VAL B C 1
ATOM 3202 O O . VAL B 1 58 ? 3.391 27.672 14.531 1 98.44 58 VAL B O 1
ATOM 3205 N N . LEU B 1 59 ? 3.131 27.484 12.312 1 98.19 59 LEU B N 1
ATOM 3206 C CA . LEU B 1 59 ? 4.516 27.844 12.023 1 98.19 59 LEU B CA 1
ATOM 3207 C C . LEU B 1 59 ? 4.789 29.312 12.375 1 98.19 59 LEU B C 1
ATOM 3209 O O . LEU B 1 59 ? 5.863 29.641 12.883 1 98.19 59 LEU B O 1
ATOM 3213 N N . ASP B 1 60 ? 3.801 30.188 12.07 1 96.5 60 ASP B N 1
ATOM 3214 C CA . ASP B 1 60 ? 3.943 31.578 12.477 1 96.5 60 ASP B CA 1
ATOM 3215 C C . ASP B 1 60 ? 4.195 31.688 13.984 1 96.5 60 ASP B C 1
ATOM 3217 O O . ASP B 1 60 ? 5.125 32.375 14.414 1 96.5 60 ASP B O 1
ATOM 3221 N N . ASP B 1 61 ? 3.375 31 14.703 1 96.56 61 ASP B N 1
ATOM 3222 C CA . ASP B 1 61 ? 3.49 31.031 16.156 1 96.56 61 ASP B CA 1
ATOM 3223 C C . ASP B 1 61 ? 4.789 30.359 16.625 1 96.56 61 ASP B C 1
ATOM 3225 O O . ASP B 1 61 ? 5.426 30.828 17.562 1 96.56 61 ASP B O 1
ATOM 3229 N N . LEU B 1 62 ? 5.207 29.297 15.992 1 96.06 62 LEU B N 1
ATOM 3230 C CA . LEU B 1 62 ? 6.422 28.578 16.359 1 96.06 62 LEU B CA 1
ATOM 3231 C C . LEU B 1 62 ? 7.652 29.469 16.188 1 96.06 62 LEU B C 1
ATOM 3233 O O . LEU B 1 62 ? 8.477 29.562 17.109 1 96.06 62 LEU B O 1
ATOM 3237 N N . TYR B 1 63 ? 7.754 30.141 15.055 1 93.44 63 TYR B N 1
ATOM 3238 C CA . TYR B 1 63 ? 8.914 30.984 14.781 1 93.44 63 TYR B CA 1
ATOM 3239 C C . TYR B 1 63 ? 8.953 32.188 15.703 1 93.44 63 TYR B C 1
ATOM 3241 O O . TYR B 1 63 ? 10.023 32.75 15.961 1 93.44 63 TYR B O 1
ATOM 3249 N N . GLU B 1 64 ? 7.805 32.531 16.203 1 91 64 GLU B N 1
ATOM 3250 C CA . GLU B 1 64 ? 7.762 33.594 17.203 1 91 64 GLU B CA 1
ATOM 3251 C C . GLU B 1 64 ? 8.273 33.094 18.562 1 91 64 GLU B C 1
ATOM 3253 O O . GLU B 1 64 ? 8.883 33.844 19.312 1 91 64 GLU B O 1
ATOM 3258 N N . LEU B 1 65 ? 8.062 31.844 18.797 1 89.62 65 LEU B N 1
ATOM 3259 C CA . LEU B 1 65 ? 8.375 31.281 20.109 1 89.62 65 LEU B CA 1
ATOM 3260 C C . LEU B 1 65 ? 9.828 30.844 20.172 1 89.62 65 LEU B C 1
ATOM 3262 O O . LEU B 1 65 ? 10.43 30.844 21.25 1 89.62 65 LEU B O 1
ATOM 3266 N N . LEU B 1 66 ? 10.445 30.484 19.094 1 86.81 66 LEU B N 1
ATOM 3267 C CA . LEU B 1 66 ? 11.742 29.812 19.062 1 86.81 66 LEU B CA 1
ATOM 3268 C C . LEU B 1 66 ? 12.82 30.688 19.688 1 86.81 66 LEU B C 1
ATOM 3270 O O . LEU B 1 66 ? 13.602 30.219 20.531 1 86.81 66 LEU B O 1
ATOM 3274 N N . PRO B 1 67 ? 12.93 32 19.359 1 77.62 67 PRO B N 1
ATOM 3275 C CA . PRO B 1 67 ? 13.969 32.844 19.969 1 77.62 67 PRO B CA 1
ATOM 3276 C C . PRO B 1 67 ? 13.766 33.031 21.469 1 77.62 67 PRO B C 1
ATOM 3278 O O . PRO B 1 67 ? 14.68 33.469 22.156 1 77.62 67 PRO B O 1
ATOM 3281 N N . LYS B 1 68 ? 12.641 32.688 22.031 1 72.44 68 LYS B N 1
ATOM 3282 C CA . LYS B 1 68 ? 12.273 33 23.406 1 72.44 68 LYS B CA 1
ATOM 3283 C C . LYS B 1 68 ? 12.414 31.766 24.297 1 72.44 68 LYS B C 1
ATOM 3285 O O . LYS B 1 68 ? 12.195 31.844 25.5 1 72.44 68 LYS B O 1
ATOM 3290 N N . GLN B 1 69 ? 12.695 30.656 23.703 1 67.12 69 GLN B N 1
ATOM 3291 C CA . GLN B 1 69 ? 12.695 29.422 24.5 1 67.12 69 GLN B CA 1
ATOM 3292 C C . GLN B 1 69 ? 13.875 29.391 25.469 1 67.12 69 GLN B C 1
ATOM 3294 O O . GLN B 1 69 ? 15 29.719 25.094 1 67.12 69 GLN B O 1
ATOM 3299 N N . PRO B 1 70 ? 13.539 29.172 26.844 1 58.22 70 PRO B N 1
ATOM 3300 C CA . PRO B 1 70 ? 14.617 29.016 27.828 1 58.22 70 PRO B CA 1
ATOM 3301 C C . PRO B 1 70 ? 15.477 27.781 27.562 1 58.22 70 PRO B C 1
ATOM 3303 O O . PRO B 1 70 ? 14.969 26.75 27.109 1 58.22 70 PRO B O 1
ATOM 3306 N N . GLY B 1 71 ? 16.859 27.641 27.844 1 52.38 71 GLY B N 1
ATOM 3307 C CA . GLY B 1 71 ? 17.719 26.469 27.891 1 52.38 71 GLY B CA 1
ATOM 3308 C C . GLY B 1 71 ? 18.25 26.047 26.547 1 52.38 71 GLY B C 1
ATOM 3309 O O . GLY B 1 71 ? 18.672 24.906 26.359 1 52.38 71 GLY B O 1
ATOM 3310 N N . GLY B 1 72 ? 18.141 26.875 25.484 1 56.69 72 GLY B N 1
ATOM 3311 C CA . GLY B 1 72 ? 18.766 26.734 24.172 1 56.69 72 GLY B CA 1
ATOM 3312 C C . GLY B 1 72 ? 17.766 26.672 23.047 1 56.69 72 GLY B C 1
ATOM 3313 O O . GLY B 1 72 ? 16.609 26.266 23.234 1 56.69 72 GLY B O 1
ATOM 3314 N N . VAL B 1 73 ? 17.969 27.391 22.062 1 63.62 73 VAL B N 1
ATOM 3315 C CA . VAL B 1 73 ? 17.125 27.656 20.906 1 63.62 73 VAL B CA 1
ATOM 3316 C C . VAL B 1 73 ? 17.125 26.469 19.969 1 63.62 73 VAL B C 1
ATOM 3318 O O . VAL B 1 73 ? 18.203 26 19.547 1 63.62 73 VAL B O 1
ATOM 3321 N N . ALA B 1 74 ? 15.906 25.703 20.047 1 82.62 74 ALA B N 1
ATOM 3322 C CA . ALA B 1 74 ? 15.82 24.766 18.938 1 82.62 74 ALA B CA 1
ATOM 3323 C C . ALA B 1 74 ? 16.109 25.453 17.609 1 82.62 74 ALA B C 1
ATOM 3325 O O . ALA B 1 74 ? 15.57 26.516 17.328 1 82.62 74 ALA B O 1
ATOM 3326 N N . LYS B 1 75 ? 17.031 24.938 17 1 91.06 75 LYS B N 1
ATOM 3327 C CA . LYS B 1 75 ? 17.406 25.469 15.695 1 91.06 75 LYS B CA 1
ATOM 3328 C C . LYS B 1 75 ? 16.516 24.875 14.602 1 91.06 75 LYS B C 1
ATOM 3330 O O . LYS B 1 75 ? 16.484 23.656 14.422 1 91.06 75 LYS B O 1
ATOM 3335 N N . VAL B 1 76 ? 15.789 25.812 14.008 1 96 76 VAL B N 1
ATOM 3336 C CA . VAL B 1 76 ? 14.945 25.359 12.898 1 96 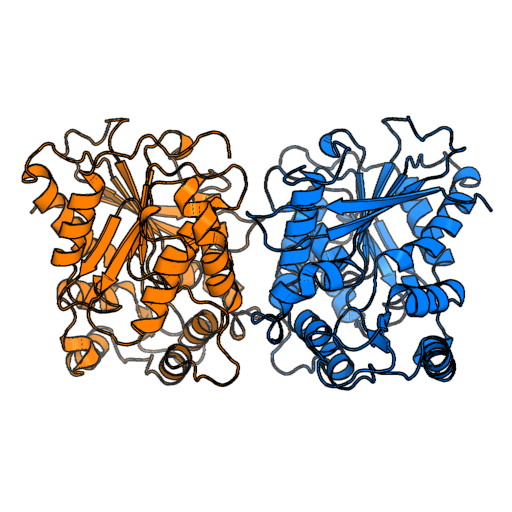76 VAL B CA 1
ATOM 3337 C C . VAL B 1 76 ? 15.391 26.031 11.609 1 96 76 VAL B C 1
ATOM 3339 O O . VAL B 1 76 ? 15.445 27.266 11.531 1 96 76 VAL B O 1
ATOM 3342 N N . ARG B 1 77 ? 15.672 25.219 10.688 1 95.94 77 ARG B N 1
ATOM 3343 C CA . ARG B 1 77 ? 16.125 25.672 9.383 1 95.94 77 ARG B CA 1
ATOM 3344 C C . ARG B 1 77 ? 14.945 26.062 8.5 1 95.94 77 ARG B C 1
ATOM 3346 O O . ARG B 1 77 ? 14.961 27.125 7.867 1 95.94 77 ARG B O 1
ATOM 3353 N N . GLU B 1 78 ? 13.984 25.234 8.414 1 97.88 78 GLU B N 1
ATOM 3354 C CA . GLU B 1 78 ? 12.859 25.328 7.484 1 97.88 78 GLU B CA 1
ATOM 3355 C C . GLU B 1 78 ? 11.789 24.281 7.805 1 97.88 78 GLU B C 1
ATOM 3357 O O . GLU B 1 78 ? 12.023 23.375 8.609 1 97.88 78 GLU B O 1
ATOM 3362 N N . ALA B 1 79 ? 10.633 24.562 7.219 1 98.69 79 ALA B N 1
ATOM 3363 C CA . ALA B 1 79 ? 9.539 23.609 7.293 1 98.69 79 ALA B CA 1
ATOM 3364 C C . ALA B 1 79 ? 9.023 23.25 5.902 1 98.69 79 ALA B C 1
ATOM 3366 O O . ALA B 1 79 ? 8.906 24.125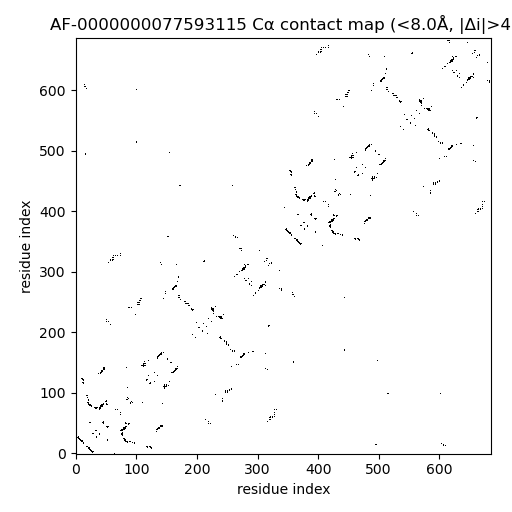 5.035 1 98.69 79 ALA B O 1
ATOM 3367 N N . TRP B 1 80 ? 8.82 21.984 5.711 1 98.94 80 TRP B N 1
ATOM 3368 C CA . TRP B 1 80 ? 8.18 21.469 4.504 1 98.94 80 TRP B CA 1
ATOM 3369 C C . TRP B 1 80 ? 6.809 20.891 4.824 1 98.94 80 TRP B C 1
ATOM 3371 O O . TRP B 1 80 ? 6.707 19.891 5.551 1 98.94 80 TRP B O 1
ATOM 3381 N N . CYS B 1 81 ? 5.773 21.469 4.277 1 98.94 81 CYS B N 1
ATOM 3382 C CA . CYS B 1 81 ? 4.398 21.031 4.496 1 98.94 81 CYS B CA 1
ATOM 3383 C C . CYS B 1 81 ? 3.85 20.328 3.262 1 98.94 81 CYS B C 1
ATOM 3385 O O . CYS B 1 81 ? 3.844 20.891 2.166 1 98.94 81 CYS B O 1
ATOM 3387 N N . LEU B 1 82 ? 3.357 19.109 3.453 1 98.94 82 LEU B N 1
ATOM 3388 C CA . LEU B 1 82 ? 2.859 18.328 2.332 1 98.94 82 LEU B CA 1
ATOM 3389 C C . LEU B 1 82 ? 1.338 18.219 2.371 1 98.94 82 LEU B C 1
ATOM 3391 O O . LEU B 1 82 ? 0.753 18.016 3.436 1 98.94 82 LEU B O 1
ATOM 3395 N N . ASP B 1 83 ? 0.696 18.391 1.195 1 98.94 83 ASP B N 1
ATOM 3396 C CA . ASP B 1 83 ? -0.66 17.875 1.03 1 98.94 83 ASP B CA 1
ATOM 3397 C C . ASP B 1 83 ? -0.649 16.359 0.802 1 98.94 83 ASP B C 1
ATOM 3399 O O . ASP B 1 83 ? 0.124 15.859 -0.016 1 98.94 83 ASP B O 1
ATOM 3403 N N . THR B 1 84 ? -1.489 15.664 1.503 1 98.81 84 THR B N 1
ATOM 3404 C CA . THR B 1 84 ? -1.663 14.25 1.168 1 98.81 84 THR B CA 1
ATOM 3405 C C . THR B 1 84 ? -2.26 14.102 -0.227 1 98.81 84 THR B C 1
ATOM 3407 O O . THR B 1 84 ? -2.828 15.047 -0.774 1 98.81 84 THR B O 1
ATOM 3410 N N . TYR B 1 85 ? -2.176 12.953 -0.795 1 98.88 85 TYR B N 1
ATOM 3411 C CA . TYR B 1 85 ? -2.361 12.742 -2.227 1 98.88 85 TYR B CA 1
ATOM 3412 C C . TYR B 1 85 ? -3.775 13.109 -2.654 1 98.88 85 TYR B C 1
ATOM 3414 O O . TYR B 1 85 ? -4.016 13.43 -3.82 1 98.88 85 TYR B O 1
ATOM 3422 N N . ASN B 1 86 ? -4.762 13.094 -1.738 1 98.75 86 ASN B N 1
ATOM 3423 C CA . ASN B 1 86 ? -6.156 13.32 -2.105 1 98.75 86 ASN B CA 1
ATOM 3424 C C . ASN B 1 86 ? -6.73 14.547 -1.414 1 98.75 86 ASN B C 1
ATOM 3426 O O . ASN B 1 86 ? -7.949 14.695 -1.312 1 98.75 86 ASN B O 1
ATOM 3430 N N . HIS B 1 87 ? -5.875 15.43 -0.882 1 98.81 87 HIS B N 1
ATOM 3431 C CA . HIS B 1 87 ? -6.301 16.656 -0.214 1 98.81 87 HIS B CA 1
ATOM 3432 C C . HIS B 1 87 ? -5.562 17.859 -0.765 1 98.81 87 HIS B C 1
ATOM 3434 O O . HIS B 1 87 ? -4.52 17.719 -1.407 1 98.81 87 HIS B O 1
ATOM 3440 N N . GLY B 1 88 ? -6.09 19.047 -0.514 1 98.75 88 GLY B N 1
ATOM 3441 C CA . GLY B 1 88 ? -5.438 20.281 -0.909 1 98.75 88 GLY B CA 1
ATOM 3442 C C . GLY B 1 88 ? -5.105 20.344 -2.389 1 98.75 88 GLY B C 1
ATOM 3443 O O . GLY B 1 88 ? -5.895 19.891 -3.225 1 98.75 88 GLY B O 1
ATOM 3444 N N . ASP B 1 89 ? -4.023 20.953 -2.68 1 98.88 89 ASP B N 1
ATOM 3445 C CA . ASP B 1 89 ? -3.617 21.109 -4.074 1 98.88 89 ASP B CA 1
ATOM 3446 C C . ASP B 1 89 ? -3.207 19.781 -4.684 1 98.88 89 ASP B C 1
ATOM 3448 O O . ASP B 1 89 ? -3.246 19.609 -5.902 1 98.88 89 ASP B O 1
ATOM 3452 N N . SER B 1 90 ? -2.811 18.828 -3.859 1 98.94 90 SER B N 1
ATOM 3453 C CA . SER B 1 90 ? -2.52 17.484 -4.371 1 98.94 90 SER B CA 1
ATOM 3454 C C . SER B 1 90 ? -3.762 16.844 -4.973 1 98.94 90 SER B C 1
ATOM 3456 O O . SER B 1 90 ? -3.676 16.141 -5.988 1 98.94 90 SER B O 1
ATOM 3458 N N . ALA B 1 91 ? -4.895 17.047 -4.328 1 98.81 91 ALA B N 1
ATOM 3459 C CA . ALA B 1 91 ? -6.141 16.484 -4.855 1 98.81 91 ALA B CA 1
ATOM 3460 C C . ALA B 1 91 ? -6.41 17 -6.27 1 98.81 91 ALA B C 1
ATOM 3462 O O . ALA B 1 91 ? -6.859 16.234 -7.133 1 98.81 91 ALA B O 1
ATOM 3463 N N . LEU B 1 92 ? -6.164 18.266 -6.469 1 98.56 92 LEU B N 1
ATOM 3464 C CA . LEU B 1 92 ? -6.371 18.844 -7.793 1 98.56 92 LEU B CA 1
ATOM 3465 C C . LEU B 1 92 ? -5.391 18.25 -8.805 1 98.56 92 LEU B C 1
ATOM 3467 O O . LEU B 1 92 ? -5.777 17.922 -9.93 1 98.56 92 LEU B O 1
ATOM 3471 N N . LEU B 1 93 ? -4.105 18.109 -8.383 1 98.75 93 LEU B N 1
ATOM 3472 C CA . LEU B 1 93 ? -3.08 17.531 -9.242 1 98.75 93 LEU B CA 1
ATOM 3473 C C . LEU B 1 93 ? -3.445 16.094 -9.633 1 98.75 93 LEU B C 1
ATOM 3475 O O . LEU B 1 93 ? -3.09 15.633 -10.727 1 98.75 93 LEU B O 1
ATOM 3479 N N . ASN B 1 94 ? -4.211 15.414 -8.773 1 98.69 94 ASN B N 1
ATOM 3480 C CA . ASN B 1 94 ? -4.438 13.984 -8.93 1 98.69 94 ASN B CA 1
ATOM 3481 C C . ASN B 1 94 ? -5.887 13.68 -9.305 1 98.69 94 ASN B C 1
ATOM 3483 O O . ASN B 1 94 ? -6.34 12.539 -9.188 1 98.69 94 ASN B O 1
ATOM 3487 N N . GLU B 1 95 ? -6.629 14.633 -9.688 1 97.75 95 GLU B N 1
ATOM 3488 C CA . GLU B 1 95 ? -8.07 14.5 -9.867 1 97.75 95 GLU B CA 1
ATOM 3489 C C . GLU B 1 95 ? -8.406 13.344 -10.805 1 97.75 95 GLU B C 1
ATOM 3491 O O . GLU B 1 95 ? -9.273 12.523 -10.5 1 97.75 95 GLU B O 1
ATOM 3496 N N . ASN B 1 96 ? -7.699 13.195 -11.906 1 95.62 96 ASN B N 1
ATOM 3497 C CA . ASN B 1 96 ? -7.973 12.148 -12.883 1 95.62 96 ASN B CA 1
ATOM 3498 C C . ASN B 1 96 ? -7.738 10.766 -12.297 1 95.62 96 ASN B C 1
ATOM 3500 O O . ASN B 1 96 ? -8.562 9.867 -12.469 1 95.62 96 ASN B O 1
ATOM 3504 N N . VAL B 1 97 ? -6.656 10.594 -11.586 1 95.75 97 VAL B N 1
ATOM 3505 C CA . VAL B 1 97 ? -6.309 9.305 -10.992 1 95.75 97 VAL B CA 1
ATOM 3506 C C . VAL B 1 97 ? -7.32 8.938 -9.914 1 95.75 97 VAL B C 1
ATOM 3508 O O . VAL B 1 97 ? -7.727 7.781 -9.797 1 95.75 97 VAL B O 1
ATOM 3511 N N . LEU B 1 98 ? -7.766 9.883 -9.156 1 96.75 98 LEU B N 1
ATOM 3512 C CA . LEU B 1 98 ? -8.617 9.664 -7.992 1 96.75 98 LEU B CA 1
ATOM 3513 C C . LEU B 1 98 ? -10.023 9.266 -8.414 1 96.75 98 LEU B C 1
ATOM 3515 O O . LEU B 1 98 ? -10.812 8.797 -7.594 1 96.75 98 LEU B O 1
ATOM 3519 N N . THR B 1 99 ? -10.383 9.438 -9.68 1 92.38 99 THR B N 1
ATOM 3520 C CA . THR B 1 99 ? -11.688 9 -10.164 1 92.38 99 THR B CA 1
ATOM 3521 C C . THR B 1 99 ? -11.656 7.531 -10.57 1 92.38 99 THR B C 1
ATOM 3523 O O . THR B 1 99 ? -12.656 6.988 -11.047 1 92.38 99 THR B O 1
ATOM 3526 N N . GLN B 1 100 ? -10.523 6.902 -10.398 1 91.25 100 GLN B N 1
ATOM 3527 C CA . GLN B 1 100 ? -10.344 5.547 -10.906 1 91.25 100 GLN B CA 1
ATOM 3528 C C . GLN B 1 100 ? -10.43 4.527 -9.773 1 91.25 100 GLN B C 1
ATOM 3530 O O . GLN B 1 100 ? -9.516 3.725 -9.578 1 91.25 100 GLN B O 1
ATOM 3535 N N . GLY B 1 101 ? -11.547 4.547 -9.039 1 89.31 101 GLY B N 1
ATOM 3536 C CA . GLY B 1 101 ? -11.852 3.469 -8.109 1 89.31 101 GLY B CA 1
ATOM 3537 C C . GLY B 1 101 ? -11.562 3.83 -6.664 1 89.31 101 GLY B C 1
ATOM 3538 O O . GLY B 1 101 ? -11.781 3.02 -5.762 1 89.31 101 GLY B O 1
ATOM 3539 N N . TYR B 1 102 ? -11.125 5.027 -6.383 1 93.62 102 TYR B N 1
ATOM 3540 C CA . TYR B 1 102 ? -10.695 5.391 -5.035 1 93.62 102 TYR B CA 1
ATOM 3541 C C . TYR B 1 102 ? -11.883 5.812 -4.18 1 93.62 102 TYR B C 1
ATOM 3543 O O . TYR B 1 102 ? -11.734 6.09 -2.988 1 93.62 102 TYR B O 1
ATOM 3551 N N . ASP B 1 103 ? -13.055 5.742 -4.719 1 90.5 103 ASP B N 1
ATOM 3552 C CA . ASP B 1 103 ? -14.258 6.082 -3.969 1 90.5 103 ASP B CA 1
ATOM 3553 C C . ASP B 1 103 ? -14.555 5.031 -2.904 1 90.5 103 ASP B C 1
ATOM 3555 O O . ASP B 1 103 ? -15.242 5.312 -1.921 1 90.5 103 ASP B O 1
ATOM 3559 N N . LYS B 1 104 ? -13.984 3.895 -3.092 1 89.12 104 LYS B N 1
ATOM 3560 C CA . LYS B 1 104 ? -14.234 2.824 -2.133 1 89.12 104 LYS B CA 1
ATOM 3561 C C . LYS B 1 104 ? -13.289 2.922 -0.94 1 89.12 104 LYS B C 1
ATOM 3563 O O . LYS B 1 104 ? -13.703 2.748 0.207 1 89.12 104 LYS B O 1
ATOM 3568 N N . LEU B 1 105 ? -12.094 3.234 -1.283 1 94.12 105 LEU B N 1
ATOM 3569 C CA . LEU B 1 105 ? -11.086 3.312 -0.23 1 94.12 105 LEU B CA 1
ATOM 3570 C C . LEU B 1 105 ? -9.914 4.184 -0.663 1 94.12 105 LEU B C 1
ATOM 3572 O O . LEU B 1 105 ? -9.367 3.996 -1.752 1 94.12 105 LEU B O 1
ATOM 3576 N N . CYS B 1 106 ? -9.609 5.133 0.156 1 96.75 106 CYS B N 1
ATOM 3577 C CA . CYS B 1 106 ? -8.359 5.883 0.062 1 96.75 106 CYS B CA 1
ATOM 3578 C C . CYS B 1 106 ? -7.406 5.5 1.188 1 96.75 106 CYS B C 1
ATOM 3580 O O . CYS B 1 106 ? -7.578 5.934 2.328 1 96.75 106 CYS B O 1
ATOM 3582 N N . SER B 1 107 ? -6.441 4.777 0.833 1 97 107 SER B N 1
ATOM 3583 C CA . SER B 1 107 ? -5.57 4.195 1.848 1 97 107 SER B CA 1
ATOM 3584 C C . SER B 1 107 ? -4.582 5.227 2.385 1 97 107 SER B C 1
ATOM 3586 O O . SER B 1 107 ? -4 5.992 1.615 1 97 107 SER B O 1
ATOM 3588 N N . TRP B 1 108 ? -4.324 5.199 3.695 1 98.25 108 TRP B N 1
ATOM 3589 C CA . TRP B 1 108 ? -3.307 6.055 4.297 1 98.25 108 TRP B CA 1
ATOM 3590 C C . TRP B 1 108 ? -1.908 5.512 4.02 1 98.25 108 TRP B C 1
ATOM 3592 O O . TRP B 1 108 ? -0.914 6.215 4.223 1 98.25 108 TRP B O 1
ATOM 3602 N N . GLU B 1 109 ? -1.837 4.277 3.531 1 97.81 109 GLU B N 1
ATOM 3603 C CA . GLU B 1 109 ? -0.542 3.752 3.107 1 97.81 109 GLU B CA 1
ATOM 3604 C C . GLU B 1 109 ? 0.027 4.559 1.945 1 97.81 109 GLU B C 1
ATOM 3606 O O . GLU B 1 109 ? 1.246 4.684 1.806 1 97.81 109 GLU B O 1
ATOM 3611 N N . ASP B 1 110 ? -0.874 5.094 1.143 1 98.56 110 ASP B N 1
ATOM 3612 C CA . ASP B 1 110 ? -0.415 5.926 0.036 1 98.56 110 ASP B CA 1
ATOM 3613 C C . ASP B 1 110 ? 0.185 7.234 0.547 1 98.56 110 ASP B C 1
ATOM 3615 O O . ASP B 1 110 ? 1.076 7.805 -0.087 1 98.56 110 ASP B O 1
ATOM 3619 N N . ILE B 1 111 ? -0.258 7.719 1.717 1 98.81 111 ILE B N 1
ATOM 3620 C CA . ILE B 1 111 ? 0.379 8.859 2.369 1 98.81 111 ILE B CA 1
ATOM 3621 C C . ILE B 1 111 ? 1.801 8.484 2.785 1 98.81 111 ILE B C 1
ATOM 3623 O O . ILE B 1 111 ? 2.752 9.211 2.48 1 98.81 111 ILE B O 1
ATOM 3627 N N . ALA B 1 112 ? 1.92 7.355 3.412 1 98.88 112 ALA B N 1
ATOM 3628 C CA . ALA B 1 112 ? 3.201 6.875 3.924 1 98.88 112 ALA B CA 1
ATOM 3629 C C . ALA B 1 112 ? 4.211 6.691 2.795 1 98.88 112 ALA B C 1
ATOM 3631 O O . ALA B 1 112 ? 5.348 7.16 2.889 1 98.88 112 ALA B O 1
ATOM 3632 N N . ARG B 1 113 ? 3.74 6.016 1.754 1 98.75 113 ARG B N 1
ATOM 3633 C CA . ARG B 1 113 ? 4.633 5.766 0.628 1 98.75 113 ARG B CA 1
ATOM 3634 C C . ARG B 1 113 ? 5.027 7.066 -0.059 1 98.75 113 ARG B C 1
ATOM 3636 O O . ARG B 1 113 ? 6.18 7.238 -0.462 1 98.75 113 ARG B O 1
ATOM 3643 N N . GLY B 1 114 ? 4.105 7.988 -0.192 1 98.88 114 GLY B N 1
ATOM 3644 C CA . GLY B 1 114 ? 4.418 9.297 -0.752 1 98.88 114 GLY B CA 1
ATOM 3645 C C . GLY B 1 114 ? 5.465 10.055 0.042 1 98.88 114 GLY B C 1
ATOM 3646 O O . GLY B 1 114 ? 6.398 10.617 -0.532 1 98.88 114 GLY B O 1
ATOM 3647 N N . ILE B 1 115 ? 5.316 10.047 1.359 1 98.94 115 ILE B N 1
ATOM 3648 C CA . ILE B 1 115 ? 6.277 10.703 2.238 1 98.94 115 ILE B CA 1
ATOM 3649 C C . ILE B 1 115 ? 7.652 10.062 2.062 1 98.94 115 ILE B C 1
ATOM 3651 O O . ILE B 1 115 ? 8.656 10.766 1.942 1 98.94 115 ILE B O 1
ATOM 3655 N N . HIS B 1 116 ? 7.719 8.75 2.037 1 98.88 116 HIS B N 1
ATOM 3656 C CA . HIS B 1 116 ? 8.977 8.031 1.88 1 98.88 116 HIS B CA 1
ATOM 3657 C C . HIS B 1 116 ? 9.672 8.414 0.573 1 98.88 116 HIS B C 1
ATOM 3659 O O . HIS B 1 116 ? 10.867 8.695 0.56 1 98.88 116 HIS B O 1
ATOM 3665 N N . LEU B 1 117 ? 8.891 8.375 -0.538 1 98.81 117 LEU B N 1
ATOM 3666 C CA . LEU B 1 117 ? 9.461 8.695 -1.841 1 98.81 117 LEU B CA 1
ATOM 3667 C C . LEU B 1 117 ? 9.961 10.133 -1.878 1 98.81 117 LEU B C 1
ATOM 3669 O O . LEU B 1 117 ? 11.016 10.414 -2.449 1 98.81 117 LEU B O 1
ATOM 3673 N N . PHE B 1 118 ? 9.195 11.031 -1.245 1 98.94 118 PHE B N 1
ATOM 3674 C CA . PHE B 1 118 ? 9.555 12.438 -1.168 1 98.94 118 PHE B CA 1
ATOM 3675 C C . PHE B 1 118 ? 10.883 12.625 -0.433 1 98.94 118 PHE B C 1
ATOM 3677 O O . PHE B 1 118 ? 11.805 13.25 -0.955 1 98.94 118 PHE B O 1
ATOM 3684 N N . LEU B 1 119 ? 11.047 11.977 0.698 1 98.88 119 LEU B N 1
ATOM 3685 C CA . LEU B 1 119 ? 12.195 12.188 1.568 1 98.88 119 LEU B CA 1
ATOM 3686 C C . LEU B 1 119 ? 13.406 11.422 1.062 1 98.88 119 LEU B C 1
ATOM 3688 O O . LEU B 1 119 ? 14.547 11.758 1.39 1 98.88 119 LEU B O 1
ATOM 3692 N N . SER B 1 120 ? 13.172 10.352 0.268 1 98.31 120 SER B N 1
ATOM 3693 C CA . SER B 1 120 ? 14.273 9.539 -0.24 1 98.31 120 SER B CA 1
ATOM 3694 C C . SER B 1 120 ? 14.703 9.992 -1.632 1 98.31 120 SER B C 1
ATOM 3696 O O . SER B 1 120 ? 15.578 9.383 -2.248 1 98.31 120 SER B O 1
ATOM 3698 N N . GLY B 1 121 ? 14.062 10.977 -2.188 1 97.81 121 GLY B N 1
ATOM 3699 C CA . GLY B 1 121 ? 14.445 11.555 -3.463 1 97.81 121 GLY B CA 1
ATOM 3700 C C . GLY B 1 121 ? 14.094 10.68 -4.648 1 97.81 121 GLY B C 1
ATOM 3701 O O . GLY B 1 121 ? 14.812 10.664 -5.652 1 97.81 121 GLY B O 1
ATOM 3702 N N . LYS B 1 122 ? 13.07 9.922 -4.496 1 97.88 122 LYS B N 1
ATOM 3703 C CA . LYS B 1 122 ? 12.641 9.039 -5.57 1 97.88 122 LYS B CA 1
ATOM 3704 C C . LYS B 1 122 ? 11.547 9.688 -6.418 1 97.88 122 LYS B C 1
ATOM 3706 O O . LYS B 1 122 ? 10.422 9.203 -6.457 1 97.88 122 LYS B O 1
ATOM 3711 N N . GLY B 1 123 ? 11.852 10.656 -7.148 1 97.94 123 GLY B N 1
ATOM 3712 C CA . GLY B 1 123 ? 10.984 11.445 -8 1 97.94 123 GLY B CA 1
ATOM 3713 C C . GLY B 1 123 ? 11.617 12.75 -8.461 1 97.94 123 GLY B C 1
ATOM 3714 O O . GLY B 1 123 ? 12.828 12.93 -8.328 1 97.94 123 GLY B O 1
ATOM 3715 N N . THR B 1 124 ? 10.844 13.617 -9.047 1 98.56 124 THR B N 1
ATOM 3716 C CA . THR B 1 124 ? 11.32 14.898 -9.562 1 98.56 124 THR B CA 1
ATOM 3717 C C . THR B 1 124 ? 10.555 16.047 -8.93 1 98.56 124 THR B C 1
ATOM 3719 O O . THR B 1 124 ? 9.562 15.836 -8.234 1 98.56 124 THR B O 1
ATOM 3722 N N . GLY B 1 125 ? 11.047 17.234 -9 1 98.69 125 GLY B N 1
ATOM 3723 C CA . GLY B 1 125 ? 10.336 18.438 -8.602 1 98.69 125 GLY B CA 1
ATOM 3724 C C . GLY B 1 125 ? 10.836 19.031 -7.297 1 98.69 125 GLY B C 1
ATOM 3725 O O . GLY B 1 125 ? 10.352 20.078 -6.855 1 98.69 125 GLY B O 1
ATOM 3726 N N . ILE B 1 126 ? 11.797 18.359 -6.68 1 98.56 126 ILE B N 1
ATOM 3727 C CA . ILE B 1 126 ? 12.352 18.828 -5.414 1 98.56 126 ILE B CA 1
ATOM 3728 C C . ILE B 1 126 ? 13.867 19.016 -5.555 1 98.56 126 ILE B C 1
ATOM 3730 O O . ILE B 1 126 ? 14.562 18.141 -6.074 1 98.56 126 ILE B O 1
ATOM 3734 N N . ASP B 1 127 ? 14.461 20.062 -5.07 1 97.56 127 ASP B N 1
ATOM 3735 C CA . ASP B 1 127 ? 15.867 20.391 -5.277 1 97.56 127 ASP B CA 1
ATOM 3736 C C . ASP B 1 127 ? 16.656 20.281 -3.977 1 97.56 127 ASP B C 1
ATOM 3738 O O . ASP B 1 127 ? 17.672 20.953 -3.805 1 97.56 127 ASP B O 1
ATOM 3742 N N . VAL B 1 128 ? 16.125 19.5 -3.061 1 97 128 VAL B N 1
ATOM 3743 C CA . VAL B 1 128 ? 16.781 19.281 -1.775 1 97 128 VAL B CA 1
ATOM 3744 C C . VAL B 1 128 ? 17.047 17.797 -1.563 1 97 128 VAL B C 1
ATOM 3746 O O . VAL B 1 128 ? 16.219 16.953 -1.907 1 97 128 VAL B O 1
ATOM 3749 N N . ASP B 1 129 ? 18.203 17.516 -1.003 1 97.31 129 ASP B N 1
ATOM 3750 C CA . ASP B 1 129 ? 18.531 16.156 -0.556 1 97.31 129 ASP B CA 1
ATOM 3751 C C . ASP B 1 129 ? 18.25 15.992 0.937 1 97.31 129 ASP B C 1
ATOM 3753 O O . ASP B 1 129 ? 19.109 16.297 1.77 1 97.31 129 ASP B O 1
ATOM 3757 N N . PHE B 1 130 ? 17.172 15.398 1.287 1 98.31 130 PHE B N 1
ATOM 3758 C CA . PHE B 1 130 ? 16.719 15.328 2.67 1 98.31 130 PHE B CA 1
ATOM 3759 C C . PHE B 1 130 ? 17.578 14.367 3.479 1 98.31 130 PHE B C 1
ATOM 3761 O O . PHE B 1 130 ? 17.531 14.375 4.711 1 98.31 130 PHE B O 1
ATOM 3768 N N . SER B 1 131 ? 18.297 13.484 2.805 1 95.62 131 SER B N 1
ATOM 3769 C CA . SER B 1 131 ? 19.172 12.562 3.516 1 95.62 131 SER B CA 1
ATOM 3770 C C . SER B 1 131 ? 20.297 13.312 4.234 1 95.62 131 SER B C 1
ATOM 3772 O O . SER B 1 131 ? 20.938 12.758 5.121 1 95.62 131 SER B O 1
ATOM 3774 N N . LYS B 1 132 ? 20.469 14.523 3.922 1 96.19 132 LYS B N 1
ATOM 3775 C CA . LYS B 1 132 ? 21.516 15.344 4.523 1 96.19 132 LYS B CA 1
ATOM 3776 C C . LYS B 1 132 ? 20.938 16.312 5.547 1 96.19 132 LYS B C 1
ATOM 3778 O O . LYS B 1 132 ? 21.641 17.188 6.051 1 96.19 132 LYS B O 1
ATOM 3783 N N . ARG B 1 133 ? 19.672 16.172 5.824 1 97.38 133 ARG B N 1
ATOM 3784 C CA . ARG B 1 133 ? 19 17.078 6.742 1 97.38 133 ARG B CA 1
ATOM 3785 C C . ARG B 1 133 ? 18.719 16.406 8.078 1 97.38 133 ARG B C 1
ATOM 3787 O O . ARG B 1 133 ? 18.594 15.18 8.141 1 97.38 133 ARG B O 1
ATOM 3794 N N . LYS B 1 134 ? 18.703 17.25 9.102 1 97 134 LYS B N 1
ATOM 3795 C CA . LYS B 1 134 ? 18.172 16.812 10.391 1 97 134 LYS B CA 1
ATOM 3796 C C . LYS B 1 134 ? 16.656 16.906 10.414 1 97 134 LYS B C 1
ATOM 3798 O O . LYS B 1 134 ? 16.078 17.969 10.656 1 97 134 LYS B O 1
ATOM 3803 N N . LEU B 1 135 ? 15.984 15.758 10.273 1 98.25 135 LEU B N 1
ATOM 3804 C CA . LEU B 1 135 ? 14.555 15.758 10.008 1 98.25 135 LEU B CA 1
ATOM 3805 C C . LEU B 1 135 ? 13.758 15.609 11.297 1 98.25 135 LEU B C 1
ATOM 3807 O O . LEU B 1 135 ? 14.047 14.727 12.109 1 98.25 135 LEU B O 1
ATOM 3811 N N . ALA B 1 136 ? 12.844 16.453 11.508 1 98.38 136 ALA B N 1
ATOM 3812 C CA . ALA B 1 136 ? 11.789 16.297 12.508 1 98.38 136 ALA B CA 1
ATOM 3813 C C . ALA B 1 136 ? 10.43 16.109 11.844 1 98.38 136 ALA B C 1
ATOM 3815 O O . ALA B 1 136 ? 9.922 17.031 11.195 1 98.38 136 ALA B O 1
ATOM 3816 N N . GLY B 1 137 ? 9.859 14.945 12 1 98.88 137 GLY B N 1
ATOM 3817 C CA . GLY B 1 137 ? 8.531 14.703 11.461 1 98.88 137 GLY B CA 1
ATOM 3818 C C . GLY B 1 137 ? 7.422 15.109 12.406 1 98.88 137 GLY B C 1
ATOM 3819 O O . GLY B 1 137 ? 7.402 14.688 13.562 1 98.88 137 GLY B O 1
ATOM 3820 N N . ILE B 1 138 ? 6.508 15.875 11.93 1 98.94 138 ILE B N 1
ATOM 3821 C CA . ILE B 1 138 ? 5.352 16.328 12.695 1 98.94 138 ILE B CA 1
ATOM 3822 C C . ILE B 1 138 ? 4.07 16.031 11.914 1 98.94 138 ILE B C 1
ATOM 3824 O O . ILE B 1 138 ? 3.836 16.609 10.852 1 98.94 138 ILE B O 1
ATOM 3828 N N . GLY B 1 139 ? 3.258 15.156 12.406 1 98.88 139 GLY B N 1
ATOM 3829 C CA . GLY B 1 139 ? 2.057 14.727 11.703 1 98.88 139 GLY B CA 1
ATOM 3830 C C . GLY B 1 139 ? 0.811 14.789 12.57 1 98.88 139 GLY B C 1
ATOM 3831 O O . GLY B 1 139 ? 0.856 14.461 13.758 1 98.88 139 GLY B O 1
ATOM 3832 N N . HIS B 1 140 ? -0.249 15.242 11.977 1 98.75 140 HIS B N 1
ATOM 3833 C CA . HIS B 1 140 ? -1.547 15.273 12.641 1 98.75 140 HIS B CA 1
ATOM 3834 C C . HIS B 1 140 ? -2.461 14.172 12.125 1 98.75 140 HIS B C 1
ATOM 3836 O O . HIS B 1 140 ? -2.65 14.039 10.914 1 98.75 140 HIS B O 1
ATOM 3842 N N . SER B 1 141 ? -3.109 13.359 12.992 1 97.44 141 SER B N 1
ATOM 3843 C CA . SER B 1 141 ? -4.145 12.398 12.625 1 97.44 141 SER B CA 1
ATOM 3844 C C . SER B 1 141 ? -3.631 11.406 11.586 1 97.44 141 SER B C 1
ATOM 3846 O O . SER B 1 141 ? -2.617 10.734 11.805 1 97.44 141 SER B O 1
ATOM 3848 N N . SER B 1 142 ? -4.207 11.383 10.383 1 98.12 142 SER B N 1
ATOM 3849 C CA . SER B 1 142 ? -3.771 10.477 9.32 1 98.12 142 SER B CA 1
ATOM 3850 C C . SER B 1 142 ? -2.359 10.812 8.859 1 98.12 142 SER B C 1
ATOM 3852 O O . SER B 1 142 ? -1.615 9.93 8.422 1 98.12 142 SER B O 1
ATOM 3854 N N . GLY B 1 143 ? -1.98 12.078 8.953 1 98.81 143 GLY B N 1
ATOM 3855 C CA . GLY B 1 143 ? -0.616 12.461 8.625 1 98.81 143 GLY B CA 1
ATOM 3856 C C . GLY B 1 143 ? 0.415 11.836 9.547 1 98.81 143 GLY B C 1
ATOM 3857 O O . GLY B 1 143 ? 1.514 11.484 9.109 1 98.81 143 GLY B O 1
ATOM 3858 N N . ALA B 1 144 ? 0.049 11.719 10.828 1 98.88 144 ALA B N 1
ATOM 3859 C CA . ALA B 1 144 ? 0.921 11.031 11.773 1 98.88 144 ALA B CA 1
ATOM 3860 C C . ALA B 1 144 ? 1.084 9.562 11.398 1 98.88 144 ALA B C 1
ATOM 3862 O O . ALA B 1 144 ? 2.186 9.016 11.484 1 98.88 144 ALA B O 1
ATOM 3863 N N . VAL B 1 145 ? -0.016 8.953 11.008 1 98.56 145 VAL B N 1
ATOM 3864 C CA . VAL B 1 145 ? 0.028 7.562 10.578 1 98.56 145 VAL B CA 1
ATOM 3865 C C . VAL B 1 145 ? 0.948 7.426 9.367 1 98.56 145 VAL B C 1
ATOM 3867 O O . VAL B 1 145 ? 1.744 6.488 9.289 1 98.56 145 VAL B O 1
ATOM 3870 N N . GLY B 1 146 ? 0.814 8.375 8.445 1 98.81 146 GLY B N 1
ATOM 3871 C CA . GLY B 1 146 ? 1.701 8.398 7.293 1 98.81 146 GLY B CA 1
ATOM 3872 C C . GLY B 1 146 ? 3.168 8.477 7.672 1 98.81 146 GLY B C 1
ATOM 3873 O O . GLY B 1 146 ? 4 7.762 7.102 1 98.81 146 GLY B O 1
ATOM 3874 N N . LEU B 1 147 ? 3.488 9.312 8.633 1 98.88 147 LEU B N 1
ATOM 3875 C CA . LEU B 1 147 ? 4.867 9.445 9.086 1 98.88 147 LEU B CA 1
ATOM 3876 C C . LEU B 1 147 ? 5.355 8.141 9.719 1 98.88 147 LEU B C 1
ATOM 3878 O O . LEU B 1 147 ? 6.477 7.703 9.453 1 98.88 147 LEU B O 1
ATOM 3882 N N . ILE B 1 148 ? 4.527 7.562 10.57 1 98.75 148 ILE B N 1
ATOM 3883 C CA . ILE B 1 148 ? 4.875 6.305 11.219 1 98.75 148 ILE B CA 1
ATOM 3884 C C . ILE B 1 148 ? 5.254 5.27 10.164 1 98.75 148 ILE B C 1
ATOM 3886 O O . ILE B 1 148 ? 6.359 4.719 10.195 1 98.75 148 ILE B O 1
ATOM 3890 N N . LEU B 1 149 ? 4.426 5.082 9.164 1 98.75 149 LEU B N 1
ATOM 3891 C CA . LEU B 1 149 ? 4.602 3.967 8.242 1 98.75 149 LEU B CA 1
ATOM 3892 C C . LEU B 1 149 ? 5.594 4.324 7.141 1 98.75 149 LEU B C 1
ATOM 3894 O O . LEU B 1 149 ? 6.094 3.443 6.438 1 98.75 149 LEU B O 1
ATOM 3898 N N . SER B 1 150 ? 5.898 5.602 6.98 1 98.81 150 SER B N 1
ATOM 3899 C CA . SER B 1 150 ? 6.965 5.98 6.059 1 98.81 150 SER B CA 1
ATOM 3900 C C . SER B 1 150 ? 8.297 5.371 6.473 1 98.81 150 SER B C 1
ATOM 3902 O O . SER B 1 150 ? 9.211 5.246 5.652 1 98.81 150 SER B O 1
ATOM 3904 N N . THR B 1 151 ? 8.453 4.961 7.703 1 98.62 151 THR B N 1
ATOM 3905 C CA . THR B 1 151 ? 9.703 4.426 8.234 1 98.62 151 THR B CA 1
ATOM 3906 C C . THR B 1 151 ? 9.828 2.941 7.91 1 98.62 151 THR B C 1
ATOM 3908 O O . THR B 1 151 ? 10.836 2.314 8.242 1 98.62 151 THR B O 1
ATOM 3911 N N . THR B 1 152 ? 8.828 2.34 7.227 1 98.5 152 THR B N 1
ATOM 3912 C CA . THR B 1 152 ? 8.828 0.903 6.98 1 98.5 152 THR B CA 1
ATOM 3913 C C . THR B 1 152 ? 9.32 0.597 5.57 1 98.5 152 THR B C 1
ATOM 3915 O O . THR B 1 152 ? 9.422 -0.568 5.18 1 98.5 152 THR B O 1
ATOM 3918 N N . TYR B 1 153 ? 9.578 1.57 4.793 1 98.31 153 TYR B N 1
ATOM 3919 C CA . TYR B 1 153 ? 10.086 1.415 3.43 1 98.31 153 TYR B CA 1
ATOM 3920 C C . TYR B 1 153 ? 11.602 1.523 3.395 1 98.31 153 TYR B C 1
ATOM 3922 O O . TYR B 1 153 ? 12.242 1.766 4.422 1 98.31 153 TYR B O 1
ATOM 3930 N N . HIS B 1 154 ? 12.211 1.291 2.137 1 97.38 154 HIS B N 1
ATOM 3931 C CA . HIS B 1 154 ? 13.656 1.335 1.96 1 97.38 154 HIS B CA 1
ATOM 3932 C C . HIS B 1 154 ? 14.047 2.262 0.812 1 97.38 154 HIS B C 1
ATOM 3934 O O . HIS B 1 154 ? 13.391 2.273 -0.231 1 97.38 154 HIS B O 1
ATOM 3940 N N . PRO B 1 155 ? 15.148 3.021 0.919 1 97.19 155 PRO B N 1
ATOM 3941 C CA . PRO B 1 155 ? 15.938 3.133 2.148 1 97.19 155 PRO B CA 1
ATOM 3942 C C . PRO B 1 155 ? 15.156 3.779 3.293 1 97.19 155 PRO B C 1
ATOM 3944 O O . PRO B 1 155 ? 14.242 4.57 3.051 1 97.19 155 PRO B O 1
ATOM 3947 N N . ARG B 1 156 ? 15.43 3.43 4.441 1 96.94 156 ARG B N 1
ATOM 3948 C CA . ARG B 1 156 ? 14.695 3.92 5.605 1 96.94 156 ARG B CA 1
ATOM 3949 C C . ARG B 1 156 ? 14.914 5.414 5.801 1 96.94 156 ARG B C 1
ATOM 3951 O O . ARG B 1 156 ? 16.047 5.902 5.68 1 96.94 156 ARG B O 1
ATOM 3958 N N . VAL B 1 157 ? 13.875 6.105 6.082 1 97.19 157 VAL B N 1
ATOM 3959 C CA . VAL B 1 157 ? 13.977 7.527 6.406 1 97.19 157 VAL B CA 1
ATOM 3960 C C . VAL B 1 157 ? 14.633 7.703 7.773 1 97.19 157 VAL B C 1
ATOM 3962 O O . VAL B 1 157 ? 14.305 6.988 8.727 1 97.19 157 VAL B O 1
ATOM 3965 N N . LYS B 1 158 ? 15.492 8.641 7.84 1 96 158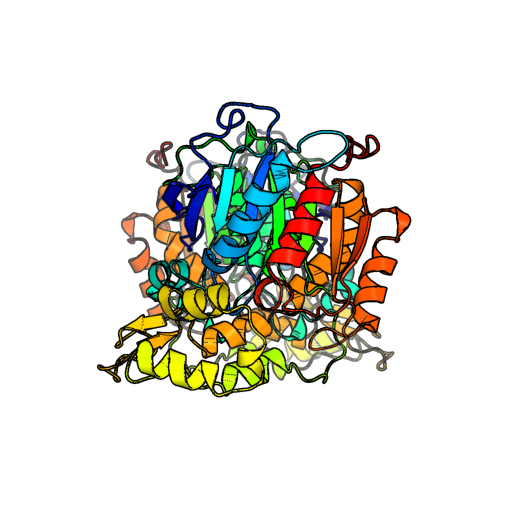 LYS B N 1
ATOM 3966 C CA . LYS B 1 158 ? 16.203 8.883 9.086 1 96 158 LYS B CA 1
ATOM 3967 C C . LYS B 1 158 ? 15.664 10.109 9.805 1 96 158 LYS B C 1
ATOM 3969 O O . LYS B 1 158 ? 16.266 11.18 9.766 1 96 158 LYS B O 1
ATOM 3974 N N . TYR B 1 159 ? 14.695 9.898 10.555 1 98 159 TYR B N 1
ATOM 3975 C CA . TYR B 1 159 ? 14.18 10.984 11.383 1 98 159 TYR B CA 1
ATOM 3976 C C . TYR B 1 159 ? 15.031 11.164 12.633 1 98 159 TYR B C 1
ATOM 3978 O O . TYR B 1 159 ? 15.469 10.18 13.234 1 98 159 TYR B O 1
ATOM 3986 N N . SER B 1 160 ? 15.242 12.406 12.984 1 96.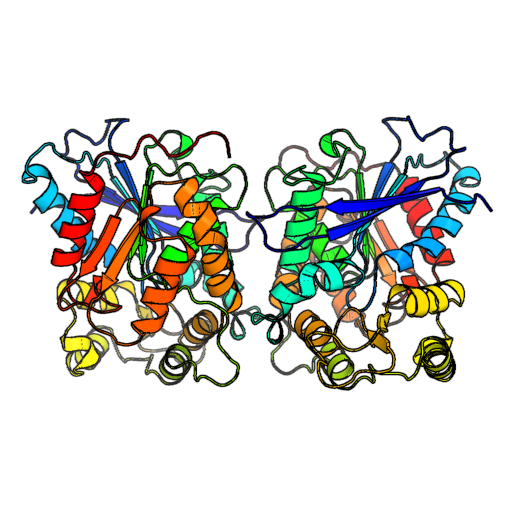94 160 SER B N 1
ATOM 3987 C CA . SER B 1 160 ? 15.828 12.711 14.289 1 96.94 160 SER B CA 1
ATOM 3988 C C . SER B 1 160 ? 14.797 12.586 15.398 1 96.94 160 SER B C 1
ATOM 3990 O O . SER B 1 160 ? 15.133 12.242 16.531 1 96.94 160 SER B O 1
ATOM 3992 N N . LEU B 1 161 ? 13.594 12.914 15.062 1 97.44 161 LEU B N 1
ATOM 3993 C CA . LEU B 1 161 ? 12.469 12.711 15.977 1 97.44 161 LEU B CA 1
ATOM 3994 C C . LEU B 1 161 ? 11.148 12.727 15.227 1 97.44 161 LEU B C 1
ATOM 3996 O O . LEU B 1 161 ? 11.078 13.211 14.094 1 97.44 161 LEU B O 1
ATOM 4000 N N . LEU B 1 162 ? 10.141 12.164 15.852 1 98.5 162 LEU B N 1
ATOM 4001 C CA . LEU B 1 162 ? 8.758 12.227 15.391 1 98.5 162 LEU B CA 1
ATOM 4002 C C . LEU B 1 162 ? 7.855 12.836 16.453 1 98.5 162 LEU B C 1
ATOM 4004 O O . LEU B 1 162 ? 7.945 12.469 17.641 1 98.5 162 LEU B O 1
ATOM 4008 N N . HIS B 1 163 ? 7.105 13.805 16.094 1 98.75 163 HIS B N 1
ATOM 4009 C CA . HIS B 1 163 ? 6.059 14.359 16.938 1 98.75 163 HIS B CA 1
ATOM 4010 C C . HIS B 1 163 ? 4.672 14.023 16.406 1 98.75 163 HIS B C 1
ATOM 4012 O O . HIS B 1 163 ? 4.199 14.656 15.453 1 98.75 163 HIS B O 1
ATOM 4018 N N . LEU B 1 164 ? 4.035 13.07 17 1 98.75 164 LEU B N 1
ATOM 4019 C CA . LEU B 1 164 ? 2.74 12.57 16.547 1 98.75 164 LEU B CA 1
ATOM 4020 C C . LEU B 1 164 ? 1.602 13.273 17.266 1 98.75 164 LEU B C 1
ATOM 4022 O O . LEU B 1 164 ? 1.37 13.031 18.453 1 98.75 164 LEU B O 1
ATOM 4026 N N . VAL B 1 165 ? 0.932 14.062 16.516 1 98.62 165 VAL B N 1
ATOM 4027 C CA . VAL B 1 165 ? -0.156 14.867 17.062 1 98.62 165 VAL B CA 1
ATOM 4028 C C . VAL B 1 165 ? -1.493 14.18 16.781 1 98.62 165 VAL B C 1
ATOM 4030 O O . VAL B 1 165 ? -1.965 14.148 15.648 1 98.62 165 VAL B O 1
ATOM 4033 N N . GLU B 1 166 ? -2.131 13.672 17.828 1 97 166 GLU B N 1
ATOM 4034 C CA . GLU B 1 166 ? -3.424 13 17.734 1 97 166 GLU B CA 1
ATOM 4035 C C . GLU B 1 166 ? -3.418 11.945 16.625 1 97 166 GLU B C 1
ATOM 4037 O O . GLU B 1 166 ? -4.285 11.953 15.75 1 97 166 GLU B O 1
ATOM 4042 N N . PRO B 1 167 ? -2.42 11.039 16.672 1 97 167 PRO B N 1
ATOM 4043 C CA . PRO B 1 167 ? -2.412 10.008 15.641 1 97 167 PRO B CA 1
ATOM 4044 C C . PRO B 1 167 ? -3.637 9.094 15.711 1 97 167 PRO B C 1
ATOM 4046 O O . PRO B 1 167 ? -3.98 8.602 16.797 1 97 167 PRO B O 1
ATOM 4049 N N . MET B 1 168 ? -4.285 8.938 14.656 1 92.62 168 MET B N 1
ATOM 4050 C CA . MET B 1 168 ? -5.469 8.086 14.617 1 92.62 168 MET B CA 1
ATOM 4051 C C . MET B 1 168 ? -5.078 6.629 14.383 1 92.62 168 MET B C 1
ATOM 4053 O O . MET B 1 168 ? -5.223 6.113 13.273 1 92.62 168 MET B O 1
ATOM 4057 N N . ILE B 1 169 ? -4.578 5.988 15.383 1 93.88 169 ILE B N 1
ATOM 4058 C CA . ILE B 1 169 ? -4.168 4.586 15.367 1 93.88 169 ILE B CA 1
ATOM 4059 C C . ILE B 1 169 ? -4.977 3.799 16.391 1 93.88 169 ILE B C 1
ATOM 4061 O O . ILE B 1 169 ? -5.281 4.305 17.469 1 93.88 169 ILE B O 1
ATOM 4065 N N . LEU B 1 170 ? -5.414 2.646 16.047 1 87.06 170 LEU B N 1
ATOM 4066 C CA . LEU B 1 170 ? -6.172 1.804 16.953 1 87.06 170 LEU B CA 1
ATOM 4067 C C . LEU B 1 170 ? -6.121 0.344 16.516 1 87.06 170 LEU B C 1
ATOM 4069 O O . LEU B 1 170 ? -5.945 0.052 15.336 1 87.06 170 LEU B O 1
ATOM 4073 N N . PRO B 1 171 ? -6.16 -0.468 17.516 1 84.19 171 PRO B N 1
ATOM 4074 C CA . PRO B 1 171 ? -6.328 -1.874 17.141 1 84.19 171 PRO B CA 1
ATOM 4075 C C . PRO B 1 171 ? -7.629 -2.135 16.391 1 84.19 171 PRO B C 1
ATOM 4077 O O . PRO B 1 171 ? -8.516 -1.276 16.359 1 84.19 171 PRO B O 1
ATOM 4080 N N . ALA B 1 172 ? -7.703 -3.125 15.672 1 75.5 172 ALA B N 1
ATOM 4081 C CA . ALA B 1 172 ? -8.867 -3.391 14.828 1 75.5 172 ALA B CA 1
ATOM 4082 C C . ALA B 1 172 ? -10.156 -3.307 15.633 1 75.5 172 ALA B C 1
ATOM 4084 O O . ALA B 1 172 ? -10.234 -3.812 16.75 1 75.5 172 ALA B O 1
ATOM 4085 N N . PHE B 1 173 ? -11.008 -2.396 15.117 1 65.94 173 PHE B N 1
ATOM 4086 C CA . PHE B 1 173 ? -12.312 -2.211 15.742 1 65.94 173 PHE B CA 1
ATOM 4087 C C . PHE B 1 173 ? -13.125 -3.496 15.688 1 65.94 173 PHE B C 1
ATOM 4089 O O . PHE B 1 173 ? -13.047 -4.242 14.703 1 65.94 173 PHE B O 1
ATOM 4096 N N . PRO B 1 174 ? -13.742 -3.625 16.766 1 61.59 174 PRO B N 1
ATOM 4097 C CA . PRO B 1 174 ? -14.75 -4.676 16.594 1 61.59 174 PRO B CA 1
ATOM 4098 C C . PRO B 1 174 ? -15.758 -4.352 15.5 1 61.59 174 PRO B C 1
ATOM 4100 O O . PRO B 1 174 ? -16.062 -3.178 15.258 1 61.59 174 PRO B O 1
ATOM 4103 N N . PRO B 1 175 ? -16.094 -5.328 14.852 1 61.66 175 PRO B N 1
ATOM 4104 C CA . PRO B 1 175 ? -17.125 -5.137 13.836 1 61.66 175 PRO B CA 1
ATOM 4105 C C . PRO B 1 175 ? -18.375 -4.461 14.383 1 61.66 175 PRO B C 1
ATOM 4107 O O . PRO B 1 175 ? -18.75 -4.688 15.539 1 61.66 175 PRO B O 1
ATOM 4110 N N . GLY B 1 176 ? -18.875 -3.395 13.711 1 61.62 176 GLY B N 1
ATOM 4111 C CA . GLY B 1 176 ? -20.172 -2.836 14.07 1 61.62 176 GLY B CA 1
ATOM 4112 C C . GLY B 1 176 ? -20.078 -1.428 14.625 1 61.62 176 GLY B C 1
ATOM 4113 O O . GLY B 1 176 ? -21.094 -0.732 14.742 1 61.62 176 GLY B O 1
ATOM 4114 N N . ILE B 1 177 ? -18.953 -1.043 15.047 1 65.56 177 ILE B N 1
ATOM 4115 C CA . ILE B 1 177 ? -18.859 0.318 15.562 1 65.56 177 ILE B CA 1
ATOM 4116 C C . ILE B 1 177 ? -18.922 1.315 14.406 1 65.56 177 ILE B C 1
ATOM 4118 O O . ILE B 1 177 ? -18.172 1.198 13.438 1 65.56 177 ILE B O 1
ATOM 4122 N N . PRO B 1 178 ? -19.922 2.09 14.594 1 70.62 178 PRO B N 1
ATOM 4123 C CA . PRO B 1 178 ? -20.078 3.068 13.516 1 70.62 178 PRO B CA 1
ATOM 4124 C C . PRO B 1 178 ? -18.859 3.963 13.344 1 70.62 178 PRO B C 1
ATOM 4126 O O . PRO B 1 178 ? -18.219 4.359 14.328 1 70.62 178 PRO B O 1
ATOM 4129 N N . ASN B 1 179 ? -18.5 4.125 12.148 1 85.25 179 ASN B N 1
ATOM 4130 C CA . ASN B 1 179 ? -17.469 5.09 11.781 1 85.25 179 ASN B CA 1
ATOM 4131 C C . ASN B 1 179 ? -18.031 6.496 11.633 1 85.25 179 ASN B C 1
ATOM 4133 O O . ASN B 1 179 ? -18.469 6.883 10.539 1 85.25 179 ASN B O 1
ATOM 4137 N N . VAL B 1 180 ? -18.031 7.258 12.656 1 86.06 180 VAL B N 1
ATOM 4138 C CA . VAL B 1 180 ? -18.703 8.555 12.742 1 86.06 180 VAL B CA 1
ATOM 4139 C C . VAL B 1 180 ? -18.031 9.539 11.789 1 86.06 180 VAL B C 1
ATOM 4141 O O . VAL B 1 180 ? -18.688 10.414 11.219 1 86.06 180 VAL B O 1
ATOM 4144 N N . LEU B 1 181 ? -16.781 9.398 11.625 1 91.25 181 LEU B N 1
ATOM 4145 C CA . LEU B 1 181 ? -16.062 10.297 10.727 1 91.25 181 LEU B CA 1
ATOM 4146 C C . LEU B 1 181 ? -16.469 10.062 9.273 1 91.25 181 LEU B C 1
ATOM 4148 O O . LEU B 1 181 ? -16.688 11.016 8.523 1 91.25 181 LEU B O 1
ATOM 4152 N N . GLU B 1 182 ? -16.578 8.781 8.93 1 93.25 182 GLU B N 1
ATOM 4153 C CA . GLU B 1 182 ? -17.047 8.461 7.59 1 93.25 182 GLU B CA 1
ATOM 4154 C C . GLU B 1 182 ? -18.469 8.992 7.363 1 93.25 182 GLU B C 1
ATOM 4156 O O . GLU B 1 182 ? -18.75 9.602 6.332 1 93.25 182 GLU B O 1
ATOM 4161 N N . ALA B 1 183 ? -19.359 8.734 8.312 1 93.44 183 ALA B N 1
ATOM 4162 C CA . ALA B 1 183 ? -20.75 9.164 8.203 1 93.44 183 ALA B CA 1
ATOM 4163 C C . ALA B 1 183 ? -20.844 10.68 8.062 1 93.44 183 ALA B C 1
ATOM 4165 O O . ALA B 1 183 ? -21.656 11.188 7.281 1 93.44 183 ALA B O 1
ATOM 4166 N N . GLY B 1 184 ? -20.031 11.359 8.852 1 93.81 184 GLY B N 1
ATOM 4167 C CA . GLY B 1 184 ? -20.016 12.812 8.773 1 93.81 184 GLY B CA 1
ATOM 4168 C C . GLY B 1 184 ? -19.547 13.328 7.422 1 93.81 184 GLY B C 1
ATOM 4169 O O . GLY B 1 184 ? -20.125 14.273 6.879 1 93.81 184 GLY B O 1
ATOM 4170 N N . ALA B 1 185 ? -18.547 12.711 6.887 1 95.62 185 ALA B N 1
ATOM 4171 C CA . ALA B 1 185 ? -18 13.125 5.594 1 95.62 185 ALA B CA 1
ATOM 4172 C C . ALA B 1 185 ? -19 12.898 4.477 1 95.62 185 ALA B C 1
ATOM 4174 O O . ALA B 1 185 ? -19.156 13.75 3.594 1 95.62 185 ALA B O 1
ATOM 4175 N N . VAL B 1 186 ? -19.734 11.828 4.547 1 94.56 186 VAL B N 1
ATOM 4176 C CA . VAL B 1 186 ? -20.688 11.461 3.508 1 94.56 186 VAL B CA 1
ATOM 4177 C C . VAL B 1 186 ? -21.828 12.484 3.467 1 94.56 186 VAL B C 1
ATOM 4179 O O . VAL B 1 186 ? -22.328 12.812 2.393 1 94.56 186 VAL B O 1
ATOM 4182 N N . LYS B 1 187 ? -22.188 13.055 4.523 1 94.94 187 LYS B N 1
ATOM 4183 C CA . LYS B 1 187 ? -23.406 13.867 4.637 1 94.94 187 LYS B CA 1
ATOM 4184 C C . LYS B 1 187 ? -23.078 15.352 4.582 1 94.94 187 LYS B C 1
ATOM 4186 O O . LYS B 1 187 ? -23.969 16.188 4.492 1 94.94 187 LYS B O 1
ATOM 4191 N N . ARG B 1 188 ? -21.906 15.68 4.523 1 93.69 188 ARG B N 1
ATOM 4192 C CA . ARG B 1 188 ? -21.562 17.094 4.707 1 93.69 188 ARG B CA 1
ATOM 4193 C C . ARG B 1 188 ? -21.906 17.906 3.461 1 93.69 188 ARG B C 1
ATOM 4195 O O . ARG B 1 188 ? -21.766 17.406 2.338 1 93.69 188 ARG B O 1
ATOM 4202 N N . ARG B 1 189 ? -22.281 19.125 3.703 1 94.62 189 ARG B N 1
ATOM 4203 C CA . ARG B 1 189 ? -22.375 20.078 2.611 1 94.62 189 ARG B CA 1
ATOM 4204 C C . ARG B 1 189 ? -21 20.359 2.002 1 94.62 189 ARG B C 1
ATOM 4206 O O . ARG B 1 189 ? -20.016 20.484 2.723 1 94.62 189 ARG B O 1
ATOM 4213 N N . ASP B 1 190 ? -20.969 20.391 0.625 1 96.56 190 ASP B N 1
ATOM 4214 C CA . ASP B 1 190 ? -19.656 20.594 0.042 1 96.56 190 ASP B CA 1
ATOM 4215 C C . ASP B 1 190 ? -19.734 21.531 -1.167 1 96.56 190 ASP B C 1
ATOM 4217 O O . ASP B 1 190 ? -18.797 21.594 -1.966 1 96.56 190 ASP B O 1
ATOM 4221 N N . ILE B 1 191 ? -20.828 22.188 -1.354 1 98.19 191 ILE B N 1
ATOM 4222 C CA . ILE B 1 191 ? -20.953 23.156 -2.436 1 98.19 191 ILE B CA 1
ATOM 4223 C C . ILE B 1 191 ? -21.5 24.469 -1.883 1 98.19 191 ILE B C 1
ATOM 4225 O O . ILE B 1 191 ? -22.422 24.484 -1.068 1 98.19 191 ILE B O 1
ATOM 4229 N N . TRP B 1 192 ? -20.906 25.594 -2.299 1 98.62 192 TRP B N 1
ATOM 4230 C CA . TRP B 1 192 ? -21.328 26.938 -1.945 1 98.62 192 TRP B CA 1
ATOM 4231 C C . TRP B 1 192 ? -21.297 27.859 -3.162 1 98.62 192 TRP B C 1
ATOM 4233 O O . TRP B 1 192 ? -20.516 27.641 -4.094 1 98.62 192 TRP B O 1
ATOM 4243 N N . PRO B 1 193 ? -22.047 28.906 -3.129 1 98.31 193 PRO B N 1
ATOM 4244 C CA . PRO B 1 193 ? -22.031 29.844 -4.258 1 98.31 193 PRO B CA 1
ATOM 4245 C C . PRO B 1 193 ? -20.672 30.516 -4.445 1 98.31 193 PRO B C 1
ATOM 4247 O O . PRO B 1 193 ? -20.312 30.875 -5.57 1 98.31 193 PRO B O 1
ATOM 4250 N N . SER B 1 194 ? -19.984 30.797 -3.365 1 98.38 194 SER B N 1
ATOM 4251 C CA . SER B 1 194 ? -18.672 31.453 -3.383 1 98.38 194 SER B CA 1
ATOM 4252 C C . SER B 1 194 ? -17.891 31.141 -2.115 1 98.38 194 SER B C 1
ATOM 4254 O O . SER B 1 194 ? -18.438 30.578 -1.161 1 98.38 194 SER B O 1
ATOM 4256 N N . LYS B 1 195 ? -16.641 31.5 -2.141 1 98.44 195 LYS B N 1
ATOM 4257 C CA . LYS B 1 195 ? -15.828 31.328 -0.943 1 98.44 195 LYS B CA 1
ATOM 4258 C C . LYS B 1 195 ? -16.344 32.188 0.203 1 98.44 195 LYS B C 1
ATOM 4260 O O . LYS B 1 195 ? -16.297 31.781 1.366 1 98.44 195 LYS B O 1
ATOM 4265 N N . GLU B 1 196 ? -16.812 33.344 -0.119 1 98.31 196 GLU B N 1
ATOM 4266 C CA . GLU B 1 196 ? -17.375 34.219 0.894 1 98.31 196 GLU B CA 1
ATOM 4267 C C . GLU B 1 196 ? -18.594 33.594 1.562 1 98.31 196 GLU B C 1
ATOM 4269 O O . GLU B 1 196 ? -18.75 33.656 2.783 1 98.31 196 GLU B O 1
ATOM 4274 N N . GLU B 1 197 ? -19.406 33 0.75 1 98.31 197 GLU B N 1
ATOM 4275 C CA . GLU B 1 197 ? -20.609 32.375 1.287 1 98.31 197 GLU B CA 1
ATOM 4276 C C . GLU B 1 197 ? -20.234 31.125 2.102 1 98.31 197 GLU B C 1
ATOM 4278 O O . GLU B 1 197 ? -20.906 30.797 3.088 1 98.31 197 GLU B O 1
ATOM 4283 N N . ALA B 1 198 ? -19.234 30.438 1.67 1 98.38 198 ALA B N 1
ATOM 4284 C CA . ALA B 1 198 ? -18.75 29.297 2.453 1 98.38 198 ALA B CA 1
ATOM 4285 C C . ALA B 1 198 ? -18.25 29.766 3.82 1 98.38 198 ALA B C 1
ATOM 4287 O O . ALA B 1 198 ? -18.562 29.156 4.844 1 98.38 198 ALA B O 1
ATOM 4288 N N . MET B 1 199 ? -17.484 30.828 3.777 1 98.12 199 MET B N 1
ATOM 4289 C CA . MET B 1 199 ? -16.969 31.375 5.027 1 98.12 199 MET B CA 1
ATOM 4290 C C . MET B 1 199 ? -18.094 31.734 5.98 1 98.12 199 MET B C 1
ATOM 4292 O O . MET B 1 199 ? -18.031 31.422 7.172 1 98.12 199 MET B O 1
ATOM 4296 N N . LYS B 1 200 ? -19.094 32.312 5.48 1 97.62 200 LYS B N 1
ATOM 4297 C CA . LYS B 1 200 ? -20.266 32.688 6.289 1 97.62 200 LYS B CA 1
ATOM 4298 C C . LYS B 1 200 ? -20.938 31.422 6.855 1 97.62 200 LYS B C 1
ATOM 4300 O O . LYS B 1 200 ? -21.312 31.406 8.031 1 97.62 200 LYS B O 1
ATOM 4305 N N . ALA B 1 201 ? -21.078 30.5 6 1 96.62 201 ALA B N 1
ATOM 4306 C CA . ALA B 1 201 ? -21.719 29.25 6.418 1 96.62 201 ALA B CA 1
ATOM 4307 C C . ALA B 1 201 ? -20.922 28.578 7.527 1 96.62 201 ALA B C 1
ATOM 4309 O O . ALA B 1 201 ? -21.5 28.141 8.531 1 96.62 201 ALA B O 1
ATOM 4310 N N . PHE B 1 202 ? -19.609 28.438 7.352 1 96.5 202 PHE B N 1
ATOM 4311 C CA . PHE B 1 202 ? -18.766 27.812 8.359 1 96.5 202 PHE B CA 1
ATOM 4312 C C . PHE B 1 202 ? -18.781 28.609 9.656 1 96.5 202 PHE B C 1
ATOM 4314 O O . PHE B 1 202 ? -18.922 28.047 10.742 1 96.5 202 PHE B O 1
ATOM 4321 N N . SER B 1 203 ? -18.703 29.859 9.539 1 95 203 SER B N 1
ATOM 4322 C CA . SER B 1 203 ? -18.594 30.734 10.703 1 95 203 SER B CA 1
ATOM 4323 C C . SER B 1 203 ? -19.891 30.766 11.508 1 95 203 SER B C 1
ATOM 4325 O O . SER B 1 203 ? -19.906 31.203 12.656 1 95 203 SER B O 1
ATOM 4327 N N . SER B 1 204 ? -20.938 30.297 10.945 1 94.12 204 SER B N 1
ATOM 4328 C CA . SER B 1 204 ? -22.234 30.328 11.617 1 94.12 204 SER B CA 1
ATOM 4329 C C . SER B 1 204 ? -22.469 29.078 12.445 1 94.12 204 SER B C 1
ATOM 4331 O O . SER B 1 204 ? -23.375 29.031 13.289 1 94.12 204 SER B O 1
ATOM 4333 N N . ARG B 1 205 ? -21.656 28.078 12.258 1 93.88 205 ARG B N 1
ATOM 4334 C CA . ARG B 1 205 ? -21.828 26.812 12.945 1 93.88 205 ARG B CA 1
ATOM 4335 C C . ARG B 1 205 ? -20.891 26.703 14.148 1 93.88 205 ARG B C 1
ATOM 4337 O O . ARG B 1 205 ? -19.703 27.016 14.039 1 93.88 205 ARG B O 1
ATOM 4344 N N . PRO B 1 206 ? -21.406 26.219 15.227 1 92.06 206 PRO B N 1
ATOM 4345 C CA . PRO B 1 206 ? -20.609 26.125 16.453 1 92.06 206 PRO B CA 1
ATOM 4346 C C . PRO B 1 206 ? -19.344 25.266 16.266 1 92.06 206 PRO B C 1
ATOM 4348 O O . PRO B 1 206 ? -18.297 25.594 16.812 1 92.06 206 PRO B O 1
ATOM 4351 N N . SER B 1 207 ? -19.422 24.219 15.492 1 89.94 207 SER B N 1
ATOM 4352 C CA . SER B 1 207 ? -18.328 23.297 15.297 1 89.94 207 SER B CA 1
ATOM 4353 C C . SER B 1 207 ? -17.141 23.969 14.617 1 89.94 207 SER B C 1
ATOM 4355 O O . SER B 1 207 ? -15.992 23.531 14.758 1 89.94 207 SER B O 1
ATOM 4357 N N . TRP B 1 208 ? -17.438 25.078 13.945 1 93.88 208 TRP B N 1
ATOM 4358 C CA . TRP B 1 208 ? -16.391 25.781 13.227 1 93.88 208 TRP B CA 1
ATOM 4359 C C . TRP B 1 208 ? -15.992 27.062 13.961 1 93.88 208 TRP B C 1
ATOM 4361 O O . TRP B 1 208 ? -14.875 27.547 13.812 1 93.88 208 TRP B O 1
ATOM 4371 N N . GLN B 1 209 ? -16.875 27.594 14.742 1 93.44 209 GLN B N 1
ATOM 4372 C CA . GLN B 1 209 ? -16.625 28.828 15.477 1 93.44 209 GLN B CA 1
ATOM 4373 C C . GLN B 1 209 ? -15.5 28.656 16.484 1 93.44 209 GLN B C 1
ATOM 4375 O O . GLN B 1 209 ? -14.812 29.625 16.828 1 93.44 209 GLN B O 1
ATOM 4380 N N . VAL B 1 210 ? -15.297 27.484 16.875 1 93.56 210 VAL B N 1
ATOM 4381 C CA . VAL B 1 210 ? -14.289 27.234 17.891 1 93.56 210 VAL B CA 1
ATOM 4382 C C . VAL B 1 210 ? -12.898 27.203 17.25 1 93.56 210 VAL B C 1
ATOM 4384 O O . VAL B 1 210 ? -11.883 27.234 17.953 1 93.56 210 VAL B O 1
ATOM 4387 N N . TRP B 1 211 ? -12.836 27.219 15.922 1 96.94 211 TRP B N 1
ATOM 4388 C CA . TRP B 1 211 ? -11.547 27.203 15.234 1 96.94 211 TRP B CA 1
ATOM 4389 C C . TRP B 1 211 ? -10.844 28.547 15.367 1 96.94 211 TRP B C 1
ATOM 4391 O O . TRP B 1 211 ? -11.492 29.594 15.445 1 96.94 211 TRP B O 1
ATOM 4401 N N . ASP B 1 212 ? -9.5 28.5 15.492 1 97.31 212 ASP B N 1
ATOM 4402 C CA . ASP B 1 212 ? -8.711 29.703 15.305 1 97.31 212 ASP B CA 1
ATOM 4403 C C . ASP B 1 212 ? -9.07 30.406 13.992 1 97.31 212 ASP B C 1
ATOM 4405 O O . ASP B 1 212 ? -9.133 29.766 12.945 1 97.31 212 ASP B O 1
ATOM 4409 N N . ALA B 1 213 ? -9.281 31.719 14.07 1 97.38 213 ALA B N 1
ATOM 4410 C CA . ALA B 1 213 ? -9.75 32.469 12.922 1 97.38 213 ALA B CA 1
ATOM 4411 C C . ALA B 1 213 ? -8.766 32.406 11.758 1 97.38 213 ALA B C 1
ATOM 4413 O O . ALA B 1 213 ? -9.172 32.375 10.594 1 97.38 213 ALA B O 1
ATOM 4414 N N . ARG B 1 214 ? -7.477 32.406 12 1 97.44 214 ARG B N 1
ATOM 4415 C CA . ARG B 1 214 ? -6.465 32.281 10.953 1 97.44 214 ARG B CA 1
ATOM 4416 C C . ARG B 1 214 ? -6.598 30.984 10.188 1 97.44 214 ARG B C 1
ATOM 4418 O O . ARG B 1 214 ? -6.461 30.953 8.969 1 97.44 214 ARG B O 1
ATOM 4425 N N . ILE B 1 215 ? -6.906 29.938 10.953 1 97.88 215 ILE B N 1
ATOM 4426 C CA . ILE B 1 215 ? -7.004 28.594 10.367 1 97.88 215 ILE B CA 1
ATOM 4427 C C . ILE B 1 215 ? -8.281 28.5 9.531 1 97.88 215 ILE B C 1
ATOM 4429 O O . ILE B 1 215 ? -8.266 27.922 8.438 1 97.88 215 ILE B O 1
ATOM 4433 N N . LEU B 1 216 ? -9.367 28.969 10.055 1 97.94 216 LEU B N 1
ATOM 4434 C CA . LEU B 1 216 ? -10.609 28.922 9.305 1 97.94 216 LEU B CA 1
ATOM 4435 C C . LEU B 1 216 ? -10.477 29.688 7.984 1 97.94 216 LEU B C 1
ATOM 4437 O O . LEU B 1 216 ? -10.961 29.219 6.949 1 97.94 216 LEU B O 1
ATOM 4441 N N . LYS B 1 217 ? -9.844 30.828 8.078 1 97.56 217 LYS B N 1
ATOM 4442 C CA . LYS B 1 217 ? -9.602 31.594 6.871 1 97.56 217 LYS B CA 1
ATOM 4443 C C . LYS B 1 217 ? -8.789 30.797 5.855 1 97.56 217 LYS B C 1
ATOM 4445 O O . LYS B 1 217 ? -9.117 30.766 4.672 1 97.56 217 LYS B O 1
ATOM 4450 N N . THR B 1 218 ? -7.723 30.156 6.363 1 97.25 218 THR B N 1
ATOM 4451 C CA . THR B 1 218 ? -6.863 29.344 5.512 1 97.25 218 THR B CA 1
ATOM 4452 C C . THR B 1 218 ? -7.641 28.172 4.922 1 97.25 218 THR B C 1
ATOM 4454 O O . THR B 1 218 ? -7.43 27.812 3.762 1 97.25 218 THR B O 1
ATOM 4457 N N . TYR B 1 219 ? -8.531 27.594 5.688 1 98.12 219 TYR B N 1
ATOM 4458 C CA . TYR B 1 219 ? -9.344 26.469 5.242 1 98.12 219 TYR B CA 1
ATOM 4459 C C . TYR B 1 219 ? -10.18 26.844 4.027 1 98.12 219 TYR B C 1
ATOM 4461 O O . TYR B 1 219 ? -10.195 26.125 3.025 1 98.12 219 TYR B O 1
ATOM 4469 N N . VAL B 1 220 ? -10.797 27.984 4.117 1 98.06 220 VAL B N 1
ATOM 4470 C CA . VAL B 1 220 ? -11.703 28.422 3.059 1 98.06 220 VAL B CA 1
ATOM 4471 C C . VAL B 1 220 ? -10.891 28.859 1.841 1 98.06 220 VAL B C 1
ATOM 4473 O O . VAL B 1 220 ? -11.219 28.5 0.707 1 98.06 220 VAL B O 1
ATOM 4476 N N . GLU B 1 221 ? -9.828 29.562 2.1 1 98.06 221 GLU B N 1
ATOM 4477 C CA . GLU B 1 221 ? -9.031 30.125 1.012 1 98.06 221 GLU B CA 1
ATOM 4478 C C . GLU B 1 221 ? -8.344 29.016 0.205 1 98.06 221 GLU B C 1
ATOM 4480 O O . GLU B 1 221 ? -8.305 29.078 -1.02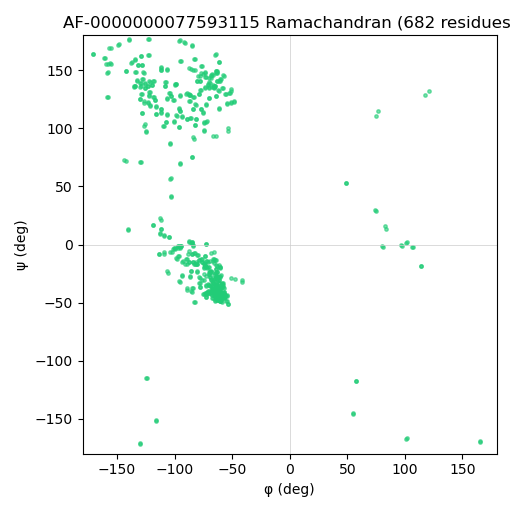5 1 98.06 221 GLU B O 1
ATOM 4485 N N . HIS B 1 222 ? -7.867 27.984 0.913 1 98.38 222 HIS B N 1
ATOM 4486 C CA . HIS B 1 222 ? -7.004 27.031 0.234 1 98.38 222 HIS B CA 1
ATOM 4487 C C . HIS B 1 222 ? -7.676 25.656 0.135 1 98.38 222 HIS B C 1
ATOM 4489 O O . HIS B 1 222 ? -7.211 24.797 -0.601 1 98.38 222 HIS B O 1
ATOM 4495 N N . GLY B 1 223 ? -8.789 25.469 0.777 1 98.31 223 GLY B N 1
ATOM 4496 C CA . GLY B 1 223 ? -9.43 24.172 0.805 1 98.31 223 GLY B CA 1
ATOM 4497 C C . GLY B 1 223 ? -10.531 24.031 -0.23 1 98.31 223 GLY B C 1
ATOM 4498 O O . GLY B 1 223 ? -11.039 22.922 -0.452 1 98.31 223 GLY B O 1
ATOM 4499 N N . LEU B 1 224 ? -10.93 25.094 -0.886 1 98.69 224 LEU B N 1
ATOM 4500 C CA . LEU B 1 224 ? -12.023 25.094 -1.855 1 98.69 224 LEU B CA 1
ATOM 4501 C C . LEU B 1 224 ? -11.492 25.328 -3.266 1 98.69 224 LEU B C 1
ATOM 4503 O O . LEU B 1 224 ? -10.414 25.906 -3.443 1 98.69 224 LEU B O 1
ATOM 4507 N N . THR B 1 225 ? -12.188 24.828 -4.246 1 98.62 225 THR B N 1
ATOM 4508 C CA . THR B 1 225 ? -11.875 25.031 -5.66 1 98.62 225 THR B CA 1
ATOM 4509 C C . THR B 1 225 ? -13.141 25.375 -6.445 1 98.62 225 THR B C 1
ATOM 4511 O O . THR B 1 225 ? -14.25 25.062 -6.008 1 98.62 225 THR B O 1
ATOM 4514 N N . SER B 1 226 ? -12.984 25.969 -7.57 1 98.5 226 SER B N 1
ATOM 4515 C CA . SER B 1 226 ? -14.109 26.375 -8.406 1 98.5 226 SER B CA 1
ATOM 4516 C C . SER B 1 226 ? -14.758 25.172 -9.078 1 98.5 226 SER B C 1
ATOM 4518 O O . SER B 1 226 ? -14.07 24.219 -9.453 1 98.5 226 SER B O 1
ATOM 4520 N N . LEU B 1 227 ? -16.047 25.25 -9.289 1 98.19 227 LEU B N 1
ATOM 4521 C CA . LEU B 1 227 ? -16.812 24.312 -10.102 1 98.19 227 LEU B CA 1
ATOM 4522 C C . LEU B 1 227 ? -16.781 24.703 -11.57 1 98.19 227 LEU B C 1
ATOM 4524 O O . LEU B 1 227 ? -16.641 25.891 -11.891 1 98.19 227 LEU B O 1
ATOM 4528 N N . PRO B 1 228 ? -16.891 23.734 -12.477 1 98 228 PRO B N 1
ATOM 4529 C CA . PRO B 1 228 ? -17.109 22.297 -12.266 1 98 228 PRO B CA 1
ATOM 4530 C C . PRO B 1 228 ? -15.805 21.547 -11.961 1 98 228 PRO B C 1
ATOM 4532 O O . PRO B 1 228 ? -14.719 22.078 -12.18 1 98 228 PRO B O 1
ATOM 4535 N N . THR B 1 229 ? -15.867 20.422 -11.383 1 97.69 229 THR B N 1
ATOM 4536 C CA . THR B 1 229 ? -14.797 19.453 -11.188 1 97.69 229 THR B CA 1
ATOM 4537 C C . THR B 1 229 ? -15.164 18.094 -11.797 1 97.69 229 THR B C 1
ATOM 4539 O O . THR B 1 229 ? -16.281 17.922 -12.289 1 97.69 229 THR B O 1
ATOM 4542 N N . LEU B 1 230 ? -14.336 17.156 -11.773 1 96.06 230 LEU B N 1
ATOM 4543 C CA . LEU B 1 230 ? -14.641 15.836 -12.312 1 96.06 230 LEU B CA 1
ATOM 4544 C C . LEU B 1 230 ? -15.656 15.117 -11.43 1 96.06 230 LEU B C 1
ATOM 4546 O O . LEU B 1 230 ? -16.422 14.273 -11.914 1 96.06 230 LEU B O 1
ATOM 4550 N N . SER B 1 231 ? -15.703 15.484 -10.148 1 94.5 231 SER B N 1
ATOM 4551 C CA . SER B 1 231 ? -16.688 14.906 -9.234 1 94.5 231 SER B CA 1
ATOM 4552 C C . SER B 1 231 ? -18.062 15.547 -9.422 1 94.5 231 SER B C 1
ATOM 4554 O O . SER B 1 231 ? -19.078 14.938 -9.109 1 94.5 231 SER B O 1
ATOM 4556 N N . TYR B 1 232 ? -18.047 16.812 -9.875 1 96.31 232 TYR B N 1
ATOM 4557 C CA . TYR B 1 232 ? -19.281 17.562 -10.148 1 96.31 232 TYR B CA 1
ATOM 4558 C C . TYR B 1 232 ? -19.234 18.203 -11.531 1 96.31 232 TYR B C 1
ATOM 4560 O O . TYR B 1 232 ? -19.25 19.422 -11.656 1 96.31 232 TYR B O 1
ATOM 4568 N N . PRO B 1 233 ? -19.328 17.406 -12.531 1 96.31 233 PRO B N 1
ATOM 4569 C CA . PRO B 1 233 ? -19.156 17.953 -13.875 1 96.31 233 PRO B CA 1
ATOM 4570 C C . PRO B 1 233 ? -20.344 18.781 -14.328 1 96.31 233 PRO B C 1
ATOM 4572 O O . PRO B 1 233 ? -20.203 19.641 -15.203 1 96.31 233 PRO B O 1
ATOM 4575 N N . ASP B 1 234 ? -21.469 18.594 -13.672 1 97.31 234 ASP B N 1
ATOM 4576 C CA . ASP B 1 234 ? -22.703 19.219 -14.148 1 97.31 234 ASP B CA 1
ATOM 4577 C C . ASP B 1 234 ? -23 20.516 -13.383 1 97.31 234 ASP B C 1
ATOM 4579 O O . ASP B 1 234 ? -23.922 21.25 -13.734 1 97.31 234 ASP B O 1
ATOM 4583 N N . ILE B 1 235 ? -22.328 20.734 -12.336 1 97.38 235 ILE B N 1
ATOM 4584 C CA . ILE B 1 235 ? -22.484 21.969 -11.578 1 97.38 235 ILE B CA 1
ATOM 4585 C C . ILE B 1 235 ? -21.422 22.984 -12 1 97.38 235 ILE B C 1
ATOM 4587 O O . ILE B 1 235 ? -20.234 22.812 -11.695 1 97.38 235 ILE B O 1
ATOM 4591 N N . THR B 1 236 ? -21.75 24.078 -12.586 1 97 236 THR B N 1
ATOM 4592 C CA . THR B 1 236 ? -20.797 24.891 -13.32 1 97 236 THR B CA 1
ATOM 4593 C C . THR B 1 236 ? -20.5 26.188 -12.562 1 97 236 THR B C 1
ATOM 4595 O O . THR B 1 236 ? -19.641 26.969 -12.977 1 97 236 THR B O 1
ATOM 4598 N N . LYS B 1 237 ? -21.188 26.484 -11.523 1 97.81 237 LYS B N 1
ATOM 4599 C CA . LYS B 1 237 ? -20.969 27.703 -10.75 1 97.81 237 LYS B CA 1
ATOM 4600 C C . LYS B 1 237 ? -20.75 27.391 -9.273 1 97.81 237 LYS B C 1
ATOM 4602 O O . LYS B 1 237 ? -21.297 26.422 -8.75 1 97.81 237 LYS B O 1
ATOM 4607 N N . GLY B 1 238 ? -19.922 28.234 -8.672 1 98.56 238 GLY B N 1
ATOM 4608 C CA . GLY B 1 238 ? -19.688 28.078 -7.246 1 98.56 238 GLY B CA 1
ATOM 4609 C C . GLY B 1 238 ? -18.375 27.406 -6.93 1 98.56 238 GLY B C 1
ATOM 4610 O O . GLY B 1 238 ? -17.453 27.406 -7.75 1 98.56 238 GLY B O 1
ATOM 4611 N N . VAL B 1 239 ? -18.266 26.984 -5.605 1 98.75 239 VAL B N 1
ATOM 4612 C CA . VAL B 1 239 ? -17.047 26.359 -5.133 1 98.75 239 VAL B CA 1
ATOM 4613 C C . VAL B 1 239 ? -17.375 25.078 -4.367 1 98.75 239 VAL B C 1
ATOM 4615 O O . VAL B 1 239 ? -18.5 24.906 -3.896 1 98.75 239 VAL B O 1
ATOM 4618 N N . THR B 1 240 ? -16.469 24.203 -4.332 1 98.69 240 THR B N 1
ATOM 4619 C CA . THR B 1 240 ? -16.562 22.953 -3.582 1 98.69 240 THR B CA 1
ATOM 4620 C C . THR B 1 240 ? -15.234 22.625 -2.916 1 98.69 240 THR B C 1
ATOM 4622 O O . THR B 1 240 ? -14.258 23.359 -3.061 1 98.69 240 THR B O 1
ATOM 4625 N N . LEU B 1 241 ? -15.18 21.578 -2.162 1 98.56 241 LEU B N 1
ATOM 4626 C CA . LEU B 1 241 ? -13.969 21.125 -1.477 1 98.56 241 LEU B CA 1
ATOM 4627 C C . LEU B 1 241 ? -12.961 20.578 -2.469 1 98.56 241 LEU B C 1
ATOM 4629 O O . LEU B 1 241 ? -13.328 19.859 -3.404 1 98.56 241 LEU B O 1
ATOM 4633 N N . LYS B 1 242 ? -11.703 20.891 -2.252 1 98.69 242 LYS B N 1
ATOM 4634 C CA . LYS B 1 242 ? -10.672 20.297 -3.09 1 98.69 242 LYS B CA 1
ATOM 4635 C C . LYS B 1 242 ? -10.656 18.766 -2.938 1 98.69 242 LYS B C 1
ATOM 4637 O O . LYS B 1 242 ? -10.453 18.047 -3.914 1 98.69 242 LYS B O 1
ATOM 4642 N N . CYS B 1 243 ? -10.828 18.297 -1.709 1 98.31 243 CYS B N 1
ATOM 4643 C CA . CYS B 1 243 ? -11.078 16.891 -1.488 1 98.31 243 CYS B CA 1
ATOM 4644 C C . CYS B 1 243 ? -12.57 16.578 -1.536 1 98.31 243 CYS B C 1
ATOM 4646 O O . CYS B 1 243 ? -13.297 16.875 -0.593 1 98.31 243 CYS B O 1
ATOM 4648 N N . PRO B 1 244 ? -13 15.93 -2.555 1 97.06 244 PRO B N 1
ATOM 4649 C CA . PRO B 1 244 ? -14.43 15.609 -2.6 1 97.06 244 PRO B CA 1
ATOM 4650 C C . PRO B 1 244 ? -14.891 14.797 -1.392 1 97.06 244 PRO B C 1
ATOM 4652 O O . PRO B 1 244 ? -14.148 13.953 -0.889 1 97.06 244 PRO B O 1
ATOM 4655 N N . ARG B 1 245 ? -16.109 15.055 -0.987 1 96.88 245 ARG B N 1
ATOM 4656 C CA . ARG B 1 245 ? -16.625 14.453 0.237 1 96.88 245 ARG B CA 1
ATOM 4657 C C . ARG B 1 245 ? -16.578 12.93 0.162 1 96.88 245 ARG B C 1
ATOM 4659 O O . ARG B 1 245 ? -16.297 12.266 1.164 1 96.88 245 ARG B O 1
ATOM 4666 N N . HIS B 1 246 ? -16.844 12.336 -1.043 1 96.56 246 HIS B N 1
ATOM 4667 C CA . HIS B 1 246 ? -16.828 10.883 -1.147 1 96.56 246 HIS B CA 1
ATOM 4668 C C . HIS B 1 246 ? -15.406 10.328 -0.976 1 96.56 246 HIS B C 1
ATOM 4670 O O . HIS B 1 246 ? -15.227 9.227 -0.466 1 96.56 246 HIS B O 1
ATOM 4676 N N . LEU B 1 247 ? -14.375 11.078 -1.363 1 97.69 247 LEU B N 1
ATOM 4677 C CA . LEU B 1 247 ? -12.992 10.641 -1.186 1 97.69 247 LEU B CA 1
ATOM 4678 C C . LEU B 1 247 ? -12.547 10.828 0.261 1 97.69 247 LEU B C 1
ATOM 4680 O O . LEU B 1 247 ? -11.75 10.039 0.774 1 97.69 247 LEU B O 1
ATOM 4684 N N . GLU B 1 248 ? -13.016 11.898 0.875 1 98.19 248 GLU B N 1
ATOM 4685 C CA . GLU B 1 248 ? -12.773 12.055 2.307 1 98.19 248 GLU B CA 1
ATOM 4686 C C . GLU B 1 248 ? -13.359 10.891 3.096 1 98.19 248 GLU B C 1
ATOM 4688 O O . GLU B 1 248 ? -12.711 10.336 3.982 1 98.19 248 GLU B O 1
ATOM 4693 N N . ALA B 1 249 ? -14.609 10.516 2.75 1 97.31 249 ALA B N 1
ATOM 4694 C CA . ALA B 1 249 ? -15.25 9.359 3.377 1 97.31 249 ALA B CA 1
ATOM 4695 C C . ALA B 1 249 ? -14.445 8.086 3.135 1 97.31 249 ALA B C 1
ATOM 4697 O O . ALA B 1 249 ? -14.258 7.277 4.047 1 97.31 249 ALA B O 1
ATOM 4698 N N . ALA B 1 250 ? -13.961 7.953 1.931 1 96.69 250 ALA B N 1
ATOM 4699 C CA . ALA B 1 250 ? -13.141 6.797 1.567 1 96.69 250 ALA B CA 1
ATOM 4700 C C . ALA B 1 250 ? -11.867 6.742 2.404 1 96.69 250 ALA B C 1
ATOM 4702 O O . ALA B 1 250 ? -11.375 5.656 2.725 1 96.69 250 ALA B O 1
ATOM 4703 N N . SER B 1 251 ? -11.328 7.879 2.764 1 97.5 251 SER B N 1
ATOM 4704 C CA . SER B 1 251 ? -10.148 7.941 3.613 1 97.5 251 SER B CA 1
ATOM 4705 C C . SER B 1 251 ? -10.445 7.438 5.02 1 97.5 251 SER B C 1
ATOM 4707 O O . SER B 1 251 ? -9.625 6.754 5.633 1 97.5 251 SER B O 1
ATOM 4709 N N . TYR B 1 252 ? -11.625 7.715 5.484 1 95.31 252 TYR B N 1
ATOM 4710 C CA . TYR B 1 252 ? -12 7.316 6.836 1 95.31 252 TYR B CA 1
ATOM 4711 C C . TYR B 1 252 ? -12.305 5.824 6.895 1 95.31 252 TYR B C 1
ATOM 4713 O O . TYR B 1 252 ? -12.344 5.234 7.977 1 95.31 252 TYR B O 1
ATOM 4721 N N . ARG B 1 253 ? -12.484 5.203 5.777 1 92.38 253 ARG B N 1
ATOM 4722 C CA . ARG B 1 253 ? -12.812 3.779 5.719 1 92.38 253 ARG B CA 1
ATOM 4723 C C . ARG B 1 253 ? -11.562 2.926 5.926 1 92.38 253 ARG B C 1
ATOM 4725 O O . ARG B 1 253 ? -11.664 1.718 6.156 1 92.38 253 ARG B O 1
ATOM 4732 N N . ASP B 1 254 ? -10.438 3.551 5.852 1 92.69 254 ASP B N 1
ATOM 4733 C CA . ASP B 1 254 ? -9.203 2.787 5.965 1 92.69 254 ASP B CA 1
ATOM 4734 C C . ASP B 1 254 ? -8.945 2.369 7.41 1 92.69 254 ASP B C 1
ATOM 4736 O O . ASP B 1 254 ? -8.32 3.107 8.172 1 92.69 254 ASP B O 1
ATOM 4740 N N . GLY B 1 255 ? -9.281 1.199 7.742 1 90.25 255 GLY B N 1
ATOM 4741 C CA . GLY B 1 255 ? -9.031 0.654 9.07 1 90.25 255 GLY B CA 1
ATOM 4742 C C . GLY B 1 255 ? -7.73 -0.113 9.164 1 90.25 255 GLY B C 1
ATOM 4743 O O . GLY B 1 255 ? -7.078 -0.11 10.211 1 90.25 255 GLY B O 1
ATOM 4744 N N . VAL B 1 256 ? -7.246 -0.645 8.141 1 93.5 256 VAL B N 1
ATOM 4745 C CA . VAL B 1 256 ? -6.098 -1.541 8.102 1 93.5 256 VAL B CA 1
ATOM 4746 C C . VAL B 1 256 ? -4.82 -0.751 8.375 1 93.5 256 VAL B C 1
ATOM 4748 O O . VAL B 1 256 ? -3.982 -1.171 9.18 1 93.5 256 VAL B O 1
ATOM 4751 N N . THR B 1 257 ? -4.727 0.41 7.781 1 95.62 257 THR B N 1
ATOM 4752 C CA . THR B 1 257 ? -3.49 1.175 7.922 1 95.62 257 THR B CA 1
ATOM 4753 C C . THR B 1 257 ? -3.342 1.705 9.344 1 95.62 257 THR B C 1
ATOM 4755 O O . THR B 1 257 ? -2.232 1.758 9.875 1 95.62 257 THR B O 1
ATOM 4758 N N . ARG B 1 258 ? -4.461 2.064 9.992 1 94.44 258 ARG B N 1
ATOM 4759 C CA . ARG B 1 258 ? -4.453 2.494 11.383 1 94.44 258 ARG B CA 1
ATOM 4760 C C . ARG B 1 258 ? -3.975 1.372 12.297 1 94.44 258 ARG B C 1
ATOM 4762 O O . ARG B 1 258 ? -3.189 1.607 13.219 1 94.44 258 ARG B O 1
ATOM 4769 N N . THR B 1 259 ? -4.453 0.242 12.016 1 95.12 259 THR B N 1
ATOM 4770 C CA . THR B 1 259 ? -4.121 -0.932 12.82 1 95.12 259 THR B CA 1
ATOM 4771 C C . THR B 1 259 ? -2.66 -1.328 12.617 1 95.12 259 THR B C 1
ATOM 4773 O O . THR B 1 259 ? -1.971 -1.691 13.57 1 95.12 259 THR B O 1
ATOM 4776 N N . ARG B 1 260 ? -2.152 -1.261 11.352 1 96.81 260 ARG B N 1
ATOM 4777 C CA . ARG B 1 260 ? -0.746 -1.524 11.07 1 96.81 260 ARG B CA 1
ATOM 4778 C C . ARG B 1 260 ? 0.158 -0.601 11.883 1 96.81 260 ARG B C 1
ATOM 4780 O O . ARG B 1 260 ? 1.145 -1.048 12.469 1 96.81 260 ARG B O 1
ATOM 4787 N 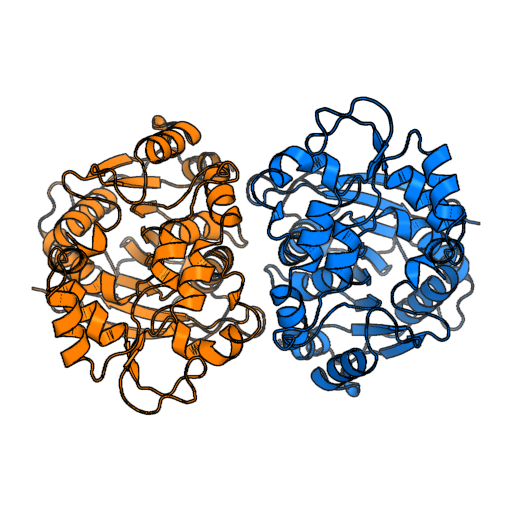N . ALA B 1 261 ? -0.228 0.641 11.914 1 97.5 261 ALA B N 1
ATOM 4788 C CA . ALA B 1 261 ? 0.557 1.614 12.672 1 97.5 261 ALA B CA 1
ATOM 4789 C C . ALA B 1 261 ? 0.542 1.291 14.164 1 97.5 261 ALA B C 1
ATOM 4791 O O . ALA B 1 261 ? 1.563 1.419 14.844 1 97.5 261 ALA B O 1
ATOM 4792 N N . PHE B 1 262 ? -0.616 0.892 14.656 1 96.62 262 PHE B N 1
ATOM 4793 C CA . PHE B 1 262 ? -0.757 0.525 16.062 1 96.62 262 PHE B CA 1
ATOM 4794 C C . PHE B 1 262 ? 0.218 -0.587 16.422 1 96.62 262 PHE B C 1
ATOM 4796 O O . PHE B 1 262 ? 0.954 -0.474 17.406 1 96.62 262 PHE B O 1
ATOM 4803 N N . TRP B 1 263 ? 0.293 -1.588 15.602 1 96.25 263 TRP B N 1
ATOM 4804 C CA . TRP B 1 263 ? 1.1 -2.758 15.938 1 96.25 263 TRP B CA 1
ATOM 4805 C C . TRP B 1 263 ? 2.574 -2.506 15.633 1 96.25 263 TRP B C 1
ATOM 4807 O O . TRP B 1 263 ? 3.445 -3.225 16.125 1 96.25 263 TRP B O 1
ATOM 4817 N N . TYR B 1 264 ? 2.871 -1.481 14.828 1 97.88 264 TYR B N 1
ATOM 4818 C CA . TYR B 1 264 ? 4.25 -1.132 14.516 1 97.88 264 TYR B CA 1
ATOM 4819 C C . TYR B 1 264 ? 4.824 -0.182 15.555 1 97.88 264 TYR B C 1
ATOM 4821 O O . TYR B 1 264 ? 6.047 -0.04 15.672 1 97.88 264 TYR B O 1
ATOM 4829 N N . LEU B 1 265 ? 4.039 0.409 16.359 1 97.5 265 LEU B N 1
ATOM 4830 C CA . LEU B 1 265 ? 4.398 1.484 17.281 1 97.5 265 LEU B CA 1
ATOM 4831 C C . LEU B 1 265 ? 5.477 1.027 18.266 1 97.5 265 LEU B C 1
ATOM 4833 O O . LEU B 1 265 ? 6.43 1.762 18.531 1 97.5 265 LEU B O 1
ATOM 4837 N N . PRO B 1 266 ? 5.391 -0.187 18.828 1 97.12 266 PRO B N 1
ATOM 4838 C CA . PRO B 1 266 ? 6.441 -0.634 19.75 1 97.12 266 PRO B CA 1
ATOM 4839 C C . PRO B 1 266 ? 7.82 -0.652 19.094 1 97.12 266 PRO B C 1
ATOM 4841 O O . PRO B 1 266 ? 8.828 -0.367 19.75 1 97.12 266 PRO B O 1
ATOM 4844 N N . THR B 1 267 ? 7.852 -0.955 17.812 1 97.31 267 THR B N 1
ATOM 4845 C CA . THR B 1 267 ? 9.109 -0.945 17.078 1 97.31 267 THR B CA 1
ATOM 4846 C C . THR B 1 267 ? 9.562 0.485 16.797 1 97.31 267 THR B C 1
ATOM 4848 O O . THR B 1 267 ? 10.742 0.807 16.938 1 97.31 267 THR B O 1
ATOM 4851 N N . LEU B 1 268 ? 8.625 1.31 16.406 1 97.94 268 LEU B N 1
ATOM 4852 C CA . LEU B 1 268 ? 8.93 2.693 16.062 1 97.94 268 LEU B CA 1
ATOM 4853 C C . LEU B 1 268 ? 9.625 3.404 17.219 1 97.94 268 LEU B C 1
ATOM 4855 O O . LEU B 1 268 ? 10.617 4.105 17.016 1 97.94 268 LEU B O 1
ATOM 4859 N N . VAL B 1 269 ? 9.141 3.209 18.422 1 97 269 VAL B N 1
ATOM 4860 C CA . VAL B 1 269 ? 9.609 3.963 19.578 1 97 269 VAL B CA 1
ATOM 4861 C C . VAL B 1 269 ? 10.992 3.465 20 1 97 269 VAL B C 1
ATOM 4863 O O . VAL B 1 269 ? 11.688 4.125 20.766 1 97 269 VAL B O 1
ATOM 4866 N N . GLN B 1 270 ? 11.336 2.318 19.516 1 95.25 270 GLN B N 1
ATOM 4867 C CA . GLN B 1 270 ? 12.68 1.813 19.766 1 95.25 270 GLN B CA 1
ATOM 4868 C C . GLN B 1 270 ? 13.672 2.355 18.734 1 95.25 270 GLN B C 1
ATOM 4870 O O . GLN B 1 270 ? 14.875 2.451 19.016 1 95.25 270 GLN B O 1
ATOM 4875 N N . ARG B 1 271 ? 13.156 2.744 17.609 1 95 271 ARG B N 1
ATOM 4876 C CA . ARG B 1 271 ? 14.023 3.133 16.5 1 95 271 ARG B CA 1
ATOM 4877 C C . ARG B 1 271 ? 14.219 4.645 16.469 1 95 271 ARG B C 1
ATOM 4879 O O . ARG B 1 271 ? 15.258 5.129 16.016 1 95 271 ARG B O 1
ATOM 4886 N N . TYR B 1 272 ? 13.195 5.359 16.906 1 96.56 272 TYR B N 1
ATOM 4887 C CA . TYR B 1 272 ? 13.203 6.816 16.859 1 96.56 272 TYR B CA 1
ATOM 4888 C C . TYR B 1 272 ? 12.727 7.418 18.172 1 96.56 272 TYR B C 1
ATOM 4890 O O . TYR B 1 272 ? 11.93 6.809 18.891 1 96.56 272 TYR B O 1
ATOM 4898 N N . PRO B 1 273 ? 13.289 8.656 18.516 1 96.88 273 PRO B N 1
ATOM 4899 C CA . PRO B 1 273 ? 12.555 9.43 19.531 1 96.88 273 PRO B CA 1
ATOM 4900 C C . PRO B 1 273 ? 11.148 9.805 19.078 1 96.88 273 PRO B C 1
ATOM 4902 O O . PRO B 1 273 ? 10.992 10.523 18.078 1 96.88 273 PRO B O 1
ATOM 4905 N N . VAL B 1 274 ? 10.156 9.32 19.766 1 97.94 274 VAL B N 1
ATOM 4906 C CA . VAL B 1 274 ? 8.773 9.578 19.406 1 97.94 274 VAL B CA 1
ATOM 4907 C C . VAL B 1 274 ? 8.086 10.367 20.516 1 97.94 274 VAL B C 1
ATOM 4909 O O . VAL B 1 274 ? 8.031 9.914 21.672 1 97.94 274 VAL B O 1
ATOM 4912 N N . HIS B 1 275 ? 7.637 11.523 20.188 1 97.75 275 HIS B N 1
ATOM 4913 C CA . HIS B 1 275 ? 6.852 12.375 21.078 1 97.75 275 HIS B CA 1
ATOM 4914 C C . HIS B 1 275 ? 5.367 12.297 20.734 1 97.75 275 HIS B C 1
ATOM 4916 O O . HIS B 1 275 ? 4.965 12.578 19.609 1 97.75 275 HIS B O 1
ATOM 4922 N N . MET B 1 276 ? 4.566 11.938 21.766 1 97.62 276 MET B N 1
ATOM 4923 C CA . MET B 1 276 ? 3.127 11.789 21.594 1 97.62 276 MET B CA 1
ATOM 4924 C C . MET B 1 276 ? 2.379 12.984 22.172 1 97.62 276 MET B C 1
ATOM 4926 O O . MET B 1 276 ? 2.639 13.383 23.312 1 97.62 276 MET B O 1
ATOM 4930 N N . LEU B 1 277 ? 1.545 13.523 21.328 1 98 277 LEU B N 1
ATOM 4931 C CA . LEU B 1 277 ? 0.648 14.562 21.828 1 98 277 LEU B CA 1
ATOM 4932 C C . LEU B 1 277 ? -0.81 14.172 21.609 1 98 277 LEU B C 1
ATOM 4934 O O . LEU B 1 277 ? -1.241 13.977 20.469 1 98 277 LEU B O 1
ATOM 4938 N N . TYR B 1 278 ? -1.568 14.055 22.703 1 96.62 278 TYR B N 1
ATOM 4939 C CA . TYR B 1 278 ? -3.01 13.844 22.672 1 96.62 278 TYR B CA 1
ATOM 4940 C C . TYR B 1 278 ? -3.748 15 23.328 1 96.62 278 TYR B C 1
ATOM 4942 O O . TYR B 1 278 ? -3.264 15.57 24.312 1 96.62 278 TYR B O 1
ATOM 4950 N N . GLY B 1 279 ? -4.852 15.336 22.703 1 94.75 279 GLY B N 1
ATOM 4951 C CA . GLY B 1 279 ? -5.742 16.219 23.438 1 94.75 279 GLY B CA 1
ATOM 4952 C C . GLY B 1 279 ? -6.383 15.57 24.641 1 94.75 279 GLY B C 1
ATOM 4953 O O . GLY B 1 279 ? -6.746 14.391 24.594 1 94.75 279 GLY B O 1
ATOM 4954 N N . ALA B 1 280 ? -6.582 16.328 25.672 1 92.75 280 ALA B N 1
ATOM 4955 C CA . ALA B 1 280 ? -7.137 15.805 26.922 1 92.75 280 ALA B CA 1
ATOM 4956 C C . ALA B 1 280 ? -8.656 15.68 26.828 1 92.75 280 ALA B C 1
ATOM 4958 O O . ALA B 1 280 ? -9.273 14.992 27.641 1 92.75 280 ALA B O 1
ATOM 4959 N N . VAL B 1 281 ? -9.25 16.328 25.875 1 90.12 281 VAL B N 1
ATOM 4960 C CA . VAL B 1 281 ? -10.688 16.25 25.672 1 90.12 281 VAL B CA 1
ATOM 4961 C C . VAL B 1 281 ? -11.008 15.039 24.781 1 90.12 281 VAL B C 1
ATOM 4963 O O . VAL B 1 281 ? -10.477 14.906 23.688 1 90.12 281 VAL B O 1
ATOM 4966 N N . SER B 1 282 ? -11.875 14.164 25.328 1 83.88 282 SER B N 1
ATOM 4967 C CA . SER B 1 282 ? -12.289 13 24.562 1 83.88 282 SER B CA 1
ATOM 4968 C C . SER B 1 282 ? -13.406 13.344 23.578 1 83.88 282 SER B C 1
ATOM 4970 O O . SER B 1 282 ? -14.539 13.602 24 1 83.88 282 SER B O 1
ATOM 4972 N N . ASP B 1 283 ? -13.109 13.367 22.391 1 83.25 283 ASP B N 1
ATOM 4973 C CA . ASP B 1 283 ? -14.078 13.664 21.344 1 83.25 283 ASP B CA 1
ATOM 4974 C C . ASP B 1 283 ? -14.125 12.547 20.297 1 83.25 283 ASP B C 1
ATOM 4976 O O . ASP B 1 283 ? -14.359 11.383 20.641 1 83.25 283 ASP B O 1
ATOM 4980 N N . TYR B 1 284 ? -13.719 12.812 19.016 1 77.25 284 TYR B N 1
ATOM 4981 C CA . TYR B 1 284 ? -13.781 11.852 17.922 1 77.25 284 TYR B CA 1
ATOM 4982 C C . TYR B 1 284 ? -12.844 10.68 18.172 1 77.25 284 TYR B C 1
ATOM 4984 O O . TYR B 1 284 ? -13.008 9.609 17.578 1 77.25 284 TYR B O 1
ATOM 4992 N N . TYR B 1 285 ? -11.984 10.906 19.078 1 81.25 285 TYR B N 1
ATOM 4993 C CA . TYR B 1 285 ? -10.992 9.898 19.422 1 81.25 285 TYR B CA 1
ATOM 4994 C C . TYR B 1 285 ? -11.023 9.602 20.922 1 81.25 285 TYR B C 1
ATOM 4996 O O . TYR B 1 285 ? -10.43 10.328 21.719 1 81.25 285 TYR B O 1
ATOM 5004 N N . PRO B 1 286 ? -11.602 8.477 21.266 1 83.38 286 PRO B N 1
ATOM 5005 C CA . PRO B 1 286 ? -11.875 8.211 22.688 1 83.38 286 PRO B CA 1
ATOM 5006 C C . PRO B 1 286 ? -10.602 8.016 23.516 1 83.38 286 PRO B C 1
ATOM 5008 O O . PRO B 1 286 ? -9.633 7.422 23.031 1 83.38 286 PRO B O 1
ATOM 5011 N N . GLY B 1 287 ? -10.703 8.445 24.734 1 86.44 287 GLY B N 1
ATOM 5012 C CA . GLY B 1 287 ? -9.578 8.352 25.641 1 86.44 287 GLY B CA 1
ATOM 5013 C C . GLY B 1 287 ? -9.109 6.922 25.859 1 86.44 287 GLY B C 1
ATOM 5014 O O . GLY B 1 287 ? -7.91 6.668 25.984 1 86.44 287 GLY B O 1
ATOM 5015 N N . THR B 1 288 ? -9.984 6.031 25.891 1 88.12 288 THR B N 1
ATOM 5016 C CA . THR B 1 288 ? -9.633 4.633 26.109 1 88.12 288 THR B CA 1
ATOM 5017 C C . THR B 1 288 ? -8.75 4.109 24.969 1 88.12 288 THR B C 1
ATOM 5019 O O . THR B 1 288 ? -7.848 3.301 25.203 1 88.12 288 THR B O 1
ATOM 5022 N N . ILE B 1 289 ? -9 4.578 23.797 1 89.56 289 ILE B N 1
ATOM 5023 C CA . ILE B 1 289 ? -8.188 4.184 22.656 1 89.56 289 ILE B CA 1
ATOM 5024 C C . ILE B 1 289 ? -6.801 4.816 22.75 1 89.56 289 ILE B C 1
ATOM 5026 O O . ILE B 1 289 ? -5.785 4.152 22.516 1 89.56 289 ILE B O 1
ATOM 5030 N N . LYS B 1 290 ? -6.766 6.055 23.141 1 92.56 290 LYS B N 1
ATOM 5031 C CA . LYS B 1 290 ? -5.5 6.754 23.328 1 92.56 290 LYS B CA 1
ATOM 5032 C C . LYS B 1 290 ? -4.629 6.039 24.359 1 92.56 290 LYS B C 1
ATOM 5034 O O . LYS B 1 290 ? -3.428 5.855 24.156 1 92.56 290 LYS B O 1
ATOM 5039 N N . GLU B 1 291 ? -5.246 5.605 25.391 1 92.5 291 GLU B N 1
ATOM 5040 C CA . GLU B 1 291 ? -4.531 4.883 26.438 1 92.5 291 GLU B CA 1
ATOM 5041 C C . GLU B 1 291 ? -4.008 3.543 25.938 1 92.5 291 GLU B C 1
ATOM 5043 O O . GLU B 1 291 ? -2.896 3.133 26.266 1 92.5 291 GLU B O 1
ATOM 5048 N N . ASP B 1 292 ? -4.805 2.887 25.141 1 92.5 292 ASP B N 1
ATOM 5049 C CA . ASP B 1 292 ? -4.383 1.618 24.547 1 92.5 292 ASP B CA 1
ATOM 5050 C C . ASP B 1 292 ? -3.146 1.8 23.672 1 92.5 292 ASP B C 1
ATOM 5052 O O . ASP B 1 292 ? -2.262 0.941 23.656 1 92.5 292 ASP B O 1
ATOM 5056 N N . VAL B 1 293 ? -3.158 2.873 22.938 1 94.12 293 VAL B N 1
ATOM 5057 C CA . VAL B 1 293 ? -2.031 3.174 22.062 1 94.12 293 VAL B CA 1
ATOM 5058 C C . VAL B 1 293 ? -0.765 3.367 22.891 1 94.12 293 VAL B C 1
ATOM 5060 O O . VAL B 1 293 ? 0.271 2.764 22.609 1 94.12 293 VAL B O 1
ATOM 5063 N N . ILE B 1 294 ? -0.84 4.141 23.953 1 95.06 294 ILE B N 1
ATOM 5064 C CA . ILE B 1 294 ? 0.299 4.422 24.812 1 95.06 294 ILE B CA 1
ATOM 5065 C C . ILE B 1 294 ? 0.772 3.135 25.484 1 95.06 294 ILE B C 1
ATOM 5067 O O . ILE B 1 294 ? 1.972 2.852 25.531 1 95.06 294 ILE B O 1
ATOM 5071 N N . ASN B 1 295 ? -0.138 2.367 25.859 1 94.62 295 ASN B N 1
ATOM 5072 C CA . ASN B 1 295 ? 0.19 1.127 26.562 1 94.62 295 ASN B CA 1
ATOM 5073 C C . ASN B 1 295 ? 0.787 0.092 25.609 1 94.62 295 ASN B C 1
ATOM 5075 O O . ASN B 1 295 ? 1.634 -0.708 26 1 94.62 295 ASN B O 1
ATOM 5079 N N . ASN B 1 296 ? 0.303 0.119 24.422 1 92.44 296 ASN B N 1
ATOM 5080 C CA . ASN B 1 296 ? 0.811 -0.826 23.438 1 92.44 296 ASN B CA 1
ATOM 5081 C C . ASN B 1 296 ? 2.32 -0.693 23.266 1 92.44 296 ASN B C 1
ATOM 5083 O O . ASN B 1 296 ? 3.023 -1.694 23.109 1 92.44 296 ASN B O 1
ATOM 5087 N N . ALA B 1 297 ? 2.855 0.494 23.156 1 90.31 297 ALA B N 1
ATOM 5088 C CA . ALA B 1 297 ? 4.277 0.748 22.953 1 90.31 297 ALA B CA 1
ATOM 5089 C C . ALA B 1 297 ? 5.023 0.826 24.281 1 90.31 297 ALA B C 1
ATOM 5091 O O . ALA B 1 297 ? 6.254 0.908 24.297 1 90.31 297 ALA B O 1
ATOM 5092 N N . GLY B 1 298 ? 4.348 0.773 25.344 1 87.75 298 GLY B N 1
ATOM 5093 C CA . GLY B 1 298 ? 4.957 0.96 26.656 1 87.75 298 GLY B CA 1
ATOM 5094 C C . GLY B 1 298 ? 5.289 2.408 26.953 1 87.75 298 GLY B C 1
ATOM 5095 O O . GLY B 1 298 ? 6.18 2.99 26.328 1 87.75 298 GLY B O 1
ATOM 5096 N N . ALA B 1 299 ? 4.629 3.104 27.859 1 84.81 299 ALA B N 1
ATOM 5097 C CA . ALA B 1 299 ? 4.699 4.527 28.188 1 84.81 299 ALA B CA 1
ATOM 5098 C C . ALA B 1 299 ? 6.148 4.98 28.328 1 84.81 299 ALA B C 1
ATOM 5100 O O . ALA B 1 299 ? 6.496 6.098 27.938 1 84.81 299 ALA B O 1
ATOM 5101 N N . SER B 1 300 ? 6.969 4.152 28.703 1 88.25 300 SER B N 1
ATOM 5102 C CA . SER B 1 300 ? 8.352 4.523 28.969 1 88.25 300 SER B CA 1
ATOM 5103 C C . SER B 1 300 ? 9.188 4.543 27.688 1 88.25 300 SER B C 1
ATOM 5105 O O . SER B 1 300 ? 10.305 5.055 27.688 1 88.25 300 SER B O 1
ATOM 5107 N N . ASN B 1 301 ? 8.609 4.098 26.641 1 93.38 301 ASN B N 1
ATOM 5108 C CA . ASN B 1 301 ? 9.375 3.99 25.406 1 93.38 301 ASN B CA 1
ATOM 5109 C C . ASN B 1 301 ? 9.234 5.246 24.547 1 93.38 301 ASN B C 1
ATOM 5111 O O . ASN B 1 301 ? 10.023 5.465 23.625 1 93.38 301 ASN B O 1
ATOM 5115 N N . PHE B 1 302 ? 8.281 6.004 24.906 1 96.06 302 PHE B N 1
ATOM 5116 C CA . PHE B 1 302 ? 8.156 7.293 24.234 1 96.06 302 PHE B CA 1
ATOM 5117 C C . PHE B 1 302 ? 9.172 8.289 24.781 1 96.06 302 PHE B C 1
ATOM 5119 O O . PHE B 1 302 ? 9.5 8.258 25.969 1 96.06 302 PHE B O 1
ATOM 5126 N N . ALA B 1 303 ? 9.648 9.125 23.891 1 96.12 303 ALA B N 1
ATOM 5127 C CA . ALA B 1 303 ? 10.492 10.211 24.375 1 96.12 303 ALA B CA 1
ATOM 5128 C C . ALA B 1 303 ? 9.711 11.141 25.312 1 96.12 303 ALA B C 1
ATOM 5130 O O . ALA B 1 303 ? 10.258 11.641 26.297 1 96.12 303 ALA B O 1
ATOM 5131 N N . SER B 1 304 ? 8.445 11.406 24.922 1 95.94 304 SER B N 1
ATOM 5132 C CA . SER B 1 304 ? 7.527 12.109 25.812 1 95.94 304 SER B CA 1
ATOM 5133 C C . SER B 1 304 ? 6.074 11.844 25.438 1 95.94 304 SER B C 1
ATOM 5135 O O . SER B 1 304 ? 5.781 11.461 24.297 1 95.94 304 SER B O 1
ATOM 5137 N N . ILE B 1 305 ? 5.195 11.984 26.406 1 96.81 305 ILE B N 1
ATOM 5138 C CA . ILE B 1 305 ? 3.746 11.961 26.234 1 96.81 305 ILE B CA 1
ATOM 5139 C C . ILE B 1 305 ? 3.127 13.211 26.844 1 96.81 305 ILE B C 1
ATOM 5141 O O . ILE B 1 305 ? 3.316 13.484 28.031 1 96.81 305 ILE B O 1
ATOM 5145 N N . VAL B 1 306 ? 2.426 13.938 25.984 1 96.81 306 VAL B N 1
ATOM 5146 C CA . VAL B 1 306 ? 1.782 15.148 26.484 1 96.81 306 VAL B CA 1
ATOM 5147 C C . VAL B 1 306 ? 0.274 15.062 26.25 1 96.81 306 VAL B C 1
ATOM 5149 O O . VAL B 1 306 ? -0.175 14.68 25.172 1 96.81 306 VAL B O 1
ATOM 5152 N N . TRP B 1 307 ? -0.446 15.336 27.25 1 95.81 307 TRP B N 1
ATOM 5153 C CA . TRP B 1 307 ? -1.886 15.555 27.141 1 95.81 307 TRP B CA 1
ATOM 5154 C C . TRP B 1 307 ? -2.213 17.047 27.141 1 95.81 307 TRP B C 1
ATOM 5156 O O . TRP B 1 307 ? -2.1 17.719 28.172 1 95.81 307 TRP B O 1
ATOM 5166 N N . ALA B 1 308 ? -2.566 17.578 26 1 95.56 308 ALA B N 1
ATOM 5167 C CA . ALA B 1 308 ? -2.834 19 25.859 1 95.56 308 ALA B CA 1
ATOM 5168 C C . ALA B 1 308 ? -4.188 19.375 26.469 1 95.56 308 ALA B C 1
ATOM 5170 O O . ALA B 1 308 ? -5.234 19.062 25.891 1 95.56 308 ALA B O 1
ATOM 5171 N N . GLU B 1 309 ? -4.156 20.109 27.484 1 93.25 309 GLU B N 1
ATOM 5172 C CA . GLU B 1 309 ? -5.375 20.5 28.188 1 93.25 309 GLU B CA 1
ATOM 5173 C C . GLU B 1 309 ? -6.254 21.391 27.312 1 93.25 309 GLU B C 1
ATOM 5175 O O . GLU B 1 309 ? -5.75 22.266 26.594 1 93.25 309 GLU B O 1
ATOM 5180 N N . GLY B 1 310 ? -7.551 21.125 27.297 1 90.62 310 GLY B N 1
ATOM 5181 C CA . GLY B 1 310 ? -8.508 21.953 26.578 1 90.62 310 GLY B CA 1
ATOM 5182 C C . GLY B 1 310 ? -8.562 21.641 25.094 1 90.62 310 GLY B C 1
ATOM 5183 O O . GLY B 1 310 ? -9.359 22.219 24.359 1 90.62 310 GLY B O 1
ATOM 5184 N N . ALA B 1 311 ? -7.738 20.75 24.734 1 90.88 311 ALA B N 1
ATOM 5185 C CA . ALA B 1 311 ? -7.676 20.438 23.312 1 90.88 311 ALA B CA 1
ATOM 5186 C C . ALA B 1 311 ? -8.211 19.031 23.031 1 90.88 311 ALA B C 1
ATOM 5188 O O . ALA B 1 311 ? -8.148 18.156 23.906 1 90.88 311 ALA B O 1
ATOM 5189 N N . GLY B 1 312 ? -8.766 18.828 21.891 1 92.81 312 GLY B N 1
ATOM 5190 C CA . GLY B 1 312 ? -9.141 17.531 21.359 1 92.81 312 GLY B CA 1
ATOM 5191 C C . GLY B 1 312 ? -8.383 17.156 20.109 1 92.81 312 GLY B C 1
ATOM 5192 O O . GLY B 1 312 ? -7.215 17.516 19.938 1 92.81 312 GLY B O 1
ATOM 5193 N N . HIS B 1 313 ? -9.047 16.344 19.297 1 94.56 313 HIS B N 1
ATOM 5194 C CA . HIS B 1 313 ? -8.406 15.828 18.094 1 94.56 313 HIS B CA 1
ATOM 5195 C C . HIS B 1 313 ? -7.98 16.953 17.156 1 94.56 313 HIS B C 1
ATOM 5197 O O . HIS B 1 313 ? -7.02 16.812 16.406 1 94.56 313 HIS B O 1
ATOM 5203 N N . LEU B 1 314 ? -8.656 18.078 17.234 1 96.56 314 LEU B N 1
ATOM 5204 C CA . LEU B 1 314 ? -8.414 19.172 16.297 1 96.56 314 LEU B CA 1
ATOM 5205 C C . LEU B 1 314 ? -7.586 20.281 16.953 1 96.56 314 LEU B C 1
ATOM 5207 O O . LEU B 1 314 ? -7.844 21.469 16.734 1 96.56 314 LEU B O 1
ATOM 5211 N N . ILE B 1 315 ? -6.609 19.938 17.703 1 97.19 315 ILE B N 1
ATOM 5212 C CA . ILE B 1 315 ? -5.762 20.922 18.359 1 97.19 315 ILE B CA 1
ATOM 5213 C C . ILE B 1 315 ? -5.121 21.828 17.312 1 97.19 315 ILE B C 1
ATOM 5215 O O . ILE B 1 315 ? -4.938 23.031 17.562 1 97.19 315 ILE B O 1
ATOM 5219 N N . THR B 1 316 ? -4.785 21.328 16.125 1 97.31 316 THR B N 1
ATOM 5220 C CA . THR B 1 316 ? -4.191 22.125 15.062 1 97.31 316 THR B CA 1
ATOM 5221 C C . THR B 1 316 ? -5.133 23.25 14.648 1 97.31 316 THR B C 1
ATOM 5223 O O . THR B 1 316 ? -4.703 24.391 14.445 1 97.31 316 THR B O 1
ATOM 5226 N N . GLN B 1 317 ? -6.395 22.984 14.562 1 97.06 317 GLN B N 1
ATOM 5227 C CA . GLN B 1 317 ? -7.398 23.922 14.086 1 97.06 317 GLN B CA 1
ATOM 5228 C C . GLN B 1 317 ? -7.871 24.844 15.211 1 97.06 317 GLN B C 1
ATOM 5230 O O . GLN B 1 317 ? -8.109 26.031 14.992 1 97.06 317 GLN B O 1
ATOM 5235 N N . ILE B 1 318 ? -7.98 24.312 16.375 1 96.06 318 ILE B N 1
ATOM 5236 C CA . ILE B 1 318 ? -8.641 25.016 17.469 1 96.06 318 ILE B CA 1
ATOM 5237 C C . ILE B 1 318 ? -7.621 25.859 18.234 1 96.06 318 ILE B C 1
ATOM 5239 O O . ILE B 1 318 ? -7.922 26.984 18.641 1 96.06 318 ILE B O 1
ATOM 5243 N N . ASN B 1 319 ? -6.426 25.344 18.391 1 97.12 319 ASN B N 1
ATOM 5244 C CA . ASN B 1 319 ? -5.43 26.078 19.172 1 97.12 319 ASN B CA 1
ATOM 5245 C C . ASN B 1 319 ? -4.031 25.906 18.578 1 97.12 319 ASN B C 1
ATOM 5247 O O . ASN B 1 319 ? -3.143 25.359 19.234 1 97.12 319 ASN B O 1
ATOM 5251 N N . PRO B 1 320 ? -3.768 26.531 17.453 1 97.94 320 PRO B N 1
ATOM 5252 C CA . PRO B 1 320 ? -2.453 26.422 16.812 1 97.94 320 PRO B CA 1
ATOM 5253 C C . PRO B 1 320 ? -1.334 27 17.688 1 97.94 320 PRO B C 1
ATOM 5255 O O . PRO B 1 320 ? -0.191 26.547 17.609 1 97.94 320 PRO B O 1
ATOM 5258 N N . THR B 1 321 ? -1.61 27.953 18.531 1 97.19 321 THR B N 1
ATOM 5259 C CA . THR B 1 321 ? -0.608 28.547 19.406 1 97.19 321 THR B CA 1
ATOM 5260 C C . THR B 1 321 ? -0.129 27.531 20.438 1 97.19 321 THR B C 1
ATOM 5262 O O . THR B 1 321 ? 1.072 27.406 20.688 1 97.19 321 THR B O 1
ATOM 5265 N N . GLN B 1 322 ? -1.125 26.859 21.016 1 97.44 322 GLN B N 1
ATOM 5266 C CA . GLN B 1 322 ? -0.766 25.812 21.969 1 97.44 322 GLN B CA 1
ATOM 5267 C C . GLN B 1 322 ? 0.07 24.734 21.297 1 97.44 322 GLN B C 1
ATOM 5269 O O . GLN B 1 322 ? 1.06 24.266 21.859 1 97.44 322 GLN B O 1
ATOM 5274 N N . LEU B 1 323 ? -0.302 24.328 20.125 1 98.31 323 LEU B N 1
ATOM 5275 C CA . LEU B 1 323 ? 0.438 23.297 19.391 1 98.31 323 LEU B CA 1
ATOM 5276 C C . LEU B 1 323 ? 1.853 23.766 19.078 1 98.31 323 LEU B C 1
ATOM 5278 O O . LEU B 1 323 ? 2.812 23.016 19.219 1 98.31 323 LEU B O 1
ATOM 5282 N N . ALA B 1 324 ? 1.995 25 18.656 1 97.38 324 ALA B N 1
ATOM 5283 C CA . ALA B 1 324 ? 3.312 25.578 18.391 1 97.38 324 ALA B CA 1
ATOM 5284 C C . ALA B 1 324 ? 4.211 25.484 19.625 1 97.38 324 ALA B C 1
ATOM 5286 O O . ALA B 1 324 ? 5.398 25.172 19.516 1 97.38 324 ALA B O 1
ATOM 5287 N N . GLY B 1 325 ? 3.602 25.812 20.734 1 95.5 325 GLY B N 1
ATOM 5288 C CA . GLY B 1 325 ? 4.348 25.703 21.984 1 95.5 325 GLY B CA 1
ATOM 5289 C C . GLY B 1 325 ? 4.816 24.281 22.266 1 95.5 325 GLY B C 1
ATOM 5290 O O . GLY B 1 325 ? 5.957 24.078 22.688 1 95.5 325 GLY B O 1
ATOM 5291 N N . GLU B 1 326 ? 3.984 23.297 22.047 1 96.06 326 GLU B N 1
ATOM 5292 C CA . GLU B 1 326 ? 4.34 21.906 22.281 1 96.06 326 GLU B CA 1
ATOM 5293 C C . GLU B 1 326 ? 5.434 21.453 21.312 1 96.06 326 GLU B C 1
ATOM 5295 O O . GLU B 1 326 ? 6.328 20.703 21.703 1 96.06 326 GLU B O 1
ATOM 5300 N N . ILE B 1 327 ? 5.348 21.891 20.078 1 97.31 327 ILE B N 1
ATOM 5301 C CA . ILE B 1 327 ? 6.371 21.562 19.094 1 97.31 327 ILE B CA 1
ATOM 5302 C C . ILE B 1 327 ? 7.707 22.172 19.516 1 97.31 327 ILE B C 1
ATOM 5304 O O . ILE B 1 327 ? 8.742 21.5 19.453 1 97.31 327 ILE B O 1
ATOM 5308 N N . ALA B 1 328 ? 7.68 23.422 19.969 1 95.5 328 ALA B N 1
ATOM 5309 C CA . ALA B 1 328 ? 8.898 24.094 20.422 1 95.5 328 ALA B CA 1
ATOM 5310 C C . ALA B 1 328 ? 9.578 23.312 21.547 1 95.5 328 ALA B C 1
ATOM 5312 O O . ALA B 1 328 ? 10.805 23.172 21.547 1 95.5 328 ALA B O 1
ATOM 5313 N N . LYS B 1 329 ? 8.773 22.797 22.453 1 93.25 329 LYS B N 1
ATOM 5314 C CA . LYS B 1 329 ? 9.305 22.016 23.562 1 93.25 329 LYS B CA 1
ATOM 5315 C C . LYS B 1 329 ? 9.984 20.75 23.062 1 93.25 329 LYS B C 1
ATOM 5317 O O . LYS B 1 329 ? 11.07 20.391 23.547 1 93.25 329 LYS B O 1
ATOM 5322 N N . VAL B 1 330 ? 9.383 20.094 22.141 1 94.88 330 VAL B N 1
ATOM 5323 C CA . VAL B 1 330 ? 9.898 18.844 21.594 1 94.88 330 VAL B CA 1
ATOM 5324 C C . VAL B 1 330 ? 11.219 19.109 20.859 1 94.88 330 VAL B C 1
ATOM 5326 O O . VAL B 1 330 ? 12.172 18.344 21 1 94.88 330 VAL B O 1
ATOM 5329 N N . LEU B 1 331 ? 11.266 20.203 20.109 1 94.88 331 LEU B N 1
ATOM 5330 C CA . LEU B 1 331 ? 12.445 20.516 19.328 1 94.88 331 LEU B CA 1
ATOM 5331 C C . LEU B 1 331 ? 13.609 20.922 20.234 1 94.88 331 LEU B C 1
ATOM 5333 O O . LEU B 1 331 ? 14.773 20.781 19.859 1 94.88 331 LEU B O 1
ATOM 5337 N N . ALA B 1 332 ? 13.289 21.375 21.391 1 90.06 332 ALA B N 1
ATOM 5338 C CA . ALA B 1 332 ? 14.312 21.828 22.328 1 90.06 332 ALA B CA 1
ATOM 5339 C C . ALA B 1 332 ? 14.797 20.688 23.219 1 90.06 332 ALA B C 1
ATOM 5341 O O . ALA B 1 332 ? 15.836 20.797 23.859 1 90.06 332 ALA B O 1
ATOM 5342 N N . ALA B 1 333 ? 14.008 19.641 23.25 1 84.19 333 ALA B N 1
ATOM 5343 C CA . ALA B 1 333 ? 14.336 18.5 24.109 1 84.19 333 ALA B CA 1
ATOM 5344 C C . ALA B 1 333 ? 15.57 17.766 23.609 1 84.19 333 ALA B C 1
ATOM 5346 O O . ALA B 1 333 ? 15.781 17.656 22.391 1 84.19 333 ALA B O 1
ATOM 5347 N N . PRO B 1 334 ? 16.359 17.297 24.625 1 79.12 334 PRO B N 1
ATOM 5348 C CA . PRO B 1 334 ? 17.484 16.469 24.188 1 79.12 334 PRO B CA 1
ATOM 5349 C C . PRO B 1 334 ? 17.047 15.18 23.5 1 79.12 334 PRO B C 1
ATOM 5351 O O . PRO B 1 334 ? 16.031 14.594 23.875 1 79.12 334 PRO B O 1
ATOM 5354 N N . ILE B 1 335 ? 17.719 14.805 22.5 1 73.94 335 ILE B N 1
ATOM 5355 C CA . ILE B 1 335 ? 17.422 13.547 21.812 1 73.94 335 ILE B CA 1
ATOM 5356 C C . ILE B 1 335 ? 17.969 12.383 22.625 1 73.94 335 ILE B C 1
ATOM 5358 O O . ILE B 1 335 ? 19.172 12.336 22.938 1 73.94 335 ILE B O 1
ATOM 5362 N N . PRO B 1 336 ? 16.984 11.555 23.078 1 68.06 336 PRO B N 1
ATOM 5363 C CA . PRO B 1 336 ? 17.469 10.43 23.875 1 68.06 336 PRO B CA 1
ATOM 5364 C C . PRO B 1 336 ? 18.5 9.586 23.141 1 68.06 336 PRO B C 1
ATOM 5366 O O . PRO B 1 336 ? 18.438 9.43 21.922 1 68.06 336 PRO B O 1
ATOM 5369 N N . THR B 1 337 ? 19.672 9.297 23.75 1 58.59 337 THR B N 1
ATOM 5370 C CA . THR B 1 337 ? 20.797 8.531 23.203 1 58.59 337 THR B CA 1
ATOM 5371 C C . THR B 1 337 ? 20.391 7.078 22.969 1 58.59 337 THR B C 1
ATOM 5373 O O . THR B 1 337 ? 21.062 6.352 22.234 1 58.59 337 THR B O 1
ATOM 5376 N N . HIS B 1 338 ? 19.453 6.496 23.641 1 51.81 338 HIS B N 1
ATOM 5377 C CA . HIS B 1 338 ? 19.234 5.055 23.641 1 51.81 338 HIS B CA 1
ATOM 5378 C C . HIS B 1 338 ? 18.734 4.578 22.281 1 51.81 338 HIS B C 1
ATOM 5380 O O . HIS B 1 338 ? 18.406 3.402 22.109 1 51.81 338 HIS B O 1
ATOM 5386 N N . ILE B 1 339 ? 18.453 5.469 21.453 1 50.59 339 ILE B N 1
ATOM 5387 C CA . ILE B 1 339 ? 17.812 4.832 20.297 1 50.59 339 ILE B CA 1
ATOM 5388 C C . ILE B 1 339 ? 18.812 3.902 19.609 1 50.59 339 ILE B C 1
ATOM 5390 O O . ILE B 1 339 ? 19.875 4.34 19.172 1 50.59 339 ILE B O 1
ATOM 5394 N N . ASN B 1 340 ? 18.781 2.744 19.969 1 44.44 340 ASN B N 1
ATOM 5395 C CA . ASN B 1 340 ? 19.625 1.593 19.641 1 44.44 340 ASN B CA 1
ATOM 5396 C C . ASN B 1 340 ? 19.719 1.391 18.125 1 44.44 340 ASN B C 1
ATOM 5398 O O . ASN B 1 340 ? 18.703 1.286 17.438 1 44.44 340 ASN B O 1
ATOM 5402 N N . SER B 1 341 ? 20.828 1.863 17.594 1 39.28 341 SER B N 1
ATOM 5403 C CA . SER B 1 341 ? 21.312 1.732 16.234 1 39.28 341 SER B CA 1
ATOM 5404 C C . SER B 1 341 ? 21.078 0.325 15.688 1 39.28 341 SER B C 1
ATOM 5406 O O . SER B 1 341 ? 21.172 0.094 14.484 1 39.28 341 SER B O 1
ATOM 5408 N N . LYS B 1 342 ? 21.109 -0.691 16.422 1 37.91 342 LYS B N 1
ATOM 5409 C CA . LYS B 1 342 ? 21.25 -2.012 15.805 1 37.91 342 LYS B CA 1
ATOM 5410 C C . LYS B 1 342 ? 19.938 -2.447 15.141 1 37.91 342 LYS B C 1
ATOM 5412 O O . LYS B 1 342 ? 19.859 -3.551 14.594 1 37.91 342 LYS B O 1
ATOM 5417 N N . LEU B 1 343 ? 18.891 -1.915 15.477 1 36.53 343 LEU B N 1
ATOM 5418 C CA . LEU B 1 343 ? 17.781 -2.613 14.852 1 36.53 343 LEU B CA 1
ATOM 5419 C C . LEU B 1 343 ? 17.531 -2.086 13.438 1 36.53 343 LEU B C 1
ATOM 5421 O O . LEU B 1 343 ? 17.562 -0.874 13.219 1 36.53 343 LEU B O 1
#

Foldseek 3Di:
DQDKDKDWWKWFLPDVAQFIKIKMKIDRPPAPCQPPQQAEEEEEEEAQPFFQCLCVVLVVLLVVCQVVDPPDGRGHNIYMTIGACCFFVNVVVCVVVCVVPLLQADALCSLLCVVLCVQCVNTDTDDDNNQSHAYEYEYAASRLLSVLCVQVDPPGDDHQEYEYALHLAFAFDDPPDDLVQLVDLVPDDFWDQELVRVLVVQCVDPVNVLFDPVSSVVCSVGQKDADDGPVRPPDRGTIGGSRRSSSSSNHSPHRPSRNVSLQCLLVSLLQYQYEYEAEPDADSHHPVRVVSSCPSNDVVSHNYYYHHYPDHSVCSGNPSSSVSVVVRVVSSDDRDPRSDPPD/DQDKDKDWWKWFLPDVAQFIKIKMKIDRPPAPCQPPQQAEEEEEEEAQPFFQCLCVVLVVLLVVCQVVDPPDGRGHNIYMTIGACCFFVNVVVCVVVCVVPLLQADALCSLLCVVLCVQCVNTDTDDDNNQSHAYEYEYAASRLLSVLCVQVDPPGDDHQEYEYALHLAFAFDDPPDDLVQLVPLVPDDFWDQELVRVLVVQCVDPVNVLFDPVSSVVCSVGQKDADDGPVRPPDRGTIGGSRRSSSSSNHSPHRPSRNVSLQCLLVSLLQYQYEYEAEPDADSHGPVRVVSSCPSNPVVSHNYYYHHYPDHSVCSGNPSSSVSVVVRVVSSDDRDPRSDPPD

Secondary structure (DSSP, 8-state):
----EEEEEEEB-TTTSS--EEEEEEE-TT-TTTT-TTSEEEEEEPPTT--GGGHHHHHHHHHHHGGG-TTS---EEEEEEE--TTSHHHHHHTHHHHTSSTTT---THHHHHHHHHHHTT-SBS----GGGSEEEEEEETHHHHHHHHHTTSSSPP-EEEEEEES----SPPPTT---HHHHHHHH---EES-HHHHHHHHHTSHHHHTS-HHHHHHHHHHHEEESP-SSSTT--SSEEESS-HHHHHHHHT--HHHHHHHHHHHHHHHHS-EEEEEESS-SSS-HHHHHHHHHHH-GGGSSEEEEETT--TTHHHH-HHHHHHHHHHHHHSPPPTT--TT-/----EEEEEEEB-TTTSS--EEEEEEE-TT-TTTT-TTSEEEEEE--TT--GGGHHHHHHHHHHHGGG-TTS---EEEEEEE--TTSHHHHHHTHHHHTSSTTT---THHHHHHHHHHHTT-SBS----GGGSEEEEEEETHHHHHHHHHTTSSSPP-EEEEEEES----SPPPTT---HHHHHHHH---EES-HHHHHHHHHTSHHHHTS-HHHHHHHHHHHEEESP-SSSTT--SSEEESS-HHHHHHHHT--HHHHHHHHHHHHHHHHS-EEEEEESS-SSS-HHHHHHHHHHH-GGGSSEEEEETT--TTHHHH-HHHHHHHHHHHHHSPPPTT--TT-

pLDDT: mean 93.2, std 10.53, range [36.47, 98.94]

Solvent-accessible surface area (backbone atoms only — not comparable to full-atom values): 35157 Å² total; per-residue (Å²): 126,83,72,64,44,75,49,80,39,50,38,38,34,59,78,60,37,91,55,38,28,31,32,38,40,37,32,50,85,82,46,90,24,60,81,37,68,85,14,28,34,35,40,36,29,41,30,84,92,44,33,34,64,57,46,49,64,23,49,52,43,29,66,61,44,35,85,67,44,82,96,54,57,46,46,60,26,35,35,38,26,33,19,46,50,62,18,20,64,3,13,63,77,25,46,75,65,54,70,39,53,30,59,71,49,32,58,52,56,57,39,6,52,49,52,35,34,63,52,66,61,52,55,43,60,69,95,69,68,50,83,71,44,35,28,33,37,36,14,29,22,53,19,18,46,14,56,59,51,21,52,48,47,52,79,60,62,72,56,63,29,36,39,32,35,36,50,64,46,40,69,56,71,66,87,82,67,78,56,62,66,26,56,49,32,63,67,51,86,54,72,33,78,34,64,68,54,39,48,53,56,44,60,71,35,71,90,46,54,61,34,32,68,70,40,52,51,43,45,49,69,58,36,44,39,64,37,46,42,91,93,40,67,84,45,65,71,28,25,26,48,38,38,46,44,58,44,48,20,6,37,58,60,42,51,45,55,22,22,52,44,43,73,33,38,46,58,48,31,46,60,30,42,29,31,40,36,36,37,60,39,67,56,99,56,48,56,71,49,54,50,48,53,43,55,66,39,36,70,82,42,36,71,41,79,43,68,41,76,93,22,33,77,53,30,64,45,43,36,26,57,62,48,16,52,55,50,51,52,58,59,47,45,81,73,74,79,75,46,50,78,82,113,124,84,72,62,45,74,47,81,38,50,39,38,32,60,76,60,38,92,57,36,31,30,32,38,39,37,30,50,86,81,46,89,24,60,82,38,68,84,14,28,34,36,40,36,28,41,29,83,92,44,32,33,65,57,46,50,61,22,48,51,43,27,65,61,42,34,86,67,45,82,97,54,59,45,45,60,26,34,34,38,26,32,18,48,50,63,18,20,65,2,13,62,75,26,46,75,64,55,70,38,55,30,60,70,48,33,58,51,57,58,38,6,51,49,52,34,34,62,50,66,61,53,53,44,60,69,95,67,68,50,83,72,44,35,28,34,38,36,14,29,22,54,18,17,46,13,56,61,50,18,52,47,46,52,79,60,63,71,55,65,28,36,40,31,34,36,51,64,44,40,68,56,70,65,86,83,65,79,56,62,66,27,56,49,32,62,68,50,88,56,72,33,77,33,62,68,54,40,48,52,56,45,60,70,35,71,90,45,53,61,33,32,66,72,40,52,52,42,45,50,69,60,36,43,39,66,36,46,42,90,92,38,67,85,45,65,70,29,27,27,47,37,38,46,44,57,45,49,20,6,39,58,61,42,53,44,54,23,22,52,45,44,74,32,38,46,56,46,32,46,62,30,45,29,32,40,38,36,37,60,40,67,57,98,57,48,56,70,51,55,50,48,52,43,55,66,40,37,71,83,43,36,71,42,78,44,68,40,77,92,21,31,76,52,29,66,44,43,37,23,60,61,48,17,52,54,50,51,52,58,59,46,46,80,74,73,78,74,48,52,78,82,114

Sequence (686 aa):
MPTLSSQHYVFDPRPDFPFRFAVKRLWDPLSPYVQDEDAYTLIMVHGTGFHKEHWEPVLDDLYELLPKQPGGVAKVREAWCLDTYNHGDSALLNENVLTQGYDKLCSWEDIARGIHLFLSGKGTGIDVDFSKRKLAGIGHSSGAVGLILSTTYHPRVKYSLLHLVEPMILPAFPPGIPNVLEAGAVKRRDIWPSKEEAMKAFSSRPSWQVWDARILKTYVEHGLTSLPTLSYPDITKGVTLKCPRHLEAASYRDGVTRTRAFWYLPTLVQRYPVHMLYGAVSDYYPGTIKEDVINNAGASNFASIVWAEGAGHLITQINPTQLAGEIAKVLAAPIPTHINSKLMPTLSSQHYVFDPRPDFPFRFAVKRLWDPLSPYVQDEDAYTLIMVHGTGFHKEHWEPVLDDLYELLPKQPGGVAKVREAWCLDTYNHGDSALLNENVLTQGYDKLCSWEDIARGIHLFLSGKGTGIDVDFSKRKLAGIGHSSGAVGLILSTTYHPRVKYSLLHLVEPMILPAFPPGIPNVLEAGAVKRRDIWPSKEEAMKAFSSRPSWQVWDARILKTYVEHGLTSLPTLSYPDITKGVTLKCPRHLEAASYRDGVTRTRAFWYLPTLVQRYPVHMLYGAVSDYYPGTIKEDVINNAGASNFASIVWAEGAGHLITQINPTQLAGEIAKVLAAPIPTHINSKL

Nearest PDB structures (foldseek):
  5vol-assembly1_C  TM=5.760E-01  e=3.625E-06  Bacteroides intestinalis DSM 17393
  5vol-assembly2_H  TM=6.063E-01  e=1.416E-05  Bacteroides intestinalis DSM 17393
  5vol-assembly1_B  TM=5.542E-01  e=5.172E-06  Bacteroides intestinalis DSM 17393
  5vol-assembly2_E  TM=5.562E-01  e=7.829E-06  Bacteroides intestinalis DSM 17393
  5vol-assembly2_D  TM=5.748E-01  e=1.117E-05  Bacteroides intestinalis DSM 17393

Organism: Pleurotus ostreatus (NCBI:txid5322)

Radius of gyration: 26.52 Å; Cα contacts (8 Å, |Δi|>4): 1438; chains: 2; bounding box: 49×76×59 Å

InterPro domains:
  IPR000073 Alpha/beta hydrolase fold-1 [PF12697] (42-323)
  IPR029058 Alpha/Beta hydrolase fold [G3DSA:3.40.50.1820] (14-335)
  IPR029058 Alpha/Beta hydrolase fold [SSF53474] (36-330)